Protein AF-0000000079794351 (afdb_homodimer)

Radius of gyration: 32.29 Å; Cα contacts (8 Å, |Δi|>4): 757; chains: 2; bounding box: 78×100×50 Å

Solvent-accessible surface area (backbone atoms only — not comparable to full-atom values): 28512 Å² total; per-residue (Å²): 130,56,72,44,90,87,45,55,68,68,48,49,43,51,50,36,49,52,44,26,52,47,28,62,74,32,71,81,32,44,69,63,50,48,55,45,43,21,56,96,81,60,70,29,60,48,58,33,50,32,43,66,42,89,50,60,66,41,24,18,37,46,26,38,27,52,14,32,61,27,63,78,44,59,74,62,50,60,54,42,69,74,37,54,56,44,50,51,31,42,50,56,28,50,70,41,90,46,66,63,25,24,29,22,13,27,40,20,56,18,26,57,28,57,79,45,55,86,46,49,79,78,43,56,78,36,51,56,49,43,51,57,34,59,69,42,90,47,64,67,27,19,23,31,24,27,42,23,59,14,28,58,32,65,69,46,69,85,44,48,68,59,40,58,73,53,45,38,65,63,53,36,50,48,35,39,68,62,48,92,43,51,65,35,16,34,29,16,32,50,14,51,44,37,31,40,71,35,66,70,51,31,51,50,43,56,72,68,45,41,60,70,63,45,52,67,49,54,60,67,52,60,67,74,72,73,70,70,76,66,81,74,70,86,74,71,80,84,70,84,74,76,74,74,68,68,67,60,55,63,38,41,44,48,35,19,54,41,42,49,56,37,47,51,58,72,64,55,70,130,133,56,73,43,91,86,44,55,68,68,49,49,44,51,49,36,50,51,45,26,51,47,29,62,74,34,71,81,34,44,67,63,50,49,54,45,42,21,55,98,83,59,72,30,60,47,58,32,50,34,43,67,42,89,49,58,66,43,23,18,38,46,26,39,26,52,16,31,62,28,64,77,46,61,74,62,50,61,55,40,69,74,37,55,56,44,49,52,30,43,49,56,28,48,70,41,91,46,65,62,26,23,29,22,15,26,39,21,56,20,28,58,30,58,79,44,54,86,46,47,79,78,43,55,79,38,52,55,48,43,50,56,33,58,69,43,91,48,64,67,29,20,24,30,24,26,42,23,59,14,28,58,32,65,68,45,71,85,44,48,68,60,40,59,74,53,44,39,65,64,53,36,49,48,34,37,67,62,48,91,43,50,65,33,16,35,27,15,31,51,13,50,44,36,31,40,71,34,65,71,52,32,50,50,42,56,73,68,44,41,60,70,62,45,53,66,49,55,62,67,52,61,67,74,74,73,69,71,76,66,81,76,68,84,74,72,82,83,70,84,77,75,74,76,67,69,67,60,56,63,38,39,42,46,34,20,54,40,42,49,56,35,46,52,59,72,64,55,70,129

Foldseek 3Di:
DADAPVDDPVVLLVLLVVLLVVLLVDVVCLVVSLVNQLPPVRLSVRLLVQLVDPDLSSNLSSLSSLLSSLQPHQVCLVSCVVDVSNVVSLLVQCPPPDPSSVLSSLSNLLSNLAHECSCLVSCLSSQLSLLVQCPPPDPSSVLSSLSSLLSSQQHDCVNVVSNVVSVVLVSLLCQLQPPPFLSNVLSSLNSLLSNVVDVVSLVVCVVVVSLVRLVVLQPVQPPPPPPPPDPPPPDDDPPDPPPPPCPVNVSSVSSNVSSVVSNVSSPPDD/DADAPVDPPVVLLVLLVVLLVVLLVDVVCLVVSLVNQLPPVRLSVRLLVQLVDPDLSSNLSSLSSLLSSLQPHQVCLVSCVVDVSNVVSLLVQCPPPDPSSVLSSLSNLLSNLAHECSCLVSCLSSQLSLLVQCPPPDPSSVLSSLSSLLSSQQHDCPNVVSNVVSVVLVSLLCQLQPPPFLSNVLSSLNSLLSNCVPVVSLVVCVVVVSLVSLVVLQPVQPPPPPPPPDPPPPDDDPPDPPPPDPPVNVSSVSSNVSSVVSNVSSPPDD

Organism: Elysia chlorotica (NCBI:txid188477)

InterPro domains:
  IPR011989 Armadillo-like helical [G3DSA:1.25.10.10] (7-268)
  IPR016024 Armadillo-type fold [SSF48371] (11-227)

Sequence (540 aa):
KCVDLRTPLSVTCDTLSACSHLVRTSPEHLVLVCDVFRGPTGDFSSLSMFLKHEASALRSRTCSLLGNIMRHDSQMYAVLRQRDAILNGLVQCLQDVDSNVRKCAAYAVGNASYHSGDLYPKLRPAIPLLVELLRDPVTKTRANTASACGNLGMHSAVLVPDIKQAKLVPHLLEAACHDGQPMVQINALLALRSLSKQPELKRDLVAVHAVQKLTPLLSFQTPRDRATPRPFTPGSRPGSVASTRPGTAVAASGVATCANKLLRLLQTDGKCVDLRTPLSVTCDTLSACSHLVRTSPEHLVLVCDVFRGPTGDFSSLSMFLKHEASALRSRTCSLLGNIMRHDSQMYAVLRQRDAILNGLVQCLQDVDSNVRKCAAYAVGNASYHSGDLYPKLRPAIPLLVELLRDPVTKTRANTASACGNLGMHSAVLVPDIKQAKLVPHLLEAACHDGQPMVQINALLALRSLSKQPELKRDLVAVHAVQKLTPLLSFQTPRDRATPRPFTPGSRPGSVASTRPGTAVAASGVATCANKLLRLLQTDG

Secondary structure (DSSP, 8-state):
----TTS-HHHHHHHHHHHHHHHHH-GGGHHHHHHHHHTTTTS-HHHHHHHT-S-HHHHHHHHHHHHHHTTT-SHHHHHHHH-HHHHHHHHHHTT-SSHHHHHHHHHHHHHHTTS-STTHHHHTTHHHHHHHHTT-SSHHHHHHHHHHHHHTTSS-STTHHHHHHTTHHHHHHHHHHH-SSHHHHHHHHHHHHHHTTSHHHHHHHHHTTHHHHHGGGGGGGS-----------TTS---------THHHHHHHHHHHHHHHHHHHHHS--/----TTS-HHHHHHHHHHHHHHHHH-GGGHHHHHHHHHTTTTS-HHHHHHHT-S-HHHHHHHHHHHHHHTTT-SHHHHHHHH-HHHHHHHHHHTT-SSHHHHHHHHHHHHHHTTS-STTHHHHTTHHHHHHHHTT-SSHHHHHHHHHHHHHTTSS-STTHHHHHHTTHHHHHHHHHHH-SSHHHHHHHHHHHHHHTTSHHHHHHHHHTTHHHHHGGGGGGGS-----------TTS---------THHHHHHHHHHHHHHHHHHHHHS--

Nearest PDB structures (foldseek):
  6kbm-assembly1_A  TM=8.201E-01  e=6.312E-05  Saccharomyces cerevisiae
  8j07-assembly1_u7  TM=7.055E-01  e=8.489E-05  Homo sapiens
  1g3j-assembly1_A  TM=6.143E-01  e=1.980E-04  Homo sapiens
  1v18-assembly1_A  TM=6.220E-01  e=3.154E-04  Mus musculus
  3now-assembly1_A  TM=8.013E-01  e=4.173E-03  Drosophila melanogaster

Structure (mmCIF, N/CA/C/O backbone):
data_AF-0000000079794351-model_v1
#
loop_
_entity.id
_entity.type
_entity.pdbx_description
1 polymer 'non-specific serine/threonine protein kinase'
#
loop_
_atom_site.group_PDB
_atom_site.id
_atom_site.type_symbol
_atom_site.label_atom_id
_atom_site.label_alt_id
_atom_site.label_comp_id
_atom_site.label_asym_id
_atom_site.label_entity_id
_atom_site.label_seq_id
_atom_site.pdbx_PDB_ins_code
_atom_site.Cartn_x
_atom_site.Cartn_y
_atom_site.Cartn_z
_atom_site.occupancy
_atom_site.B_iso_or_equiv
_atom_site.auth_seq_id
_atom_site.auth_comp_id
_atom_site.auth_asym_id
_atom_site.auth_atom_id
_atom_site.pdbx_PDB_model_num
ATOM 1 N N . LYS A 1 1 ? -16.266 -4.859 6.695 1 53.12 1 LYS A N 1
ATOM 2 C CA . LYS A 1 1 ? -15.945 -4.641 8.102 1 53.12 1 LYS A CA 1
ATOM 3 C C . LYS A 1 1 ? -14.734 -3.729 8.258 1 53.12 1 LYS A C 1
ATOM 5 O O . LYS A 1 1 ? -13.742 -3.873 7.539 1 53.12 1 LYS A O 1
ATOM 10 N N . CYS A 1 2 ? -15.031 -2.486 8.945 1 62.09 2 CYS A N 1
ATOM 11 C CA . CYS A 1 2 ? -14.133 -1.36 9.188 1 62.09 2 CYS A CA 1
ATOM 12 C C . CYS A 1 2 ? -13.023 -1.743 10.164 1 62.09 2 CYS A C 1
ATOM 14 O O . CYS A 1 2 ? -13.156 -2.717 10.906 1 62.09 2 CYS A O 1
ATOM 16 N N . VAL A 1 3 ? -11.773 -1.311 9.828 1 73.31 3 VAL A N 1
ATOM 17 C CA . VAL A 1 3 ? -10.656 -1.438 10.75 1 73.31 3 VAL A CA 1
ATOM 18 C C . VAL A 1 3 ? -11.031 -0.828 12.102 1 73.31 3 VAL A C 1
ATOM 20 O O . VAL A 1 3 ? -11.461 0.326 12.172 1 73.31 3 VAL A O 1
ATOM 23 N N . ASP A 1 4 ? -11.141 -1.882 13.102 1 74.44 4 ASP A N 1
ATOM 24 C CA . ASP A 1 4 ? -11.414 -1.395 14.453 1 74.44 4 ASP A CA 1
ATOM 25 C C . ASP A 1 4 ? -10.461 -2.031 15.469 1 74.44 4 ASP A C 1
ATOM 27 O O . ASP A 1 4 ? -9.422 -2.566 15.102 1 74.44 4 ASP A O 1
ATOM 31 N N . LEU A 1 5 ? -10.812 -1.828 16.75 1 69.5 5 LEU A N 1
ATOM 32 C CA . LEU A 1 5 ? -9.891 -2.236 17.812 1 69.5 5 LEU A CA 1
ATOM 33 C C . LEU A 1 5 ? -9.805 -3.756 17.906 1 69.5 5 LEU A C 1
ATOM 35 O O . LEU A 1 5 ? -8.906 -4.297 18.547 1 69.5 5 LEU A O 1
ATOM 39 N N . ARG A 1 6 ? -10.625 -4.5 17.219 1 76.19 6 ARG A N 1
ATOM 40 C CA . ARG A 1 6 ? -10.602 -5.961 17.25 1 76.19 6 ARG A CA 1
ATOM 41 C C . ARG A 1 6 ? -9.625 -6.512 16.219 1 76.19 6 ARG A C 1
ATOM 43 O O . ARG A 1 6 ? -9.227 -7.676 16.281 1 76.19 6 ARG A O 1
ATOM 50 N N . THR A 1 7 ? -9.219 -5.66 15.406 1 84.44 7 THR A N 1
ATOM 51 C CA . THR A 1 7 ? -8.227 -6.012 14.398 1 84.44 7 THR A CA 1
ATOM 52 C C . THR A 1 7 ? -6.824 -6.043 15.008 1 84.44 7 THR A C 1
ATOM 54 O O . THR A 1 7 ? -6.477 -5.18 15.82 1 84.44 7 THR A O 1
ATOM 57 N N . PRO A 1 8 ? -6.062 -7.055 14.727 1 90 8 PRO A N 1
ATOM 58 C CA . PRO A 1 8 ? -4.691 -7.066 15.242 1 90 8 PRO A CA 1
ATOM 59 C C . PRO A 1 8 ? -3.945 -5.762 14.977 1 90 8 PRO A C 1
ATOM 61 O O . PRO A 1 8 ? -4.133 -5.148 13.922 1 90 8 PRO A O 1
ATOM 64 N N . LEU A 1 9 ? -3.15 -5.367 15.945 1 92.69 9 LEU A N 1
ATOM 65 C CA . LEU A 1 9 ? -2.43 -4.098 15.898 1 92.69 9 LEU A CA 1
ATOM 66 C C . LEU A 1 9 ? -1.632 -3.98 14.602 1 92.69 9 LEU A C 1
ATOM 68 O O . LEU A 1 9 ? -1.646 -2.934 13.953 1 92.69 9 LEU A O 1
ATOM 72 N N . SER A 1 10 ? -1.003 -5.086 14.211 1 92.5 10 SER A N 1
ATOM 73 C CA . SER A 1 10 ? -0.168 -5.062 13.008 1 92.5 10 SER A CA 1
ATOM 74 C C . SER A 1 10 ? -1.002 -4.801 11.758 1 92.5 10 SER A C 1
ATOM 76 O O . SER A 1 10 ? -0.589 -4.047 10.883 1 92.5 10 SER A O 1
ATOM 78 N N . VAL A 1 11 ? -2.127 -5.363 11.695 1 93.81 11 VAL A N 1
ATOM 79 C CA . VAL A 1 11 ? -3.016 -5.191 10.547 1 93.81 11 VAL A CA 1
ATOM 80 C C . VAL A 1 11 ? -3.516 -3.752 10.492 1 93.81 11 VAL A C 1
ATOM 82 O O . VAL A 1 11 ? -3.523 -3.133 9.422 1 93.81 11 VAL A O 1
ATOM 85 N N . THR A 1 12 ? -3.9 -3.25 11.625 1 94.62 12 THR A N 1
ATOM 86 C CA . THR A 1 12 ? -4.379 -1.874 11.695 1 94.62 12 THR A CA 1
ATOM 87 C C . THR A 1 12 ? -3.285 -0.896 11.281 1 94.62 12 THR A C 1
ATOM 89 O O . THR A 1 12 ? -3.523 -0 10.469 1 94.62 12 THR A O 1
ATOM 92 N N . CYS A 1 13 ? -2.119 -1.125 11.75 1 95.94 13 CYS A N 1
ATOM 93 C CA . CYS A 1 13 ? -0.993 -0.26 11.414 1 95.94 13 CYS A CA 1
ATOM 94 C C . CYS A 1 13 ? -0.699 -0.301 9.922 1 95.94 13 CYS A C 1
ATOM 96 O O . CYS A 1 13 ? -0.53 0.743 9.289 1 95.94 13 CYS A O 1
ATOM 98 N N . ASP A 1 14 ? -0.683 -1.493 9.391 1 95.12 14 ASP A N 1
ATOM 99 C CA . ASP A 1 14 ? -0.392 -1.646 7.973 1 95.12 14 ASP A CA 1
ATOM 100 C C . ASP A 1 14 ? -1.482 -1.005 7.117 1 95.12 14 ASP A C 1
ATOM 102 O O . ASP A 1 14 ? -1.192 -0.396 6.086 1 95.12 14 ASP A O 1
ATOM 106 N N . THR A 1 15 ? -2.682 -1.15 7.566 1 94.5 15 THR A N 1
ATOM 107 C CA . THR A 1 15 ? -3.799 -0.554 6.844 1 94.5 15 THR A CA 1
ATOM 108 C C . THR A 1 15 ? -3.701 0.969 6.855 1 94.5 15 THR A C 1
ATOM 110 O O . THR A 1 15 ? -3.863 1.616 5.82 1 94.5 15 THR A O 1
ATOM 113 N N . LEU A 1 16 ? -3.373 1.494 7.98 1 97.19 16 LEU A N 1
ATOM 114 C CA . LEU A 1 16 ? -3.207 2.938 8.102 1 97.19 16 LEU A CA 1
ATOM 115 C C . LEU A 1 16 ? -2.088 3.434 7.191 1 97.19 16 LEU A C 1
ATOM 117 O O . LEU A 1 16 ? -2.236 4.453 6.516 1 97.19 16 LEU A O 1
ATOM 121 N N . SER A 1 17 ? -1.045 2.689 7.207 1 97.31 17 SER A N 1
ATOM 122 C CA . SER A 1 17 ? 0.096 3.064 6.379 1 97.31 17 SER A CA 1
ATOM 123 C C . SER A 1 17 ? -0.256 3.012 4.895 1 97.31 17 SER A C 1
ATOM 125 O O . SER A 1 17 ? 0.083 3.926 4.141 1 97.31 17 SER A O 1
ATOM 127 N N . ALA A 1 18 ? -0.911 1.94 4.496 1 96.25 18 ALA A N 1
ATOM 128 C CA . ALA A 1 18 ? -1.306 1.794 3.098 1 96.25 18 ALA A CA 1
ATOM 129 C C . ALA A 1 18 ? -2.264 2.906 2.678 1 96.25 18 ALA A C 1
ATOM 131 O O . ALA A 1 18 ? -2.104 3.5 1.609 1 96.25 18 ALA A O 1
ATOM 132 N N . CYS A 1 19 ? -3.227 3.227 3.494 1 96.56 19 CYS A N 1
ATOM 133 C CA . CYS A 1 19 ? -4.199 4.273 3.201 1 96.56 19 CYS A CA 1
ATOM 134 C C . CYS A 1 19 ? -3.533 5.641 3.158 1 96.56 19 CYS A C 1
ATOM 136 O O . CYS A 1 19 ? -3.85 6.465 2.295 1 96.56 19 CYS A O 1
ATOM 138 N N . SER A 1 20 ? -2.627 5.848 4.105 1 98 20 SER A N 1
ATOM 139 C CA . SER A 1 20 ? -1.877 7.102 4.117 1 98 20 SER A CA 1
ATOM 140 C C . SER A 1 20 ? -1.118 7.305 2.811 1 98 20 SER A C 1
ATOM 142 O O . SER A 1 20 ? -1.152 8.391 2.229 1 98 20 SER A O 1
ATOM 144 N N . HIS A 1 21 ? -0.517 6.266 2.396 1 96.81 21 HIS A N 1
ATOM 145 C CA . HIS A 1 21 ? 0.23 6.324 1.145 1 96.81 21 HIS A CA 1
ATOM 146 C C . HIS A 1 21 ? -0.689 6.629 -0.033 1 96.81 21 HIS A C 1
ATOM 148 O O . HIS A 1 21 ? -0.346 7.438 -0.901 1 96.81 21 HIS A O 1
ATOM 154 N N . LEU A 1 22 ? -1.823 5.969 -0.143 1 95.69 22 LEU A N 1
ATOM 155 C CA . LEU A 1 22 ? -2.768 6.156 -1.239 1 95.69 22 LEU A CA 1
ATOM 156 C C . LEU A 1 22 ? -3.221 7.609 -1.322 1 95.69 22 LEU A C 1
ATOM 158 O O . LEU A 1 22 ? -3.158 8.227 -2.391 1 95.69 22 LEU A O 1
ATOM 162 N N . VAL A 1 23 ? -3.568 8.164 -0.221 1 96.88 23 VAL A N 1
ATOM 163 C CA . VAL A 1 23 ? -4.109 9.516 -0.252 1 96.88 23 VAL A CA 1
ATOM 164 C C . VAL A 1 23 ? -2.98 10.523 -0.447 1 96.88 23 VAL A C 1
ATOM 166 O O . VAL A 1 23 ? -3.195 11.609 -0.989 1 96.88 23 VAL A O 1
ATOM 169 N N . ARG A 1 24 ? -1.816 10.172 -0.004 1 96.25 24 ARG A N 1
ATOM 170 C CA . ARG A 1 24 ? -0.674 11.055 -0.215 1 96.25 24 ARG A CA 1
ATOM 171 C C . ARG A 1 24 ? -0.36 11.195 -1.7 1 96.25 24 ARG A C 1
ATOM 173 O O . ARG A 1 24 ? 0.033 12.273 -2.156 1 96.25 24 ARG A O 1
ATOM 180 N N . THR A 1 25 ? -0.613 10.164 -2.426 1 93.75 25 THR A N 1
ATOM 181 C CA . THR A 1 25 ? -0.231 10.117 -3.832 1 93.75 25 THR A CA 1
ATOM 182 C C . THR A 1 25 ? -1.242 10.867 -4.695 1 93.75 25 THR A C 1
ATOM 184 O O . THR A 1 25 ? -0.87 11.516 -5.676 1 93.75 25 THR A O 1
ATOM 187 N N . SER A 1 26 ? -2.541 10.805 -4.312 1 93.56 26 SER A N 1
ATOM 188 C CA . SER A 1 26 ? -3.564 11.453 -5.117 1 93.56 26 SER A CA 1
ATOM 189 C C . SER A 1 26 ? -4.852 11.648 -4.324 1 93.56 26 SER A C 1
ATOM 191 O O . SER A 1 26 ? -5.25 10.773 -3.555 1 93.56 26 SER A O 1
ATOM 193 N N . PRO A 1 27 ? -5.48 12.742 -4.664 1 95 27 PRO A N 1
ATOM 194 C CA . PRO A 1 27 ? -6.762 12.969 -3.99 1 95 27 PRO A CA 1
ATOM 195 C C . PRO A 1 27 ? -7.863 12.031 -4.484 1 95 27 PRO A C 1
ATOM 197 O O . PRO A 1 27 ? -8.93 11.945 -3.873 1 95 27 PRO A O 1
ATOM 200 N N . GLU A 1 28 ? -7.617 11.297 -5.547 1 94.06 28 GLU A N 1
ATOM 201 C CA . GLU A 1 28 ? -8.617 10.391 -6.109 1 94.06 28 GLU A CA 1
ATOM 202 C C . GLU A 1 28 ? -8.945 9.266 -5.137 1 94.06 28 GLU A C 1
ATOM 204 O O . GLU A 1 28 ? -9.984 8.609 -5.266 1 94.06 28 GLU A O 1
ATOM 209 N N . HIS A 1 29 ? -8.102 9.078 -4.145 1 94.81 29 HIS A N 1
ATOM 210 C CA . HIS A 1 29 ? -8.258 7.957 -3.229 1 94.81 29 HIS A CA 1
ATOM 211 C C . HIS A 1 29 ? -9.016 8.367 -1.972 1 94.81 29 HIS A C 1
ATOM 213 O O . HIS A 1 29 ? -9.32 7.531 -1.118 1 94.81 29 HIS A O 1
ATOM 219 N N . LEU A 1 30 ? -9.398 9.602 -1.836 1 95.31 30 LEU A N 1
ATOM 220 C CA . LEU A 1 30 ? -9.945 10.148 -0.597 1 95.31 30 LEU A CA 1
ATOM 221 C C . LEU A 1 30 ? -11.234 9.438 -0.21 1 95.31 30 LEU A C 1
ATOM 223 O O . LEU A 1 30 ? -11.383 8.992 0.932 1 95.31 30 LEU A O 1
ATOM 227 N N . VAL A 1 31 ? -12.109 9.273 -1.181 1 91.75 31 VAL A N 1
ATOM 228 C CA . VAL A 1 31 ? -13.406 8.672 -0.891 1 91.75 31 VAL A CA 1
ATOM 229 C C . VAL A 1 31 ? -13.219 7.234 -0.411 1 91.75 31 VAL A C 1
ATOM 231 O O . VAL A 1 31 ? -13.797 6.828 0.598 1 91.75 31 VAL A O 1
ATOM 234 N N . LEU A 1 32 ? -12.352 6.508 -1.072 1 90.56 32 LEU A N 1
ATOM 235 C CA . LEU A 1 32 ? -12.086 5.117 -0.718 1 90.56 32 LEU A CA 1
ATOM 236 C C . LEU A 1 32 ? -11.477 5.016 0.678 1 90.56 32 LEU A C 1
ATOM 238 O O . LEU A 1 32 ? -11.93 4.215 1.5 1 90.56 32 LEU A O 1
ATOM 242 N N . VAL A 1 33 ? -10.516 5.82 0.971 1 93.81 33 VAL A N 1
ATOM 243 C CA . VAL A 1 33 ? -9.805 5.762 2.244 1 93.81 33 VAL A CA 1
ATOM 244 C C . VAL A 1 33 ? -10.742 6.176 3.377 1 93.81 33 VAL A C 1
ATOM 246 O O . VAL A 1 33 ? -10.773 5.535 4.43 1 93.81 33 VAL A O 1
ATOM 249 N N . CYS A 1 34 ? -11.539 7.16 3.152 1 93.62 34 CYS A N 1
ATOM 250 C CA . CYS A 1 34 ? -12.477 7.598 4.18 1 93.62 34 CYS A CA 1
ATOM 251 C C . CYS A 1 34 ? -13.516 6.52 4.461 1 93.62 34 CYS A C 1
ATOM 253 O O . CYS A 1 34 ? -13.914 6.32 5.613 1 93.62 34 CYS A O 1
ATOM 255 N N . ASP A 1 35 ? -13.891 5.816 3.465 1 89.56 35 ASP A N 1
ATOM 256 C CA . ASP A 1 35 ? -14.883 4.754 3.629 1 89.56 35 ASP A CA 1
ATOM 257 C C . ASP A 1 35 ? -14.344 3.635 4.516 1 89.56 35 ASP A C 1
ATOM 259 O O . ASP A 1 35 ? -15.102 3.002 5.254 1 89.56 35 ASP A O 1
ATOM 263 N N . VAL A 1 36 ? -13.047 3.453 4.504 1 89.31 36 VAL A N 1
ATOM 264 C CA . VAL A 1 36 ? -12.422 2.391 5.281 1 89.31 36 VAL A CA 1
ATOM 265 C C . VAL A 1 36 ? -12.602 2.666 6.773 1 89.31 36 VAL A C 1
ATOM 267 O O . VAL A 1 36 ? -12.805 1.739 7.562 1 89.31 36 VAL A O 1
ATOM 270 N N . PHE A 1 37 ? -12.664 3.975 7.133 1 92.31 37 PHE A N 1
ATOM 271 C CA . PHE A 1 37 ? -12.602 4.301 8.547 1 92.31 37 PHE A CA 1
ATOM 272 C C . PHE A 1 37 ? -13.891 4.977 9.008 1 92.31 37 PHE A C 1
ATOM 274 O O . PHE A 1 37 ? -14.023 5.34 10.18 1 92.31 37 PHE A O 1
ATOM 281 N N . ARG A 1 38 ? -14.828 5.141 8.141 1 89.81 38 ARG A N 1
ATOM 282 C CA . ARG A 1 38 ? -16.047 5.891 8.422 1 89.81 38 ARG A CA 1
ATOM 283 C C . ARG A 1 38 ? -16.891 5.184 9.477 1 89.81 38 ARG A C 1
ATOM 285 O O . ARG A 1 38 ? -17.531 5.836 10.305 1 89.81 38 ARG A O 1
ATOM 292 N N . GLY A 1 39 ? -16.859 3.865 9.5 1 85.31 39 GLY A N 1
ATOM 293 C CA . GLY A 1 39 ? -17.672 3.096 10.43 1 85.31 39 GLY A CA 1
ATOM 294 C C . GLY A 1 39 ? -19.156 3.143 10.117 1 85.31 39 GLY A C 1
ATOM 295 O O . GLY A 1 39 ? -19.562 3.771 9.141 1 85.31 39 GLY A O 1
ATOM 296 N N . PRO A 1 40 ? -19.953 2.504 10.977 1 84.38 40 PRO A N 1
ATOM 297 C CA . PRO A 1 40 ? -21.391 2.383 10.711 1 84.38 40 PRO A CA 1
ATOM 298 C C . PRO A 1 40 ? -22.141 3.707 10.867 1 84.38 40 PRO A C 1
ATOM 300 O O . PRO A 1 40 ? -23.156 3.932 10.203 1 84.38 40 PRO A O 1
ATOM 303 N N . THR A 1 41 ? -21.656 4.605 11.703 1 86.12 41 THR A N 1
ATOM 304 C CA . THR A 1 41 ? -22.344 5.863 11.969 1 86.12 41 THR A CA 1
ATOM 305 C C . THR A 1 41 ? -21.688 7.008 11.203 1 86.12 41 THR A C 1
ATOM 307 O O . THR A 1 41 ? -22.141 8.156 11.289 1 86.12 41 THR A O 1
ATOM 310 N N . GLY A 1 42 ? -20.594 6.723 10.578 1 87.12 42 GLY A N 1
ATOM 311 C CA . GLY A 1 42 ? -19.922 7.734 9.773 1 87.12 42 GLY A CA 1
ATOM 312 C C . GLY A 1 42 ? -19.141 8.734 10.609 1 87.12 42 GLY A C 1
ATOM 313 O O . GLY A 1 42 ? -18.844 9.844 10.148 1 87.12 42 GLY A O 1
ATOM 314 N N . ASP A 1 43 ? -18.781 8.359 11.828 1 89.5 43 ASP A N 1
ATOM 315 C CA . ASP A 1 43 ? -18.188 9.344 12.727 1 89.5 43 ASP A CA 1
ATOM 316 C C . ASP A 1 43 ? -16.688 9.109 12.891 1 89.5 43 ASP A C 1
ATOM 318 O O . ASP A 1 43 ? -16.016 9.789 13.672 1 89.5 43 ASP A O 1
ATOM 322 N N . PHE A 1 44 ? -16.172 8.148 12.258 1 94.06 44 PHE A N 1
ATOM 323 C CA . PHE A 1 44 ? -14.742 7.852 12.273 1 94.06 44 PHE A CA 1
ATOM 324 C C . PHE A 1 44 ? -14.266 7.57 13.695 1 94.06 44 PHE A C 1
ATOM 326 O O . PHE A 1 44 ? -13.156 7.961 14.062 1 94.06 44 PHE A O 1
ATOM 333 N N . SER A 1 45 ? -15.07 6.922 14.469 1 93.56 45 SER A N 1
ATOM 334 C CA . SER A 1 45 ? -14.781 6.699 15.875 1 93.56 45 SER A CA 1
ATOM 335 C C . SER A 1 45 ? -13.508 5.871 16.062 1 93.56 45 SER A C 1
ATOM 337 O O . SER A 1 45 ? -12.781 6.047 17.031 1 93.56 45 SER A O 1
ATOM 339 N N . SER A 1 46 ? -13.219 5.012 15.109 1 94.06 46 SER A N 1
ATOM 340 C CA . SER A 1 46 ? -12.008 4.207 15.203 1 94.06 46 SER A CA 1
ATOM 341 C C . SER A 1 46 ? -10.758 5.086 15.227 1 94.06 46 SER A C 1
ATOM 343 O O . SER A 1 46 ? -9.828 4.824 15.992 1 94.06 46 SER A O 1
ATOM 345 N N . LEU A 1 47 ? -10.781 6.152 14.484 1 96.25 47 LEU A N 1
ATOM 346 C CA . LEU A 1 47 ? -9.609 7.02 14.414 1 96.25 47 LEU A CA 1
ATOM 347 C C . LEU A 1 47 ? -9.383 7.742 15.742 1 96.25 47 LEU A C 1
ATOM 349 O O . LEU A 1 47 ? -8.242 7.91 16.172 1 96.25 47 LEU A O 1
ATOM 353 N N . SER A 1 48 ? -10.477 8.156 16.359 1 96.06 48 SER A N 1
ATOM 354 C CA . SER A 1 48 ? -10.344 8.781 17.672 1 96.06 48 SER A CA 1
ATOM 355 C C . SER A 1 48 ? -9.758 7.812 18.688 1 96.06 48 SER A C 1
ATOM 357 O O . SER A 1 48 ? -8.945 8.203 19.531 1 96.06 48 SER A O 1
ATOM 359 N N . MET A 1 49 ? -10.18 6.613 18.578 1 95.88 49 MET A N 1
ATOM 360 C CA . MET A 1 49 ? -9.664 5.594 19.484 1 95.88 49 MET A CA 1
ATOM 361 C C . MET A 1 49 ? -8.188 5.32 19.219 1 95.88 49 MET A C 1
ATOM 363 O O . MET A 1 49 ? -7.41 5.141 20.156 1 95.88 49 MET A O 1
ATOM 367 N N . PHE A 1 50 ? -7.82 5.301 17.953 1 97.69 50 PHE A N 1
ATOM 368 C CA . PHE A 1 50 ? -6.434 5.043 17.594 1 97.69 50 PHE A CA 1
ATOM 369 C C . PHE A 1 50 ? -5.523 6.156 18.109 1 97.69 50 PHE A C 1
ATOM 371 O O . PHE A 1 50 ? -4.395 5.898 18.516 1 97.69 50 PHE A O 1
ATOM 378 N N . LEU A 1 51 ? -5.996 7.379 18.156 1 98.19 51 LEU A N 1
ATOM 379 C CA . LEU A 1 51 ? -5.223 8.539 18.594 1 98.19 51 LEU A CA 1
ATOM 380 C C . LEU A 1 51 ? -4.902 8.438 20.078 1 98.19 51 LEU A C 1
ATOM 382 O O . LEU A 1 51 ? -3.986 9.109 20.562 1 98.19 51 LEU A O 1
ATOM 386 N N . LYS A 1 52 ? -5.625 7.617 20.734 1 97.5 52 LYS A N 1
ATOM 387 C CA . LYS A 1 52 ? -5.457 7.5 22.188 1 97.5 52 LYS A CA 1
ATOM 388 C C . LYS A 1 52 ? -4.891 6.137 22.562 1 97.5 52 LYS A C 1
ATOM 390 O O . LYS A 1 52 ? -4.797 5.805 23.75 1 97.5 52 LYS A O 1
ATOM 395 N N . HIS A 1 53 ? -4.559 5.379 21.609 1 97.06 53 HIS A N 1
ATOM 396 C CA . HIS A 1 53 ? -4.117 4.012 21.844 1 97.06 53 HIS A CA 1
ATOM 397 C C . HIS A 1 53 ? -2.754 3.982 22.531 1 97.06 53 HIS A C 1
ATOM 399 O O . HIS A 1 53 ? -1.953 4.906 22.359 1 97.06 53 HIS A O 1
ATOM 405 N N . GLU A 1 54 ? -2.436 2.928 23.203 1 97.31 54 GLU A N 1
ATOM 406 C CA . GLU A 1 54 ? -1.177 2.801 23.938 1 97.31 54 GLU A CA 1
ATOM 407 C C . GLU A 1 54 ? 0.005 2.678 22.984 1 97.31 54 GLU A C 1
ATOM 409 O O . GLU A 1 54 ? 1.109 3.131 23.281 1 97.31 54 GLU A O 1
ATOM 414 N N . ALA A 1 55 ? -0.187 2.115 21.828 1 97.56 55 ALA A N 1
ATOM 415 C CA . ALA A 1 55 ? 0.883 1.916 20.859 1 97.56 55 ALA A CA 1
ATOM 416 C C . ALA A 1 55 ? 1.185 3.209 20.094 1 97.56 55 ALA A C 1
ATOM 418 O O . ALA A 1 55 ? 0.34 3.711 19.359 1 97.56 55 ALA A O 1
ATOM 419 N N . SER A 1 56 ? 2.381 3.701 20.203 1 98.56 56 SER A N 1
ATOM 420 C CA . SER A 1 56 ? 2.76 4.949 19.547 1 98.56 56 SER A CA 1
ATOM 421 C C . SER A 1 56 ? 2.693 4.82 18.031 1 98.56 56 SER A C 1
ATOM 423 O O . SER A 1 56 ? 2.396 5.789 17.328 1 98.56 56 SER A O 1
ATOM 425 N N . ALA A 1 57 ? 2.924 3.594 17.578 1 98.06 57 ALA A N 1
ATOM 426 C CA . ALA A 1 57 ? 2.846 3.361 16.141 1 98.06 57 ALA A CA 1
ATOM 427 C C . ALA A 1 57 ? 1.443 3.656 15.609 1 98.06 57 ALA A C 1
ATOM 429 O O . ALA A 1 57 ? 1.288 4.258 14.539 1 98.06 57 ALA A O 1
ATOM 430 N N . LEU A 1 58 ? 0.496 3.27 16.391 1 97.81 58 LEU A N 1
ATOM 431 C CA . LEU A 1 58 ? -0.886 3.514 16 1 97.81 58 LEU A CA 1
ATOM 432 C C . LEU A 1 58 ? -1.218 5 16.062 1 97.81 58 LEU A C 1
ATOM 434 O O . LEU A 1 58 ? -1.855 5.543 15.164 1 97.81 58 LEU A O 1
ATOM 438 N N . ARG A 1 59 ? -0.752 5.684 17.078 1 98.62 59 ARG A N 1
ATOM 439 C CA . ARG A 1 59 ? -0.992 7.117 17.203 1 98.62 59 ARG A CA 1
ATOM 440 C C . ARG A 1 59 ? -0.335 7.887 16.062 1 98.62 59 ARG A C 1
ATOM 442 O O . ARG A 1 59 ? -0.98 8.711 15.406 1 98.62 59 ARG A O 1
ATOM 449 N N . SER A 1 60 ? 0.9 7.539 15.758 1 98.88 60 SER A N 1
ATOM 450 C CA . SER A 1 60 ? 1.636 8.266 14.727 1 98.88 60 SER A CA 1
ATOM 451 C C . SER A 1 60 ? 1.031 8.031 13.352 1 98.88 60 SER A C 1
ATOM 453 O O . SER A 1 60 ? 0.85 8.969 12.578 1 98.88 60 SER A O 1
ATOM 455 N N . ARG A 1 61 ? 0.695 6.836 13.094 1 98.69 61 ARG A N 1
ATOM 456 C CA . ARG A 1 61 ? 0.147 6.508 11.781 1 98.69 61 ARG A CA 1
ATOM 457 C C . ARG A 1 61 ? -1.238 7.117 11.602 1 98.69 61 ARG A C 1
ATOM 459 O O . ARG A 1 61 ? -1.612 7.5 10.492 1 98.69 61 ARG A O 1
ATOM 466 N N . THR A 1 62 ? -1.987 7.172 12.656 1 98.62 62 THR A N 1
ATOM 467 C CA . THR A 1 62 ? -3.295 7.812 12.594 1 98.62 62 THR A CA 1
ATOM 468 C C . THR A 1 62 ? -3.15 9.312 12.336 1 98.62 62 THR A C 1
ATOM 470 O O . THR A 1 62 ? -3.844 9.867 11.484 1 98.62 62 THR A O 1
ATOM 473 N N . CYS A 1 63 ? -2.215 9.938 13 1 98.88 63 CYS A N 1
ATOM 474 C CA . CYS A 1 63 ? -1.934 11.344 12.734 1 98.88 63 CYS A CA 1
ATOM 475 C C . CYS A 1 63 ? -1.522 11.555 11.281 1 98.88 63 CYS A C 1
ATOM 477 O O . CYS A 1 63 ? -2.02 12.469 10.617 1 98.88 63 CYS A O 1
ATOM 479 N N . SER A 1 64 ? -0.672 10.68 10.844 1 98.81 64 SER A N 1
ATOM 480 C CA . SER A 1 64 ? -0.186 10.773 9.469 1 98.81 64 SER A CA 1
ATOM 481 C C . SER A 1 64 ? -1.328 10.641 8.469 1 98.81 64 SER A C 1
ATOM 483 O O . SER A 1 64 ? -1.441 11.43 7.535 1 98.81 64 SER A O 1
ATOM 485 N N . LEU A 1 65 ? -2.15 9.695 8.688 1 98.56 65 LEU A N 1
ATOM 486 C CA . LEU A 1 65 ? -3.279 9.477 7.789 1 98.56 65 LEU A CA 1
ATOM 487 C C . LEU A 1 65 ? -4.191 10.695 7.754 1 98.56 65 LEU A C 1
ATOM 489 O O . LEU A 1 65 ? -4.535 11.188 6.68 1 98.56 65 LEU A O 1
ATOM 493 N N . LEU A 1 66 ? -4.523 11.172 8.906 1 98.56 66 LEU A N 1
ATOM 494 C CA . LEU A 1 66 ? -5.414 12.328 8.984 1 98.56 66 LEU A CA 1
ATOM 495 C C . LEU A 1 66 ? -4.773 13.547 8.328 1 98.56 66 LEU A C 1
ATOM 497 O O . LEU A 1 66 ? -5.445 14.297 7.617 1 98.56 66 LEU A O 1
ATOM 501 N N . GLY A 1 67 ? -3.496 13.688 8.586 1 98.81 67 GLY A N 1
ATOM 502 C CA . GLY A 1 67 ? -2.779 14.758 7.906 1 98.81 67 GLY A CA 1
ATOM 503 C C . GLY A 1 67 ? -2.85 14.664 6.395 1 98.81 67 GLY A C 1
ATOM 504 O O . GLY A 1 67 ? -3.088 15.664 5.715 1 98.81 67 GLY A O 1
ATOM 505 N N . ASN A 1 68 ? -2.711 13.492 5.918 1 98.62 68 ASN A N 1
ATOM 506 C CA . ASN A 1 68 ? -2.703 13.289 4.473 1 98.62 68 ASN A CA 1
ATOM 507 C C . ASN A 1 68 ? -4.105 13.406 3.883 1 98.62 68 ASN A C 1
ATOM 509 O O . ASN A 1 68 ? -4.273 13.875 2.754 1 98.62 68 ASN A O 1
ATOM 513 N N . ILE A 1 69 ? -5.094 13.008 4.625 1 98 69 ILE A N 1
ATOM 514 C CA . ILE A 1 69 ? -6.477 13.18 4.195 1 98 69 ILE A CA 1
ATOM 515 C C . ILE A 1 69 ? -6.789 14.664 4.035 1 98 69 ILE A C 1
ATOM 517 O O . ILE A 1 69 ? -7.438 15.062 3.068 1 98 69 ILE A O 1
ATOM 521 N N . MET A 1 70 ? -6.242 15.445 4.875 1 98.25 70 MET A N 1
ATOM 522 C CA . MET A 1 70 ? -6.59 16.859 4.918 1 98.25 70 MET A CA 1
ATOM 523 C C . MET A 1 70 ? -5.645 17.688 4.051 1 98.25 70 MET A C 1
ATOM 525 O O . MET A 1 70 ? -5.801 18.906 3.932 1 98.25 70 MET A O 1
ATOM 529 N N . ARG A 1 71 ? -4.746 17.047 3.477 1 97.69 71 ARG A N 1
ATOM 530 C CA . ARG A 1 71 ? -3.758 17.75 2.654 1 97.69 71 ARG A CA 1
ATOM 531 C C . ARG A 1 71 ? -4.406 18.359 1.414 1 97.69 71 ARG A C 1
ATOM 533 O O . ARG A 1 71 ? -4.004 19.422 0.961 1 97.69 71 ARG A O 1
ATOM 540 N N . HIS A 1 72 ? -5.496 17.688 0.917 1 94.81 72 HIS A N 1
ATOM 541 C CA . HIS A 1 72 ? -5.984 17.984 -0.424 1 94.81 72 HIS A CA 1
ATOM 542 C C . HIS A 1 72 ? -7.188 18.922 -0.373 1 94.81 72 HIS A C 1
ATOM 544 O O . HIS A 1 72 ? -7.418 19.703 -1.308 1 94.81 72 HIS A O 1
ATOM 550 N N . ASP A 1 73 ? -7.965 18.812 0.656 1 94.88 73 ASP A N 1
ATOM 551 C CA . ASP A 1 73 ? -9.164 19.641 0.765 1 94.88 73 ASP A CA 1
ATOM 552 C C . ASP A 1 73 ? -9.648 19.703 2.209 1 94.88 73 ASP A C 1
ATOM 554 O O . ASP A 1 73 ? -9.008 19.172 3.115 1 94.88 73 ASP A O 1
ATOM 558 N N . SER A 1 74 ? -10.812 20.406 2.363 1 96.38 74 SER A N 1
ATOM 559 C CA . SER A 1 74 ? -11.336 20.641 3.707 1 96.38 74 SER A CA 1
ATOM 560 C C . SER A 1 74 ? -12.539 19.734 3.99 1 96.38 74 SER A C 1
ATOM 562 O O . SER A 1 74 ? -13.328 20.016 4.895 1 96.38 74 SER A O 1
ATOM 564 N N . GLN A 1 75 ? -12.672 18.625 3.295 1 93 75 GLN A N 1
ATOM 565 C CA . GLN A 1 75 ? -13.867 17.797 3.426 1 93 75 GLN A CA 1
ATOM 566 C C . GLN A 1 75 ? -13.953 17.188 4.816 1 93 75 GLN A C 1
ATOM 568 O O . GLN A 1 75 ? -15.047 17.062 5.383 1 93 75 GLN A O 1
ATOM 573 N N . MET A 1 76 ? -12.836 16.891 5.336 1 94.5 76 MET A N 1
ATOM 574 C CA . MET A 1 76 ? -12.797 16.25 6.648 1 94.5 76 MET A CA 1
ATOM 575 C C . MET A 1 76 ? -13.109 17.25 7.754 1 94.5 76 MET A C 1
ATOM 577 O O . MET A 1 76 ? -13.414 16.859 8.883 1 94.5 76 MET A O 1
ATOM 581 N N . TYR A 1 77 ? -13.102 18.578 7.457 1 97 77 TYR A N 1
ATOM 582 C CA . TYR A 1 77 ? -13.289 19.609 8.469 1 97 77 TYR A CA 1
ATOM 583 C C . TYR A 1 77 ? -14.688 19.516 9.086 1 97 77 TYR A C 1
ATOM 585 O O . TYR A 1 77 ? -14.859 19.75 10.281 1 97 77 TYR A O 1
ATOM 593 N N . ALA A 1 78 ? -15.656 19.125 8.258 1 94.88 78 ALA A N 1
ATOM 594 C CA . ALA A 1 78 ? -17.016 19 8.773 1 94.88 78 ALA A CA 1
ATOM 595 C C . ALA A 1 78 ? -17.094 17.922 9.844 1 94.88 78 ALA A C 1
ATOM 597 O O . ALA A 1 78 ? -17.734 18.109 10.883 1 94.88 78 ALA A O 1
ATOM 598 N N . VAL A 1 79 ? -16.422 16.859 9.602 1 94.44 79 VAL A N 1
ATOM 599 C CA . VAL A 1 79 ? -16.391 15.75 10.555 1 94.44 79 VAL A CA 1
ATOM 600 C C . VAL A 1 79 ? -15.688 16.188 11.836 1 94.44 79 VAL A C 1
ATOM 602 O O . VAL A 1 79 ? -16.172 15.938 12.938 1 94.44 79 VAL A O 1
ATOM 605 N N . LEU A 1 80 ? -14.602 16.906 11.711 1 96.38 80 LEU A N 1
ATOM 606 C CA . LEU A 1 80 ? -13.82 17.344 12.859 1 96.38 80 LEU A CA 1
ATOM 607 C C . LEU A 1 80 ? -14.57 18.406 13.656 1 96.38 80 LEU A C 1
ATOM 609 O O . LEU A 1 80 ? -14.398 18.516 14.875 1 96.38 80 LEU A O 1
ATOM 613 N N . ARG A 1 81 ? -15.414 19.125 12.953 1 95.5 81 ARG A N 1
ATOM 614 C CA . ARG A 1 81 ? -16.219 20.141 13.625 1 95.5 81 ARG A CA 1
ATOM 615 C C . ARG A 1 81 ? -17.328 19.484 14.461 1 95.5 81 ARG A C 1
ATOM 617 O O . ARG A 1 81 ? -17.641 19.953 15.555 1 95.5 81 ARG A O 1
ATOM 624 N N . GLN A 1 82 ? -17.812 18.406 13.945 1 92.62 82 GLN A N 1
ATOM 625 C CA . GLN A 1 82 ? -18.922 17.734 14.602 1 92.62 82 GLN A CA 1
ATOM 626 C C . GLN A 1 82 ? -18.438 16.797 15.695 1 92.62 82 GLN A C 1
ATOM 628 O O . GLN A 1 82 ? -19.109 16.641 16.719 1 92.62 82 GLN A O 1
ATOM 633 N N . ARG A 1 83 ? -17.281 16.25 15.469 1 90.88 83 ARG A N 1
ATOM 634 C CA . ARG A 1 83 ? -16.719 15.289 16.422 1 90.88 83 ARG A CA 1
ATOM 635 C C . ARG A 1 83 ? -15.406 15.797 17 1 90.88 83 ARG A C 1
ATOM 637 O O . ARG A 1 83 ? -14.336 15.586 16.438 1 90.88 83 ARG A O 1
ATOM 644 N N . ASP A 1 84 ? -15.484 16.172 18.25 1 95 84 ASP A N 1
ATOM 645 C CA . ASP A 1 84 ? -14.344 16.844 18.875 1 95 84 ASP A CA 1
ATOM 646 C C . ASP A 1 84 ? -13.219 15.859 19.172 1 95 84 ASP A C 1
ATOM 648 O O . ASP A 1 84 ? -12.062 16.25 19.297 1 95 84 ASP A O 1
ATOM 652 N N . ALA A 1 85 ? -13.656 14.648 19.234 1 96.38 85 ALA A N 1
ATOM 653 C CA . ALA A 1 85 ? -12.727 13.641 19.75 1 96.38 85 ALA A CA 1
ATOM 654 C C . ALA A 1 85 ? -11.5 13.516 18.844 1 96.38 85 ALA A C 1
ATOM 656 O O . ALA A 1 85 ? -10.383 13.344 19.344 1 96.38 85 ALA A O 1
ATOM 657 N N . ILE A 1 86 ? -11.695 13.625 17.594 1 97.94 86 ILE A N 1
ATOM 658 C CA . ILE A 1 86 ? -10.586 13.438 16.656 1 97.94 86 ILE A CA 1
ATOM 659 C C . ILE A 1 86 ? -9.633 14.633 16.75 1 97.94 86 ILE A C 1
ATOM 661 O O . ILE A 1 86 ? -8.43 14.461 16.938 1 97.94 86 ILE A O 1
ATOM 665 N N . LEU A 1 87 ? -10.18 15.82 16.656 1 98.25 87 LEU A N 1
ATOM 666 C CA . LEU A 1 87 ? -9.344 17.016 16.703 1 98.25 87 LEU A CA 1
ATOM 667 C C . LEU A 1 87 ? -8.656 17.141 18.047 1 98.25 87 LEU A C 1
ATOM 669 O O . LEU A 1 87 ? -7.465 17.469 18.125 1 98.25 87 LEU A O 1
ATOM 673 N N . ASN A 1 88 ? -9.391 16.859 19.078 1 98.06 88 ASN A N 1
ATOM 674 C CA . ASN A 1 88 ? -8.789 16.875 20.406 1 98.06 88 ASN A CA 1
ATOM 675 C C . ASN A 1 88 ? -7.656 15.859 20.516 1 98.06 88 ASN A C 1
ATOM 677 O O . ASN A 1 88 ? -6.625 16.141 21.141 1 98.06 88 ASN A O 1
ATOM 681 N N . GLY A 1 89 ? -7.945 14.719 19.953 1 98.56 89 GLY A N 1
ATOM 682 C CA . GLY A 1 89 ? -6.898 13.703 19.938 1 98.56 89 GLY A CA 1
ATOM 683 C C . GLY A 1 89 ? -5.645 14.156 19.219 1 98.56 89 GLY A C 1
ATOM 684 O O . GLY A 1 89 ? -4.531 13.945 19.688 1 98.56 89 GLY A O 1
ATOM 685 N N . LEU A 1 90 ? -5.781 14.797 18.094 1 98.75 90 LEU A N 1
ATOM 686 C CA . LEU A 1 90 ? -4.656 15.328 17.328 1 98.75 90 LEU A CA 1
ATOM 687 C C . LEU A 1 90 ? -3.881 16.359 18.141 1 98.75 90 LEU A C 1
ATOM 689 O O . LEU A 1 90 ? -2.648 16.328 18.188 1 98.75 90 LEU A O 1
ATOM 693 N N . VAL A 1 91 ? -4.594 17.203 18.797 1 98.88 91 VAL A N 1
ATOM 694 C CA . VAL A 1 91 ? -3.98 18.266 19.594 1 98.88 91 VAL A CA 1
ATOM 695 C C . VAL A 1 91 ? -3.213 17.656 20.766 1 98.88 91 VAL A C 1
ATOM 697 O O . VAL A 1 91 ? -2.094 18.078 21.062 1 98.88 91 VAL A O 1
ATOM 700 N N . GLN A 1 92 ? -3.771 16.656 21.359 1 98.62 92 GLN A N 1
ATOM 701 C CA . GLN A 1 92 ? -3.098 15.992 22.469 1 98.62 92 GLN A CA 1
ATOM 702 C C . GLN A 1 92 ? -1.808 15.32 22.016 1 98.62 92 GLN A C 1
ATOM 704 O O . GLN A 1 92 ? -0.819 15.297 22.75 1 98.62 92 GLN A O 1
ATOM 709 N N . CYS A 1 93 ? -1.812 14.844 20.812 1 98.88 93 CYS A N 1
ATOM 710 C CA . CYS A 1 93 ? -0.659 14.141 20.266 1 98.88 93 CYS A CA 1
ATOM 711 C C . CYS A 1 93 ? 0.508 15.094 20.031 1 98.88 93 CYS A C 1
ATOM 713 O O . CYS A 1 93 ? 1.649 14.656 19.875 1 98.88 93 CYS A O 1
ATOM 715 N N . LEU A 1 94 ? 0.328 16.422 20.094 1 98.94 94 LEU A N 1
ATOM 716 C CA . LEU A 1 94 ? 1.399 17.406 19.953 1 98.94 94 LEU A CA 1
ATOM 717 C C . LEU A 1 94 ? 2.363 17.328 21.141 1 98.94 94 LEU A C 1
ATOM 719 O O . LEU A 1 94 ? 3.504 17.797 21.047 1 98.94 94 LEU A O 1
ATOM 723 N N . GLN A 1 95 ? 1.898 16.719 22.188 1 98.69 95 GLN A N 1
ATOM 724 C CA . GLN A 1 95 ? 2.727 16.625 23.375 1 98.69 95 GLN A CA 1
ATOM 725 C C . GLN A 1 95 ? 3.133 15.188 23.656 1 98.69 95 GLN A C 1
ATOM 727 O O . GLN A 1 95 ? 3.504 14.844 24.781 1 98.69 95 GLN A O 1
ATOM 732 N N . ASP A 1 96 ? 3.014 14.336 22.688 1 98.88 96 ASP A N 1
ATOM 733 C CA . ASP A 1 96 ? 3.271 12.906 22.859 1 98.88 96 ASP A CA 1
ATOM 734 C C . ASP A 1 96 ? 4.73 12.656 23.234 1 98.88 96 ASP A C 1
ATOM 736 O O . ASP A 1 96 ? 5.625 13.375 22.781 1 98.88 96 ASP A O 1
ATOM 740 N N . VAL A 1 97 ? 4.969 11.602 23.969 1 98.62 97 VAL A N 1
ATOM 741 C CA . VAL A 1 97 ? 6.324 11.227 24.359 1 98.62 97 VAL A CA 1
ATOM 742 C C . VAL A 1 97 ? 7.094 10.727 23.141 1 98.62 97 VAL A C 1
ATOM 744 O O . VAL A 1 97 ? 8.312 10.898 23.047 1 98.62 97 VAL A O 1
ATOM 747 N N . ASP A 1 98 ? 6.375 10.164 22.203 1 98.75 98 ASP A N 1
ATOM 748 C CA . ASP A 1 98 ? 6.996 9.633 21 1 98.75 98 ASP A CA 1
ATOM 749 C C . ASP A 1 98 ? 7.223 10.734 19.969 1 98.75 98 ASP A C 1
ATOM 751 O O . ASP A 1 98 ? 6.293 11.461 19.609 1 98.75 98 ASP A O 1
ATOM 755 N N . SER A 1 99 ? 8.422 10.859 19.484 1 98.81 99 SER A N 1
ATOM 756 C CA . SER A 1 99 ? 8.789 11.953 18.578 1 98.81 99 SER A CA 1
ATOM 757 C C . SER A 1 99 ? 8.078 11.82 17.234 1 98.81 99 SER A C 1
ATOM 759 O O . SER A 1 99 ? 7.738 12.828 16.609 1 98.81 99 SER A O 1
ATOM 761 N N . ASN A 1 100 ? 7.875 10.594 16.812 1 98.75 100 ASN A N 1
ATOM 762 C CA . ASN A 1 100 ? 7.18 10.414 15.547 1 98.75 100 ASN A CA 1
ATOM 763 C C . ASN A 1 100 ? 5.719 10.844 15.641 1 98.75 100 ASN A C 1
ATOM 765 O O . ASN A 1 100 ? 5.152 11.352 14.672 1 98.75 100 ASN A O 1
ATOM 769 N N . VAL A 1 101 ? 5.152 10.617 16.781 1 98.94 101 VAL A N 1
ATOM 770 C CA . VAL A 1 101 ? 3.775 11.055 17 1 98.94 101 VAL A CA 1
ATOM 771 C C . VAL A 1 101 ? 3.701 12.578 16.953 1 98.94 101 VAL A C 1
ATOM 773 O O . VAL A 1 101 ? 2.842 13.141 16.266 1 98.94 101 VAL A O 1
ATOM 776 N N . ARG A 1 102 ? 4.641 13.258 17.578 1 98.94 102 ARG A N 1
ATOM 777 C CA . ARG A 1 102 ? 4.652 14.719 17.547 1 98.94 102 ARG A CA 1
ATOM 778 C C . ARG A 1 102 ? 4.82 15.242 16.125 1 98.94 102 ARG A C 1
ATOM 780 O O . ARG A 1 102 ? 4.125 16.172 15.719 1 98.94 102 ARG A O 1
ATOM 787 N N . LYS A 1 103 ? 5.672 14.633 15.406 1 98.94 103 LYS A N 1
ATOM 788 C CA . LYS A 1 103 ? 5.941 15.016 14.023 1 98.94 103 LYS A CA 1
ATOM 789 C C . LYS A 1 103 ? 4.684 14.922 13.172 1 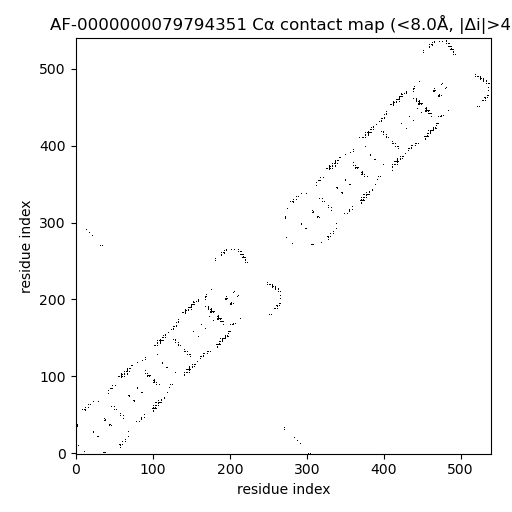98.94 103 LYS A C 1
ATOM 791 O O . LYS A 1 103 ? 4.312 15.891 12.5 1 98.94 103 LYS A O 1
ATOM 796 N N . CYS A 1 104 ? 4.016 13.805 13.297 1 98.94 104 CYS A N 1
ATOM 797 C CA . CYS A 1 104 ? 2.838 13.562 12.469 1 98.94 104 CYS A CA 1
ATOM 798 C C . CYS A 1 104 ? 1.658 14.406 12.945 1 98.94 104 CYS A C 1
ATOM 800 O O . CYS A 1 104 ? 0.841 14.852 12.141 1 98.94 104 CYS A O 1
ATOM 802 N N . ALA A 1 105 ? 1.612 14.641 14.227 1 98.94 105 ALA A N 1
ATOM 803 C CA . ALA A 1 105 ? 0.552 15.477 14.773 1 98.94 105 ALA A CA 1
ATOM 804 C C . ALA A 1 105 ? 0.689 16.922 14.289 1 98.94 105 ALA A C 1
ATOM 806 O O . ALA A 1 105 ? -0.302 17.547 13.922 1 98.94 105 ALA A O 1
ATOM 807 N N . ALA A 1 106 ? 1.899 17.391 14.234 1 98.94 106 ALA A N 1
ATOM 808 C CA . ALA A 1 106 ? 2.137 18.75 13.734 1 98.94 106 ALA A CA 1
ATOM 809 C C . ALA A 1 106 ? 1.705 18.875 12.281 1 98.94 106 ALA A C 1
ATOM 811 O O . ALA A 1 106 ? 1.084 19.875 11.898 1 98.94 106 ALA A O 1
ATOM 812 N N . TYR A 1 107 ? 2.041 17.859 11.539 1 98.88 107 TYR A N 1
ATOM 813 C CA . TYR A 1 107 ? 1.633 17.828 10.141 1 98.88 107 TYR A CA 1
ATOM 814 C C . TYR A 1 107 ? 0.114 17.844 10.016 1 98.88 107 TYR A C 1
ATOM 816 O O . TYR A 1 107 ? -0.444 18.609 9.219 1 98.88 107 TYR A O 1
ATOM 824 N N . ALA A 1 108 ? -0.57 17.062 10.812 1 98.94 108 ALA A N 1
ATOM 825 C CA . ALA A 1 108 ? -2.023 16.938 10.75 1 98.94 108 ALA A CA 1
ATOM 826 C C . ALA A 1 108 ? -2.703 18.234 11.203 1 98.94 108 ALA A C 1
ATOM 828 O O . ALA A 1 108 ? -3.623 18.719 10.539 1 98.94 108 ALA A O 1
ATOM 829 N N . VAL A 1 109 ? -2.244 18.797 12.266 1 98.88 109 VAL A N 1
ATOM 830 C CA . VAL A 1 109 ? -2.811 20.031 12.773 1 98.88 109 VAL A CA 1
ATOM 831 C C . VAL A 1 109 ? -2.574 21.156 11.766 1 98.88 109 VAL A C 1
ATOM 833 O O . VAL A 1 109 ? -3.445 22 11.555 1 98.88 109 VAL A O 1
ATOM 836 N N . GLY A 1 110 ? -1.408 21.078 11.172 1 98.88 110 GLY A N 1
ATOM 837 C CA . GLY A 1 110 ? -1.14 22.031 10.109 1 98.88 110 GLY A CA 1
ATOM 838 C C . GLY A 1 110 ? -2.139 21.953 8.969 1 98.88 110 GLY A C 1
ATOM 839 O O . GLY A 1 110 ? -2.652 22.984 8.516 1 98.88 110 GLY A O 1
ATOM 840 N N . ASN A 1 111 ? -2.463 20.812 8.586 1 98.69 111 ASN A N 1
ATOM 841 C CA . ASN A 1 111 ? -3.389 20.641 7.473 1 98.69 111 ASN A CA 1
ATOM 842 C C . ASN A 1 111 ? -4.832 20.891 7.898 1 98.69 111 ASN A C 1
ATOM 844 O O . ASN A 1 111 ? -5.664 21.281 7.078 1 98.69 111 ASN A O 1
ATOM 848 N N . ALA A 1 112 ? -5.102 20.781 9.172 1 98.56 112 ALA A N 1
ATOM 849 C CA . ALA A 1 112 ? -6.422 21.109 9.703 1 98.56 112 ALA A CA 1
ATOM 850 C C . ALA A 1 112 ? -6.668 22.609 9.688 1 98.56 112 ALA A C 1
ATOM 852 O O . ALA A 1 112 ? -7.805 23.062 9.828 1 98.56 112 ALA A O 1
ATOM 853 N N . SER A 1 113 ? -5.641 23.359 9.406 1 98.12 113 SER A N 1
ATOM 854 C CA . SER A 1 113 ? -5.754 24.812 9.43 1 98.12 113 SER A CA 1
ATOM 855 C C . SER A 1 113 ? -5.375 25.422 8.086 1 98.12 113 SER A C 1
ATOM 857 O O . SER A 1 113 ? -5.172 26.625 7.98 1 98.12 113 SER A O 1
ATOM 859 N N . TYR A 1 114 ? -5.297 24.656 7.098 1 98.5 114 TYR A N 1
ATOM 860 C CA . TYR A 1 114 ? -4.664 25.109 5.859 1 98.5 114 TYR A CA 1
ATOM 861 C C . TYR A 1 114 ? -5.707 25.594 4.867 1 98.5 114 TYR A C 1
ATOM 863 O O . TYR A 1 114 ? -5.539 26.656 4.254 1 98.5 114 TYR A O 1
ATOM 871 N N . HIS A 1 115 ? -6.816 24.953 4.703 1 98.12 115 HIS A N 1
ATOM 872 C CA . HIS A 1 115 ? -7.723 25.188 3.586 1 98.12 115 HIS A CA 1
ATOM 873 C C . HIS A 1 115 ? -8.758 26.25 3.936 1 98.12 115 HIS A C 1
ATOM 875 O O . HIS A 1 115 ? -9.305 26.906 3.049 1 98.12 115 HIS A O 1
ATOM 881 N N . SER A 1 116 ? -9.055 26.422 5.184 1 97.81 116 SER A N 1
ATOM 882 C CA . SER A 1 116 ? -9.992 27.438 5.676 1 97.81 116 SER A CA 1
ATOM 883 C C . SER A 1 116 ? -9.82 27.656 7.176 1 97.81 116 SER A C 1
ATOM 885 O O . SER A 1 116 ? -9.094 26.922 7.84 1 97.81 116 SER A O 1
ATOM 887 N N . GLY A 1 117 ? -10.477 28.672 7.66 1 97.31 117 GLY A N 1
ATOM 888 C CA . GLY A 1 117 ? -10.43 28.953 9.086 1 97.31 117 GLY A CA 1
ATOM 889 C C . GLY A 1 117 ? -11.547 28.297 9.859 1 97.31 117 GLY A C 1
ATOM 890 O O . GLY A 1 117 ? -11.828 28.672 11.008 1 97.31 117 GLY A O 1
ATOM 891 N N . ASP A 1 118 ? -12.227 27.266 9.312 1 97.38 118 ASP A N 1
ATOM 892 C CA . ASP A 1 118 ? -13.422 26.656 9.891 1 97.38 118 ASP A CA 1
ATOM 893 C C . ASP A 1 118 ? -13.109 25.984 11.227 1 97.38 118 ASP A C 1
ATOM 895 O O . ASP A 1 118 ? -13.969 25.938 12.117 1 97.38 118 ASP A O 1
ATOM 899 N N . LEU A 1 119 ? -11.867 25.531 11.359 1 98.06 119 LEU A N 1
ATOM 900 C CA . LEU A 1 119 ? -11.523 24.781 12.562 1 98.06 119 LEU A CA 1
ATOM 901 C C . LEU A 1 119 ? -10.727 25.641 13.539 1 98.06 119 LEU A C 1
ATOM 903 O O . LEU A 1 119 ? -10.344 25.172 14.609 1 98.06 119 LEU A O 1
ATOM 907 N N . TYR A 1 120 ? -10.523 26.953 13.242 1 98.12 120 TYR A N 1
ATOM 908 C CA . TYR A 1 120 ? -9.648 27.828 14.016 1 98.12 120 TYR A CA 1
ATOM 909 C C . TYR A 1 120 ? -10.086 27.891 15.477 1 98.12 120 TYR A C 1
ATOM 911 O O . TYR A 1 120 ? -9.273 27.656 16.375 1 98.12 120 TYR A O 1
ATOM 919 N N . PRO A 1 121 ? -11.367 28.062 15.742 1 97.62 121 PRO A N 1
ATOM 920 C CA . PRO A 1 121 ? -11.742 28.156 17.156 1 97.62 121 PRO A CA 1
ATOM 921 C C . PRO A 1 121 ? -11.398 26.891 17.938 1 97.62 121 PRO A C 1
ATOM 923 O O . PRO A 1 121 ? -10.992 26.984 19.109 1 97.62 121 PRO A O 1
ATOM 926 N N . LYS A 1 122 ? -11.469 25.812 17.297 1 97.75 122 LYS A N 1
ATOM 927 C CA . LYS A 1 122 ? -11.219 24.547 17.969 1 97.75 122 LYS A CA 1
ATOM 928 C C . LYS A 1 122 ? -9.727 24.266 18.062 1 97.75 122 LYS A C 1
ATOM 930 O O . LYS A 1 122 ? -9.305 23.375 18.812 1 97.75 122 LYS A O 1
ATOM 935 N N . LEU A 1 123 ? -8.914 25.016 17.422 1 98.31 123 LEU A N 1
ATOM 936 C CA . LEU A 1 123 ? -7.477 24.781 17.406 1 98.31 123 LEU A CA 1
ATOM 937 C C . LEU A 1 123 ? -6.762 25.703 18.375 1 98.31 123 LEU A C 1
ATOM 939 O O . LEU A 1 123 ? -5.535 25.656 18.5 1 98.31 123 LEU A O 1
ATOM 943 N N . ARG A 1 124 ? -7.488 26.516 19.141 1 98.38 124 ARG A N 1
ATOM 944 C CA . ARG A 1 124 ? -6.914 27.469 20.094 1 98.38 124 ARG A CA 1
ATOM 945 C C . ARG A 1 124 ? -5.984 26.75 21.062 1 98.38 124 ARG A C 1
ATOM 947 O O . ARG A 1 124 ? -4.859 27.203 21.297 1 98.38 124 ARG A O 1
ATOM 954 N N . PRO A 1 125 ? -6.441 25.578 21.516 1 98.38 125 PRO A N 1
ATOM 955 C CA . PRO A 1 125 ? -5.586 24.922 22.5 1 98.38 125 PRO A CA 1
ATOM 956 C C . PRO A 1 125 ? -4.273 24.422 21.906 1 98.38 125 PRO A C 1
ATOM 958 O O . PRO A 1 125 ? -3.336 24.094 22.641 1 98.38 125 PRO A O 1
ATOM 961 N N . ALA A 1 126 ? -4.184 24.328 20.594 1 98.81 126 ALA A N 1
ATOM 962 C CA . ALA A 1 126 ? -2.984 23.797 19.938 1 98.81 126 ALA A CA 1
ATOM 963 C C . ALA A 1 126 ? -1.871 24.844 19.922 1 98.81 126 ALA A C 1
ATOM 965 O O . ALA A 1 126 ? -0.694 24.5 19.781 1 98.81 126 ALA A O 1
ATOM 966 N N . ILE A 1 127 ? -2.164 26.125 20.031 1 98.88 127 ILE A N 1
ATOM 967 C CA . ILE A 1 127 ? -1.248 27.219 19.75 1 98.88 127 ILE A CA 1
ATOM 968 C C . ILE A 1 127 ? -0.077 27.172 20.734 1 98.88 127 ILE A C 1
ATOM 970 O O . ILE A 1 127 ? 1.085 27.141 20.312 1 98.88 127 ILE A O 1
ATOM 974 N N . PRO A 1 128 ? -0.331 27.062 22.031 1 98.88 128 PRO A N 1
ATOM 975 C CA . PRO A 1 128 ? 0.831 27 22.922 1 98.88 128 PRO A CA 1
ATOM 976 C C . PRO A 1 128 ? 1.655 25.734 22.734 1 98.88 128 PRO A C 1
ATOM 978 O O . PRO A 1 128 ? 2.873 25.75 22.922 1 98.88 128 PRO A O 1
ATOM 981 N N . LEU A 1 129 ? 0.988 24.672 22.359 1 98.94 129 LEU A N 1
ATOM 982 C CA . LEU A 1 129 ? 1.694 23.422 22.141 1 98.94 129 LEU A CA 1
ATOM 983 C C . LEU A 1 129 ? 2.582 23.5 20.906 1 98.94 129 LEU A C 1
ATOM 985 O O . LEU A 1 129 ? 3.689 22.969 20.891 1 98.94 129 LEU A O 1
ATOM 989 N N . LEU A 1 130 ? 2.094 24.172 19.906 1 98.94 130 LEU A N 1
ATOM 990 C CA . LEU A 1 130 ? 2.895 24.391 18.703 1 98.94 130 LEU A CA 1
ATOM 991 C C . LEU A 1 130 ? 4.121 25.234 19.016 1 98.94 130 LEU A C 1
ATOM 993 O O . LEU A 1 130 ? 5.211 24.969 18.5 1 98.94 130 LEU A O 1
ATOM 997 N N . VAL A 1 131 ? 3.975 26.219 19.844 1 98.88 131 VAL A N 1
ATOM 998 C CA . VAL A 1 131 ? 5.102 27.047 20.234 1 98.88 131 VAL A CA 1
ATOM 999 C C . VAL A 1 131 ? 6.188 26.188 20.891 1 98.88 131 VAL A C 1
ATOM 1001 O O . VAL A 1 131 ? 7.371 26.359 20.578 1 98.88 131 VAL A O 1
ATOM 1004 N N . GLU A 1 132 ? 5.738 25.297 21.703 1 98.75 132 GLU A N 1
ATOM 1005 C CA . GLU A 1 132 ? 6.688 24.391 22.344 1 98.75 132 GLU A CA 1
ATOM 1006 C C . GLU A 1 132 ? 7.402 23.516 21.297 1 98.75 132 GLU A C 1
ATOM 1008 O O . GLU A 1 132 ? 8.609 23.281 21.406 1 98.75 132 GLU A O 1
ATOM 1013 N N . LEU A 1 133 ? 6.742 23.094 20.297 1 98.88 133 LEU A N 1
ATOM 1014 C CA . LEU A 1 133 ? 7.277 22.172 19.297 1 98.88 133 LEU A CA 1
ATOM 1015 C C . LEU A 1 133 ? 8.258 22.875 18.375 1 98.88 133 LEU A C 1
ATOM 1017 O O . LEU A 1 133 ? 9.016 22.219 17.656 1 98.88 133 LEU A O 1
ATOM 1021 N N . LEU A 1 134 ? 8.344 24.219 18.359 1 98.81 134 LEU A N 1
ATOM 1022 C CA . LEU A 1 134 ? 9.32 24.953 17.562 1 98.81 134 LEU A CA 1
ATOM 1023 C C . LEU A 1 134 ? 10.734 24.672 18.047 1 98.81 134 LEU A C 1
ATOM 1025 O O . LEU A 1 134 ? 11.711 24.969 17.359 1 98.81 134 LEU A O 1
ATOM 1029 N N . ARG A 1 135 ? 10.781 24.047 19.219 1 98.38 135 ARG A N 1
ATOM 1030 C CA . ARG A 1 135 ? 12.078 23.719 19.781 1 98.38 135 ARG A CA 1
ATOM 1031 C C . ARG A 1 135 ? 12.258 22.203 19.906 1 98.38 135 ARG A C 1
ATOM 1033 O O . ARG A 1 135 ? 13.094 21.734 20.672 1 98.38 135 ARG A O 1
ATOM 1040 N N . ASP A 1 136 ? 11.477 21.391 19.188 1 98.81 136 ASP A N 1
ATOM 1041 C CA . ASP A 1 136 ? 11.562 19.938 19.219 1 98.81 136 ASP A CA 1
ATOM 1042 C C . ASP A 1 136 ? 12.914 19.453 18.703 1 98.81 136 ASP A C 1
ATOM 1044 O O . ASP A 1 136 ? 13.492 20.047 17.797 1 98.81 136 ASP A O 1
ATOM 1048 N N . PRO A 1 137 ? 13.422 18.406 19.266 1 98.44 137 PRO A N 1
ATOM 1049 C CA . PRO A 1 137 ? 14.719 17.906 18.812 1 98.44 137 PRO A CA 1
ATOM 1050 C C . PRO A 1 137 ? 14.688 17.406 17.359 1 98.44 137 PRO A C 1
ATOM 1052 O O . PRO A 1 137 ? 15.727 17.344 16.703 1 98.44 137 PRO A O 1
ATOM 1055 N N . VAL A 1 138 ? 13.547 17.047 16.906 1 98.69 138 VAL A N 1
ATOM 1056 C CA . VAL A 1 138 ? 13.422 16.5 15.555 1 98.69 138 VAL A CA 1
ATOM 1057 C C . VAL A 1 138 ? 13.203 17.641 14.562 1 98.69 138 VAL A C 1
ATOM 1059 O O . VAL A 1 138 ? 12.25 18.422 14.695 1 98.69 138 VAL A O 1
ATOM 1062 N N . THR A 1 139 ? 14.062 17.719 13.555 1 98.75 139 THR A N 1
ATOM 1063 C CA . THR A 1 139 ? 14.055 18.797 12.562 1 98.75 139 THR A CA 1
ATOM 1064 C C . THR A 1 139 ? 12.703 18.844 11.844 1 98.75 139 THR A C 1
ATOM 1066 O O . THR A 1 139 ? 12.102 19.922 11.734 1 98.75 139 THR A O 1
ATOM 1069 N N . LYS A 1 140 ? 12.227 17.656 11.414 1 98.88 140 LYS A N 1
ATOM 1070 C CA . LYS A 1 140 ? 10.984 17.625 10.656 1 98.88 140 LYS A CA 1
ATOM 1071 C C . LYS A 1 140 ? 9.805 18.078 11.508 1 98.88 140 LYS A C 1
ATOM 1073 O O . LYS A 1 140 ? 8.875 18.719 11 1 98.88 140 LYS A O 1
ATOM 1078 N N . THR A 1 141 ? 9.883 17.828 12.773 1 98.94 141 THR A N 1
ATOM 1079 C CA . THR A 1 141 ? 8.844 18.312 13.68 1 98.94 141 THR A CA 1
ATOM 1080 C C . THR A 1 141 ? 8.844 19.844 13.742 1 98.94 141 THR A C 1
ATOM 1082 O O . THR A 1 141 ? 7.789 20.469 13.625 1 98.94 141 THR A O 1
ATOM 1085 N N . ARG A 1 142 ? 10.008 20.391 13.844 1 98.88 142 ARG A N 1
ATOM 1086 C CA . ARG A 1 142 ? 10.117 21.844 13.867 1 98.88 142 ARG A CA 1
ATOM 1087 C C . ARG A 1 142 ? 9.625 22.453 12.562 1 98.88 142 ARG A C 1
ATOM 1089 O O . ARG A 1 142 ? 8.914 23.453 12.562 1 98.88 142 ARG A O 1
ATOM 1096 N N . ALA A 1 143 ? 9.953 21.781 11.461 1 98.88 143 ALA A N 1
ATOM 1097 C CA . ALA A 1 143 ? 9.555 22.281 10.148 1 98.88 143 ALA A CA 1
ATOM 1098 C C . ALA A 1 143 ? 8.031 22.234 9.984 1 98.88 143 ALA A C 1
ATOM 1100 O O . ALA A 1 143 ? 7.41 23.203 9.562 1 98.88 143 ALA A O 1
ATOM 1101 N N . ASN A 1 144 ? 7.492 21.047 10.312 1 98.88 144 ASN A N 1
ATOM 1102 C CA . ASN A 1 144 ? 6.039 20.906 10.242 1 98.88 144 ASN A CA 1
ATOM 1103 C C . ASN A 1 144 ? 5.336 21.922 11.141 1 98.88 144 ASN A C 1
ATOM 1105 O O . ASN A 1 144 ? 4.312 22.5 10.766 1 98.88 144 ASN A O 1
ATOM 1109 N N . THR A 1 145 ? 5.902 22.141 12.281 1 98.94 145 THR A N 1
ATOM 1110 C CA . THR A 1 145 ? 5.324 23.031 13.266 1 98.94 145 THR A CA 1
ATOM 1111 C C . THR A 1 145 ? 5.336 24.484 12.766 1 98.94 145 THR A C 1
ATOM 1113 O O . THR A 1 145 ? 4.332 25.188 12.867 1 98.94 145 THR A O 1
ATOM 1116 N N . ALA A 1 146 ? 6.441 24.875 12.172 1 98.94 146 ALA A N 1
ATOM 1117 C CA . ALA A 1 146 ? 6.523 26.219 11.633 1 98.94 146 ALA A CA 1
ATOM 1118 C C . ALA A 1 146 ? 5.449 26.453 10.57 1 98.94 146 ALA A C 1
ATOM 1120 O O . ALA A 1 146 ? 4.746 27.469 10.602 1 98.94 146 ALA A O 1
ATOM 1121 N N . SER A 1 147 ? 5.305 25.484 9.734 1 98.81 147 SER A N 1
ATOM 1122 C CA . SER A 1 147 ? 4.277 25.578 8.703 1 98.81 147 SER A CA 1
ATOM 1123 C C . SER A 1 147 ? 2.881 25.656 9.32 1 98.81 147 SER A C 1
ATOM 1125 O O . SER A 1 147 ? 2.055 26.469 8.891 1 98.81 147 SER A O 1
ATOM 1127 N N . ALA A 1 148 ? 2.67 24.828 10.305 1 98.88 148 ALA A N 1
ATOM 1128 C CA . ALA A 1 148 ? 1.374 24.828 10.977 1 98.88 148 ALA A CA 1
ATOM 1129 C C . ALA A 1 148 ? 1.078 26.203 11.586 1 98.88 148 ALA A C 1
ATOM 1131 O O . ALA A 1 148 ? -0.041 26.703 11.477 1 98.88 148 ALA A O 1
ATOM 1132 N N . CYS A 1 149 ? 2.072 26.812 12.156 1 98.88 149 CYS A N 1
ATOM 1133 C CA . CYS A 1 149 ? 1.923 28.125 12.773 1 98.88 149 CYS A CA 1
ATOM 1134 C C . CYS A 1 149 ? 1.509 29.156 11.742 1 98.88 149 CYS A C 1
ATOM 1136 O O . CYS A 1 149 ? 0.632 29.984 12.008 1 98.88 149 CYS A O 1
ATOM 1138 N N . GLY A 1 150 ? 2.1 29.094 10.602 1 98.75 150 GLY A N 1
ATOM 1139 C CA . GLY A 1 150 ? 1.753 30.031 9.555 1 98.75 150 GLY A CA 1
ATOM 1140 C C . GLY A 1 150 ? 0.32 29.906 9.078 1 98.75 150 GLY A C 1
ATOM 1141 O O . GLY A 1 150 ? -0.318 30.891 8.719 1 98.75 150 GLY A O 1
ATOM 1142 N N . ASN A 1 151 ? -0.189 28.719 9.125 1 98.62 151 ASN A N 1
ATOM 1143 C CA . ASN A 1 151 ? -1.532 28.422 8.633 1 98.62 151 ASN A CA 1
ATOM 1144 C C . ASN A 1 151 ? -2.604 29 9.555 1 98.62 151 ASN A C 1
ATOM 1146 O O . ASN A 1 151 ? -3.742 29.203 9.133 1 98.62 151 ASN A O 1
ATOM 1150 N N . LEU A 1 152 ? -2.266 29.359 10.766 1 98.25 152 LEU A N 1
ATOM 1151 C CA . LEU A 1 152 ? -3.221 29.781 11.781 1 98.25 152 LEU A CA 1
ATOM 1152 C C . LEU A 1 152 ? -3.66 31.219 11.531 1 98.25 152 LEU A C 1
ATOM 1154 O O . LEU A 1 152 ? -4.645 31.688 12.117 1 98.25 152 LEU A O 1
ATOM 1158 N N . GLY A 1 153 ? -3.049 31.906 10.586 1 96.5 153 GLY A N 1
ATOM 1159 C CA . GLY A 1 153 ? -3.387 33.312 10.312 1 96.5 153 GLY A CA 1
ATOM 1160 C C . GLY A 1 153 ? -3.721 33.562 8.859 1 96.5 153 GLY A C 1
ATOM 1161 O O . GLY A 1 153 ? -3.908 34.719 8.461 1 96.5 153 GLY A O 1
ATOM 1162 N N . MET A 1 154 ? -3.896 32.562 8.117 1 96.56 154 MET A N 1
ATOM 1163 C CA . MET A 1 154 ? -4.02 32.656 6.664 1 96.56 154 MET A CA 1
ATOM 1164 C C . MET A 1 154 ? -5.422 33.094 6.266 1 96.56 154 MET A C 1
ATOM 1166 O O . MET A 1 154 ? -5.602 33.781 5.254 1 96.56 154 MET A O 1
ATOM 1170 N N . HIS A 1 155 ? -6.426 32.812 7.094 1 97 155 HIS A N 1
ATOM 1171 C CA . HIS A 1 155 ? -7.781 32.906 6.57 1 97 155 HIS A CA 1
ATOM 1172 C C . HIS A 1 155 ? -8.617 33.875 7.387 1 97 155 HIS A C 1
ATOM 1174 O O . HIS A 1 155 ? -9.641 34.375 6.906 1 97 155 HIS A O 1
ATOM 1180 N N . SER A 1 156 ? -8.242 34.125 8.633 1 96.25 156 SER A N 1
ATOM 1181 C CA . SER A 1 156 ? -9.016 35.031 9.5 1 96.25 156 SER A CA 1
ATOM 1182 C C . SER A 1 156 ? -8.18 35.5 10.672 1 96.25 156 SER A C 1
ATOM 1184 O O . SER A 1 156 ? -7.141 34.938 10.992 1 96.25 156 SER A O 1
ATOM 1186 N N . ALA A 1 157 ? -8.648 36.469 11.344 1 97.56 157 ALA A N 1
ATOM 1187 C CA . ALA A 1 157 ? -7.938 37.094 12.461 1 97.56 157 ALA A CA 1
ATOM 1188 C C . ALA A 1 157 ? -8.414 36.5 13.789 1 97.56 157 ALA A C 1
ATOM 1190 O O . ALA A 1 157 ? -8 36.969 14.859 1 97.56 157 ALA A O 1
ATOM 1191 N N . VAL A 1 158 ? -9.203 35.469 13.758 1 97.94 158 VAL A N 1
ATOM 1192 C CA . VAL A 1 158 ? -9.914 35 14.945 1 97.94 158 VAL A CA 1
ATOM 1193 C C . VAL A 1 158 ? -8.914 34.469 15.969 1 97.94 158 VAL A C 1
ATOM 1195 O O . VAL A 1 158 ? -9.156 34.531 17.172 1 97.94 158 VAL A O 1
ATOM 1198 N N . LEU A 1 159 ? -7.75 34.062 15.508 1 98.5 159 LEU A N 1
ATOM 1199 C CA . LEU A 1 159 ? -6.785 33.438 16.406 1 98.5 159 LEU A CA 1
ATOM 1200 C C . LEU A 1 159 ? -5.715 34.438 16.828 1 98.5 159 LEU A C 1
ATOM 1202 O O . LEU A 1 159 ? -4.816 34.125 17.609 1 98.5 159 LEU A O 1
ATOM 1206 N N . VAL A 1 160 ? -5.738 35.688 16.359 1 98.5 160 VAL A N 1
ATOM 1207 C CA . VAL A 1 160 ? -4.695 36.688 16.578 1 98.5 160 VAL A CA 1
ATOM 1208 C C . VAL A 1 160 ? -4.477 36.875 18.078 1 98.5 160 VAL A C 1
ATOM 1210 O O . VAL A 1 160 ? -3.342 36.844 18.562 1 98.5 160 VAL A O 1
ATOM 1213 N N . PRO A 1 161 ? -5.57 37.031 18.906 1 98.44 161 PRO A N 1
ATOM 1214 C CA . PRO A 1 161 ? -5.336 37.188 20.344 1 98.44 161 PRO A CA 1
ATOM 1215 C C . PRO A 1 161 ? -4.586 36 20.953 1 98.44 161 PRO A C 1
ATOM 1217 O O . PRO A 1 161 ? -3.693 36.219 21.781 1 98.44 161 PRO A O 1
ATOM 1220 N N . ASP A 1 162 ? -4.93 34.75 20.547 1 98.69 162 ASP A N 1
ATOM 1221 C CA . ASP A 1 162 ? -4.277 33.562 21.062 1 98.69 162 ASP A CA 1
ATOM 1222 C C . ASP A 1 162 ? -2.82 33.469 20.609 1 98.69 162 ASP A C 1
ATOM 1224 O O . ASP A 1 162 ? -1.944 33.094 21.391 1 98.69 162 ASP A O 1
ATOM 1228 N N . ILE A 1 163 ? -2.564 33.875 19.391 1 98.69 163 ILE A N 1
ATOM 1229 C CA . ILE A 1 163 ? -1.223 33.875 18.812 1 98.69 163 ILE A CA 1
ATOM 1230 C C . ILE A 1 163 ? -0.341 34.844 19.594 1 98.69 163 ILE A C 1
ATOM 1232 O O . ILE A 1 163 ? 0.794 34.531 19.953 1 98.69 163 ILE A O 1
ATOM 1236 N N . LYS A 1 164 ? -0.893 36 19.875 1 98.38 164 LYS A N 1
ATOM 1237 C CA . LYS A 1 164 ? -0.17 37 20.641 1 98.38 164 LYS A CA 1
ATOM 1238 C C . LYS A 1 164 ? 0.091 36.531 22.062 1 98.38 164 LYS A C 1
ATOM 1240 O O . LYS A 1 164 ? 1.205 36.688 22.578 1 98.38 164 LYS A O 1
ATOM 1245 N N . GLN A 1 165 ? -0.921 36 22.656 1 98.31 165 GLN A N 1
ATOM 1246 C CA . GLN A 1 165 ? -0.814 35.531 24.031 1 98.31 165 GLN A CA 1
ATOM 1247 C C . GLN A 1 165 ? 0.271 34.438 24.172 1 98.31 165 GLN A C 1
ATOM 1249 O O . GLN A 1 165 ? 1.012 34.438 25.156 1 98.31 165 GLN A O 1
ATOM 1254 N N . ALA A 1 166 ? 0.432 33.594 23.172 1 98.44 166 ALA A N 1
ATOM 1255 C CA . ALA A 1 166 ? 1.389 32.5 23.219 1 98.44 166 ALA A CA 1
ATOM 1256 C C . ALA A 1 166 ? 2.773 32.969 22.766 1 98.44 166 ALA A C 1
ATOM 1258 O O . ALA A 1 166 ? 3.727 32.188 22.781 1 98.44 166 ALA A O 1
ATOM 1259 N N . LYS A 1 167 ? 2.93 34.188 22.328 1 97.94 167 LYS A N 1
ATOM 1260 C CA . LYS A 1 167 ? 4.18 34.75 21.828 1 97.94 167 LYS A CA 1
ATOM 1261 C C . LYS A 1 167 ? 4.707 33.906 20.656 1 97.94 167 LYS A C 1
ATOM 1263 O O . LYS A 1 167 ? 5.91 33.656 20.547 1 97.94 167 LYS A O 1
ATOM 1268 N N . LEU A 1 168 ? 3.773 33.5 19.812 1 98.38 168 LEU A N 1
ATOM 1269 C CA . LEU A 1 168 ? 4.105 32.656 18.688 1 98.38 168 LEU A CA 1
ATOM 1270 C C . LEU A 1 168 ? 5.043 33.344 17.719 1 98.38 168 LEU A C 1
ATOM 1272 O O . LEU A 1 168 ? 6.023 32.75 17.25 1 98.38 168 LEU A O 1
ATOM 1276 N N . VAL A 1 169 ? 4.84 34.625 17.438 1 98.19 169 VAL A N 1
ATOM 1277 C CA . VAL A 1 169 ? 5.578 35.375 16.438 1 98.19 169 VAL A CA 1
ATOM 1278 C C . VAL A 1 169 ? 7.039 35.531 16.859 1 98.19 169 VAL A C 1
ATOM 1280 O O . VAL A 1 169 ? 7.945 35.219 16.094 1 98.19 169 VAL A O 1
ATOM 1283 N N . PRO A 1 170 ? 7.328 35.875 18.125 1 97.94 170 PRO A N 1
ATOM 1284 C CA . PRO A 1 170 ? 8.734 35.938 18.531 1 97.94 170 PRO A CA 1
ATOM 1285 C C . PRO A 1 170 ? 9.43 34.562 18.438 1 97.94 170 PRO A C 1
ATOM 1287 O O . PRO A 1 170 ? 10.609 34.5 18.078 1 97.94 170 PRO A O 1
ATOM 1290 N N . HIS A 1 171 ? 8.766 33.562 18.734 1 98.38 171 HIS A N 1
ATOM 1291 C CA . HIS A 1 171 ? 9.367 32.219 18.656 1 98.38 171 HIS A CA 1
ATOM 1292 C C . HIS A 1 171 ? 9.656 31.828 17.219 1 98.38 171 HIS A C 1
ATOM 1294 O O . HIS A 1 171 ? 10.695 31.234 16.922 1 98.38 171 HIS A O 1
ATOM 1300 N N . LEU A 1 172 ? 8.75 32.156 16.312 1 98.75 172 LEU A N 1
ATOM 1301 C CA . LEU A 1 172 ? 8.984 31.906 14.898 1 98.75 172 LEU A CA 1
ATOM 1302 C C . LEU A 1 172 ? 10.18 32.719 14.391 1 98.75 172 LEU A C 1
ATOM 1304 O O . LEU A 1 172 ? 10.977 32.219 13.594 1 98.75 172 LEU A O 1
ATOM 1308 N N . LEU A 1 173 ? 10.234 33.906 14.867 1 98.69 173 LEU A N 1
ATOM 1309 C CA . LEU A 1 173 ? 11.352 34.781 14.469 1 98.69 173 LEU A CA 1
ATOM 1310 C C . LEU A 1 173 ? 12.68 34.188 14.914 1 98.69 173 LEU A C 1
ATOM 1312 O O . LEU A 1 173 ? 13.648 34.188 14.156 1 98.69 173 LEU A O 1
ATOM 1316 N N . GLU A 1 174 ? 12.672 33.688 16.094 1 98.44 174 GLU A N 1
ATOM 1317 C CA . GLU A 1 174 ? 13.883 33.031 16.594 1 98.44 174 GLU A CA 1
ATOM 1318 C C . GLU A 1 174 ? 14.273 31.844 15.703 1 98.44 174 GLU A C 1
ATOM 1320 O O . GLU A 1 174 ? 15.445 31.703 15.352 1 98.44 174 GLU A O 1
ATOM 1325 N N . ALA A 1 175 ? 13.328 31.031 15.352 1 98.62 175 ALA A N 1
ATOM 1326 C CA . ALA A 1 175 ? 13.602 29.891 14.484 1 98.62 175 ALA A CA 1
ATOM 1327 C C . ALA A 1 175 ? 14.078 30.344 13.109 1 98.62 175 ALA A C 1
ATOM 1329 O O . ALA A 1 175 ? 15.016 29.781 12.547 1 98.62 175 ALA A O 1
ATOM 1330 N N . ALA A 1 176 ? 13.469 31.359 12.562 1 98.5 176 ALA A N 1
ATOM 1331 C CA . ALA A 1 176 ? 13.836 31.906 11.258 1 98.5 176 ALA A CA 1
ATOM 1332 C C . ALA A 1 176 ? 15.281 32.375 11.242 1 98.5 176 ALA A C 1
ATOM 1334 O O . ALA A 1 176 ? 16 32.156 10.273 1 98.5 176 ALA A O 1
ATOM 1335 N N . CYS A 1 177 ? 15.719 32.906 12.352 1 97.56 177 CYS A N 1
ATOM 1336 C CA . CYS A 1 177 ? 17.031 33.531 12.398 1 97.56 177 CYS A CA 1
ATOM 1337 C C . CYS A 1 177 ? 18.109 32.562 12.812 1 97.56 177 CYS A C 1
ATOM 1339 O O . CYS A 1 177 ? 19.25 32.625 12.359 1 97.56 177 CYS A O 1
ATOM 1341 N N . HIS A 1 178 ? 17.688 31.562 13.594 1 96.94 178 HIS A N 1
ATOM 1342 C CA . HIS A 1 178 ? 18.781 30.922 14.312 1 96.94 178 HIS A CA 1
ATOM 1343 C C . HIS A 1 178 ? 18.688 29.391 14.203 1 96.94 178 HIS A C 1
ATOM 1345 O O . HIS A 1 178 ? 19.594 28.688 14.656 1 96.94 178 HIS A O 1
ATOM 1351 N N . ASP A 1 179 ? 17.625 28.844 13.641 1 97.62 179 ASP A N 1
ATOM 1352 C CA . ASP A 1 179 ? 17.578 27.391 13.539 1 97.62 179 ASP A CA 1
ATOM 1353 C C . ASP A 1 179 ? 18.734 26.875 12.688 1 97.62 179 ASP A C 1
ATOM 1355 O O . ASP A 1 179 ? 19.094 27.469 11.672 1 97.62 179 ASP A O 1
ATOM 1359 N N . GLY A 1 180 ? 19.25 25.766 13.047 1 96.38 180 GLY A N 1
ATOM 1360 C CA . GLY A 1 180 ? 20.422 25.203 12.375 1 96.38 180 GLY A CA 1
ATOM 1361 C C . GLY A 1 180 ? 20.078 24.531 11.062 1 96.38 180 GLY A C 1
ATOM 1362 O O . GLY A 1 180 ? 20.984 24.125 10.312 1 96.38 180 GLY A O 1
ATOM 1363 N N . GLN A 1 181 ? 18.828 24.375 10.797 1 97.12 181 GLN A N 1
ATOM 1364 C CA . GLN A 1 181 ? 18.406 23.688 9.594 1 97.12 181 GLN A CA 1
ATOM 1365 C C . GLN A 1 181 ? 17.672 24.641 8.648 1 97.12 181 GLN A C 1
ATOM 1367 O O . GLN A 1 181 ? 16.625 25.188 9 1 97.12 181 GLN A O 1
ATOM 1372 N N . PRO A 1 182 ? 18.125 24.766 7.418 1 96.75 182 PRO A N 1
ATOM 1373 C CA . PRO A 1 182 ? 17.531 25.703 6.473 1 96.75 182 PRO A CA 1
ATOM 1374 C C . PRO A 1 182 ? 16.047 25.469 6.242 1 96.75 182 PRO A C 1
ATOM 1376 O O . PRO A 1 182 ? 15.273 26.422 6.098 1 96.75 182 PRO A O 1
ATOM 1379 N N . MET A 1 183 ? 15.602 24.234 6.238 1 98 183 MET A N 1
ATOM 1380 C CA . MET A 1 183 ? 14.195 23.938 6 1 98 183 MET A CA 1
ATOM 1381 C C . MET A 1 183 ? 13.32 24.531 7.09 1 98 183 MET A C 1
ATOM 1383 O O . MET A 1 183 ? 12.219 25.016 6.812 1 98 183 MET A O 1
ATOM 1387 N N . VAL A 1 184 ? 13.797 24.5 8.258 1 98.62 184 VAL A N 1
ATOM 1388 C CA . VAL A 1 184 ? 13.055 25.078 9.375 1 98.62 184 VAL A CA 1
ATOM 1389 C C . VAL A 1 184 ? 13.031 26.594 9.25 1 98.62 184 VAL A C 1
ATOM 1391 O O . VAL A 1 184 ? 11.992 27.234 9.445 1 98.62 184 VAL A O 1
ATOM 1394 N N . GLN A 1 185 ? 14.172 27.156 8.891 1 98.44 185 GLN A N 1
ATOM 1395 C CA . GLN A 1 185 ? 14.242 28.594 8.688 1 98.44 185 GLN A CA 1
ATOM 1396 C C . GLN A 1 185 ? 13.281 29.031 7.586 1 98.44 185 GLN A C 1
ATOM 1398 O O . GLN A 1 185 ? 12.531 30 7.758 1 98.44 185 GLN A O 1
ATOM 1403 N N . ILE A 1 186 ? 13.281 28.312 6.547 1 98.5 186 ILE A N 1
ATOM 1404 C CA . ILE A 1 186 ? 12.438 28.641 5.402 1 98.5 186 ILE A CA 1
ATOM 1405 C C . ILE A 1 186 ? 10.969 28.562 5.809 1 98.5 186 ILE A C 1
ATOM 1407 O O . ILE A 1 186 ? 10.203 29.516 5.574 1 98.5 186 ILE A O 1
ATOM 1411 N N . ASN A 1 187 ? 10.594 27.5 6.453 1 98.81 187 ASN A N 1
ATOM 1412 C CA . ASN A 1 187 ? 9.195 27.359 6.859 1 98.81 187 ASN A CA 1
ATOM 1413 C C . ASN A 1 187 ? 8.797 28.438 7.867 1 98.81 187 ASN A C 1
ATOM 1415 O O . ASN A 1 187 ? 7.668 28.938 7.832 1 98.81 187 ASN A O 1
ATOM 1419 N N . ALA A 1 188 ? 9.711 28.781 8.711 1 98.81 188 ALA A N 1
ATOM 1420 C CA . ALA A 1 188 ? 9.438 29.844 9.68 1 98.81 188 ALA A CA 1
ATOM 1421 C C . ALA A 1 188 ? 9.258 31.188 8.984 1 98.81 188 ALA A C 1
ATOM 1423 O O . ALA A 1 188 ? 8.359 31.969 9.328 1 98.81 188 ALA A O 1
ATOM 1424 N N . LEU A 1 189 ? 10.102 31.438 8.023 1 98.62 189 LEU A N 1
ATOM 1425 C CA . LEU A 1 189 ? 10.008 32.688 7.277 1 98.62 189 LEU A CA 1
ATOM 1426 C C . LEU A 1 189 ? 8.688 32.75 6.504 1 98.62 189 LEU A C 1
ATOM 1428 O O . LEU A 1 189 ? 8.023 33.812 6.5 1 98.62 189 LEU A O 1
ATOM 1432 N N . LEU A 1 190 ? 8.344 31.703 5.934 1 98.69 190 LEU A N 1
ATOM 1433 C CA . LEU A 1 190 ? 7.078 31.641 5.215 1 98.69 190 LEU A CA 1
ATOM 1434 C C . LEU A 1 190 ? 5.902 31.812 6.172 1 98.69 190 LEU A C 1
ATOM 1436 O O . LEU A 1 190 ? 4.922 32.5 5.84 1 98.69 190 LEU A O 1
ATOM 1440 N N . ALA A 1 191 ? 6.039 31.219 7.297 1 98.88 191 ALA A N 1
ATOM 1441 C CA . ALA A 1 191 ? 5.004 31.344 8.312 1 98.88 191 ALA A CA 1
ATOM 1442 C C . ALA A 1 191 ? 4.848 32.812 8.75 1 98.88 191 ALA A C 1
ATOM 1444 O O . ALA A 1 191 ? 3.729 33.312 8.828 1 98.88 191 ALA A O 1
ATOM 1445 N N . LEU A 1 192 ? 5.945 33.438 8.977 1 98.69 192 LEU A N 1
ATOM 1446 C CA . LEU A 1 192 ? 5.918 34.844 9.383 1 98.69 192 LEU A CA 1
ATOM 1447 C C . LEU A 1 192 ? 5.297 35.719 8.289 1 98.69 192 LEU A C 1
ATOM 1449 O O . LEU A 1 192 ? 4.535 36.656 8.586 1 98.69 192 LEU A O 1
ATOM 1453 N N . ARG A 1 193 ? 5.637 35.375 7.074 1 98.06 193 ARG A N 1
ATOM 1454 C CA . ARG A 1 193 ? 5.043 36.125 5.961 1 98.06 193 ARG A CA 1
ATOM 1455 C C . ARG A 1 193 ? 3.527 35.938 5.938 1 98.06 193 ARG A C 1
ATOM 1457 O O . ARG A 1 193 ? 2.789 36.906 5.762 1 98.06 193 ARG A O 1
ATOM 1464 N N . SER A 1 194 ? 3.068 34.781 6.152 1 97.94 194 SER A N 1
ATOM 1465 C CA . SER A 1 194 ? 1.639 34.5 6.172 1 97.94 194 SER A CA 1
ATOM 1466 C C . SER A 1 194 ? 0.939 35.219 7.316 1 97.94 194 SER A C 1
ATOM 1468 O O . SER A 1 194 ? -0.106 35.844 7.117 1 97.94 194 SER A O 1
ATOM 1470 N N . LEU A 1 195 ? 1.545 35.188 8.469 1 98.31 195 LEU A N 1
ATOM 1471 C CA . LEU A 1 195 ? 0.96 35.812 9.656 1 98.31 195 LEU A CA 1
ATOM 1472 C C . LEU A 1 195 ? 0.961 37.344 9.539 1 98.31 195 LEU A C 1
ATOM 1474 O O . LEU A 1 195 ? 0.099 38 10.102 1 98.31 195 LEU A O 1
ATOM 1478 N N . SER A 1 196 ? 1.897 37.875 8.742 1 97 196 SER A N 1
ATOM 1479 C CA . SER A 1 196 ? 2.045 39.312 8.586 1 97 196 SER A CA 1
ATOM 1480 C C . SER A 1 196 ? 0.927 39.875 7.73 1 97 196 SER A C 1
ATOM 1482 O O . SER A 1 196 ? 0.807 41.125 7.602 1 97 196 SER A O 1
ATOM 1484 N N . LYS A 1 197 ? 0.129 39.031 7.199 1 94.5 197 LYS A N 1
ATOM 1485 C CA . LYS A 1 197 ? -1.07 39.5 6.516 1 94.5 197 LYS A CA 1
ATOM 1486 C C . LYS A 1 197 ? -2.076 40.094 7.512 1 94.5 197 LYS A C 1
ATOM 1488 O O . LYS A 1 197 ? -2.965 40.844 7.129 1 94.5 197 LYS A O 1
ATOM 1493 N N . GLN A 1 198 ? -1.993 39.656 8.695 1 96.44 198 GLN A N 1
ATOM 1494 C CA . GLN A 1 198 ? -2.768 40.25 9.781 1 96.44 198 GLN A CA 1
ATOM 1495 C C . GLN A 1 198 ? -2.07 41.469 10.344 1 96.44 198 GLN A C 1
ATOM 1497 O O . GLN A 1 198 ? -0.988 41.375 10.922 1 96.44 198 GLN A O 1
ATOM 1502 N N . PRO A 1 199 ? -2.736 42.625 10.211 1 96 199 PRO A N 1
ATOM 1503 C CA . PRO A 1 199 ? -2.08 43.875 10.555 1 96 199 PRO A CA 1
ATOM 1504 C C . PRO A 1 199 ? -1.517 43.875 11.977 1 96 199 PRO A C 1
ATOM 1506 O O . PRO A 1 199 ? -0.42 44.406 12.203 1 96 199 PRO A O 1
ATOM 1509 N N . GLU A 1 200 ? -2.17 43.344 12.906 1 96.88 200 GLU A N 1
ATOM 1510 C CA . GLU A 1 200 ? -1.723 43.344 14.289 1 96.88 200 GLU A CA 1
ATOM 1511 C C . GLU A 1 200 ? -0.442 42.531 14.461 1 96.88 200 GLU A C 1
ATOM 1513 O O . GLU A 1 200 ? 0.453 42.938 15.211 1 96.88 200 GLU A O 1
ATOM 1518 N N . LEU A 1 201 ? -0.365 41.438 13.75 1 97.88 201 LEU A N 1
ATOM 1519 C CA . LEU A 1 201 ? 0.811 40.594 13.867 1 97.88 201 LEU A CA 1
ATOM 1520 C C . LEU A 1 201 ? 1.998 41.188 13.125 1 97.88 201 LEU A C 1
ATOM 1522 O O . LEU A 1 201 ? 3.145 41.031 13.562 1 97.88 201 LEU A O 1
ATOM 1526 N N . LYS A 1 202 ? 1.709 41.812 12.031 1 97.19 202 LYS A N 1
ATOM 1527 C CA . LYS A 1 202 ? 2.754 42.562 11.336 1 97.19 202 LYS A CA 1
ATOM 1528 C C . LYS A 1 202 ? 3.359 43.625 12.242 1 97.19 202 LYS A C 1
ATOM 1530 O O . LYS A 1 202 ? 4.582 43.781 12.328 1 97.19 202 LYS A O 1
ATOM 1535 N N . ARG A 1 203 ? 2.49 44.344 12.883 1 95.56 203 ARG A N 1
ATOM 1536 C CA . ARG A 1 203 ? 2.947 45.375 13.789 1 95.56 203 ARG A CA 1
ATOM 1537 C C . ARG A 1 203 ? 3.809 44.812 14.906 1 95.56 203 ARG A C 1
ATOM 1539 O O . ARG A 1 203 ? 4.809 45.406 15.297 1 95.56 203 ARG A O 1
ATOM 1546 N N . ASP A 1 204 ? 3.428 43.656 15.352 1 95.31 204 ASP A N 1
ATOM 1547 C CA . ASP A 1 204 ? 4.203 43 16.406 1 95.31 204 ASP A CA 1
ATOM 1548 C C . ASP A 1 204 ? 5.598 42.625 15.898 1 95.31 204 ASP A C 1
ATOM 1550 O O . ASP A 1 204 ? 6.578 42.75 16.625 1 95.31 204 ASP A O 1
ATOM 1554 N N . LEU A 1 205 ? 5.672 42.156 14.719 1 96.56 205 LEU A N 1
ATOM 1555 C CA . LEU A 1 205 ? 6.945 41.781 14.117 1 96.56 205 LEU A CA 1
ATOM 1556 C C . LEU A 1 205 ? 7.863 42.969 13.953 1 96.56 205 LEU A C 1
ATOM 1558 O O . LEU A 1 205 ? 9.062 42.906 14.227 1 96.56 205 LEU A O 1
ATOM 1562 N N . VAL A 1 206 ? 7.262 44.062 13.57 1 95.31 206 VAL A N 1
ATOM 1563 C CA . VAL A 1 206 ? 8.016 45.281 13.398 1 95.31 206 VAL A CA 1
ATOM 1564 C C . VAL A 1 206 ? 8.492 45.812 14.766 1 95.31 206 VAL A C 1
ATOM 1566 O O . VAL A 1 206 ? 9.633 46.25 14.906 1 95.31 206 VAL A O 1
ATOM 1569 N N . ALA A 1 207 ? 7.672 45.656 15.703 1 95 207 ALA A N 1
ATOM 1570 C CA . ALA A 1 207 ? 7.945 46.156 17.047 1 95 207 ALA A CA 1
ATOM 1571 C C . ALA A 1 207 ? 9.125 45.406 17.688 1 95 207 ALA A C 1
ATOM 1573 O O . ALA A 1 207 ? 9.836 45.969 18.516 1 95 207 ALA A O 1
ATOM 1574 N N . VAL A 1 208 ? 9.367 44.188 17.219 1 95.56 208 VAL A N 1
ATOM 1575 C CA . VAL A 1 208 ? 10.469 43.438 17.781 1 95.56 208 VAL A CA 1
ATOM 1576 C C . VAL A 1 208 ? 11.695 43.531 16.875 1 95.56 208 VAL A C 1
ATOM 1578 O O . VAL A 1 208 ? 12.609 42.688 16.953 1 95.56 208 VAL A O 1
ATOM 1581 N N . HIS A 1 209 ? 11.797 44.469 16.016 1 95.56 209 HIS A N 1
ATOM 1582 C CA . HIS A 1 209 ? 12.914 44.781 15.133 1 95.56 209 HIS A CA 1
ATOM 1583 C C . HIS A 1 209 ? 13.242 43.625 14.219 1 95.56 209 HIS A C 1
ATOM 1585 O O . HIS A 1 209 ? 14.414 43.25 14.07 1 95.56 209 HIS A O 1
ATOM 1591 N N . ALA A 1 210 ? 12.172 43.031 13.703 1 97.31 210 ALA A N 1
ATOM 1592 C CA . ALA A 1 210 ? 12.336 41.875 12.836 1 97.31 210 ALA A CA 1
ATOM 1593 C C . ALA A 1 210 ? 13.195 42.219 11.617 1 97.31 210 ALA A C 1
ATOM 1595 O O . ALA A 1 210 ? 13.992 41.406 11.156 1 97.31 210 ALA A O 1
ATOM 1596 N N . VAL A 1 211 ? 13.094 43.438 11.094 1 96.31 211 VAL A N 1
ATOM 1597 C CA . VAL A 1 211 ? 13.852 43.844 9.914 1 96.31 211 VAL A CA 1
ATOM 1598 C C . VAL A 1 211 ? 15.352 43.719 10.195 1 96.31 211 VAL A C 1
ATOM 1600 O O . VAL A 1 211 ? 16.094 43.156 9.414 1 96.31 211 VAL A O 1
ATOM 1603 N N . GLN A 1 212 ? 15.742 44.281 11.266 1 96.31 212 GLN A N 1
ATOM 1604 C CA . GLN A 1 212 ? 17.156 44.219 11.648 1 96.31 212 GLN A CA 1
ATOM 1605 C C . GLN A 1 212 ? 17.625 42.812 11.883 1 96.31 212 GLN A C 1
ATOM 1607 O O . GLN A 1 212 ? 18.734 42.438 11.5 1 96.31 212 GLN A O 1
ATOM 1612 N N . LYS A 1 213 ? 16.797 42.031 12.461 1 96.81 213 LYS A N 1
ATOM 1613 C CA . LYS A 1 213 ? 17.156 40.688 12.82 1 96.81 213 LYS A CA 1
ATOM 1614 C C . LYS A 1 213 ? 17.234 39.781 11.586 1 96.81 213 LYS A C 1
ATOM 1616 O O . LYS A 1 213 ? 18.031 38.844 11.547 1 96.81 213 LYS A O 1
ATOM 1621 N N . LEU A 1 214 ? 16.453 40.125 10.594 1 97 214 LEU A N 1
ATOM 1622 C CA . LEU A 1 214 ? 16.344 39.25 9.422 1 97 214 LEU A CA 1
ATOM 1623 C C . LEU A 1 214 ? 17.344 39.656 8.352 1 97 214 LEU A C 1
ATOM 1625 O O . LEU A 1 214 ? 17.688 38.875 7.473 1 97 214 LEU A O 1
ATOM 1629 N N . THR A 1 215 ? 17.844 40.844 8.359 1 94.94 215 THR A N 1
ATOM 1630 C CA . THR A 1 215 ? 18.688 41.438 7.32 1 94.94 215 THR A CA 1
ATOM 1631 C C . THR A 1 215 ? 19.969 40.594 7.152 1 94.94 215 THR A C 1
ATOM 1633 O O . THR A 1 215 ? 20.453 40.406 6.031 1 94.94 215 THR A O 1
ATOM 1636 N N . PRO A 1 216 ? 20.547 40.125 8.281 1 93.88 216 PRO A N 1
ATOM 1637 C CA . PRO A 1 216 ? 21.766 39.312 8.125 1 93.88 216 PRO A CA 1
ATOM 1638 C C . PRO A 1 216 ? 21.547 38.062 7.281 1 93.88 216 PRO A C 1
ATOM 1640 O O . PRO A 1 216 ? 22.5 37.5 6.746 1 93.88 216 PRO A O 1
ATOM 1643 N N . LEU A 1 217 ? 20.359 37.625 7.164 1 94.44 217 LEU A N 1
ATOM 1644 C CA . LEU A 1 217 ? 20.062 36.406 6.422 1 94.44 217 LEU A CA 1
ATOM 1645 C C . LEU A 1 217 ? 20.219 36.625 4.922 1 94.44 217 LEU A C 1
ATOM 1647 O O . LEU A 1 217 ? 20.297 35.656 4.152 1 94.44 217 LEU A O 1
ATOM 1651 N N . LEU A 1 218 ? 20.266 37.875 4.465 1 91.31 218 LEU A N 1
ATOM 1652 C CA . LEU A 1 218 ? 20.391 38.188 3.049 1 91.31 218 LEU A CA 1
ATOM 1653 C C . LEU A 1 218 ? 21.828 37.969 2.57 1 91.31 218 LEU A C 1
ATOM 1655 O O . LEU A 1 218 ? 22.047 37.75 1.378 1 91.31 218 LEU A O 1
ATOM 1659 N N . SER A 1 219 ? 22.812 38.219 3.379 1 75.38 219 SER A N 1
ATOM 1660 C CA . SER A 1 219 ? 24.234 38.219 3.016 1 75.38 219 SER A CA 1
ATOM 1661 C C . SER A 1 219 ? 24.766 36.812 2.854 1 75.38 219 SER A C 1
ATOM 1663 O O . SER A 1 219 ? 25.812 36.594 2.238 1 75.38 219 SER A O 1
ATOM 1665 N N . PHE A 1 220 ? 24.203 35.875 3.445 1 58.84 220 PHE A N 1
ATOM 1666 C CA . PHE A 1 220 ? 24.906 34.594 3.389 1 58.84 220 PHE A CA 1
ATOM 1667 C C . PHE A 1 220 ? 24.875 34.031 1.979 1 58.84 220 PHE A C 1
ATOM 1669 O O . PHE A 1 220 ? 25.391 32.938 1.736 1 58.84 220 PHE A O 1
ATOM 1676 N N . GLN A 1 221 ? 24.25 34.719 1.097 1 51.62 221 GLN A N 1
ATOM 1677 C CA . GLN A 1 221 ? 24.188 34.125 -0.229 1 51.62 221 GLN A CA 1
ATOM 1678 C C . GLN A 1 221 ? 25.547 34.156 -0.914 1 51.62 221 GLN A C 1
ATOM 1680 O O . GLN A 1 221 ? 25.703 33.656 -2.031 1 51.62 221 GLN A O 1
ATOM 1685 N N . THR A 1 222 ? 26.391 35.094 -0.517 1 45.78 222 THR A N 1
ATOM 1686 C CA . THR A 1 222 ? 27.5 35.188 -1.466 1 45.78 222 THR A CA 1
ATOM 1687 C C . THR A 1 222 ? 28.328 33.906 -1.438 1 45.78 222 THR A C 1
ATOM 1689 O O . THR A 1 222 ? 28.797 33.469 -0.376 1 45.78 222 THR A O 1
ATOM 1692 N N . PRO A 1 223 ? 28.188 33.062 -2.408 1 41.75 223 PRO A N 1
ATOM 1693 C CA . PRO A 1 223 ? 29.141 31.953 -2.473 1 41.75 223 PRO A CA 1
ATOM 1694 C C . PRO A 1 223 ? 30.547 32.344 -2.027 1 41.75 223 PRO A C 1
ATOM 1696 O O . PRO A 1 223 ? 30.969 33.469 -2.273 1 41.75 223 PRO A O 1
ATOM 1699 N N . ARG A 1 224 ? 31.016 31.875 -0.975 1 38.09 224 ARG A N 1
ATOM 1700 C CA . ARG A 1 224 ? 32.438 32.031 -0.763 1 38.09 224 ARG A CA 1
ATOM 1701 C C . ARG A 1 224 ? 33.219 31.953 -2.086 1 38.09 224 ARG A C 1
ATOM 1703 O O . ARG A 1 224 ? 32.938 31.078 -2.912 1 38.09 224 ARG A O 1
ATOM 1710 N N . ASP A 1 225 ? 33.594 33.156 -2.658 1 36.69 225 ASP A N 1
ATOM 1711 C CA . ASP A 1 225 ? 34.562 33.125 -3.746 1 36.69 225 ASP A CA 1
ATOM 1712 C C . ASP A 1 225 ? 35.531 31.969 -3.557 1 36.69 225 ASP A C 1
ATOM 1714 O O . ASP A 1 225 ? 36.188 31.859 -2.516 1 36.69 225 ASP A O 1
ATOM 1718 N N . ARG A 1 226 ? 35.219 30.875 -4.082 1 35.75 226 ARG A N 1
ATOM 1719 C CA . ARG A 1 226 ? 36.25 29.828 -4.137 1 35.75 226 ARG A CA 1
ATOM 1720 C C . ARG A 1 226 ? 37.625 30.438 -4.359 1 35.75 226 ARG A C 1
ATOM 1722 O O . ARG A 1 226 ? 37.875 31.078 -5.383 1 35.75 226 ARG A O 1
ATOM 1729 N N . ALA A 1 227 ? 38.312 30.938 -3.223 1 34.44 227 ALA A N 1
ATOM 1730 C CA . ALA A 1 227 ? 39.75 31.266 -3.33 1 34.44 227 ALA A CA 1
ATOM 1731 C C . ALA A 1 227 ? 40.406 30.453 -4.445 1 34.44 227 ALA A C 1
ATOM 1733 O O . ALA A 1 227 ? 40.094 29.281 -4.625 1 34.44 227 ALA A O 1
ATOM 1734 N N . THR A 1 228 ? 40.75 31.125 -5.477 1 38.62 228 THR A N 1
ATOM 1735 C CA . THR A 1 228 ? 41.562 30.578 -6.555 1 38.62 228 THR A CA 1
ATOM 1736 C C . THR A 1 228 ? 42.594 29.578 -6.004 1 38.62 228 THR A C 1
ATOM 1738 O O . THR A 1 228 ? 43.344 29.891 -5.078 1 38.62 228 THR A O 1
ATOM 1741 N N . PRO A 1 229 ? 42.25 28.297 -6.113 1 39.06 229 PRO A N 1
ATOM 1742 C CA . PRO A 1 229 ? 43.281 27.375 -5.602 1 39.06 229 PRO A CA 1
ATOM 1743 C C . PRO A 1 229 ? 44.688 27.828 -5.941 1 39.06 229 PRO A C 1
ATOM 1745 O O . PRO A 1 229 ? 44.938 28.328 -7.035 1 39.06 229 PRO A O 1
ATOM 1748 N N . ARG A 1 230 ? 45.375 28.344 -5.043 1 38.38 230 ARG A N 1
ATOM 1749 C CA . ARG A 1 230 ? 46.781 28.594 -5.266 1 38.38 230 ARG A CA 1
ATOM 1750 C C . ARG A 1 230 ? 47.438 27.469 -6.086 1 38.38 230 ARG A C 1
ATOM 1752 O O . ARG A 1 230 ? 47 26.328 -6.016 1 38.38 230 ARG A O 1
ATOM 1759 N N . PRO A 1 231 ? 48.156 27.812 -7.102 1 37.62 231 PRO A N 1
ATOM 1760 C CA . PRO A 1 231 ? 48.75 26.781 -7.941 1 37.62 231 PRO A CA 1
ATOM 1761 C C . PRO A 1 231 ? 49.438 25.672 -7.125 1 37.62 231 PRO A C 1
ATOM 1763 O O . PRO A 1 231 ? 50.156 25.969 -6.164 1 37.62 231 PRO A O 1
ATOM 1766 N N . PHE A 1 232 ? 48.719 24.578 -6.938 1 37.31 232 PHE A N 1
ATOM 1767 C CA . PHE A 1 232 ? 49.281 23.406 -6.266 1 37.31 232 PHE A CA 1
ATOM 1768 C C . PHE A 1 232 ? 50.688 23.125 -6.758 1 37.31 232 PHE A C 1
ATOM 1770 O O . PHE A 1 232 ? 50.938 23.047 -7.965 1 37.31 232 PHE A O 1
ATOM 1777 N N . THR A 1 233 ? 51.719 23.656 -6.133 1 37.59 233 THR A N 1
ATOM 1778 C CA . THR A 1 233 ? 53 23.031 -6.352 1 37.59 233 THR A CA 1
ATOM 1779 C C . THR A 1 233 ? 52.906 21.516 -6.145 1 37.59 233 THR A C 1
ATOM 1781 O O . THR A 1 233 ? 52.281 21.062 -5.184 1 37.59 233 THR A O 1
ATOM 1784 N N . PRO A 1 234 ? 53.188 20.625 -7.176 1 34.53 234 PRO A N 1
ATOM 1785 C CA . PRO A 1 234 ? 52.938 19.188 -7.316 1 34.53 234 PRO A CA 1
ATOM 1786 C C . PRO A 1 234 ? 53.312 18.391 -6.07 1 34.53 234 PRO A C 1
ATOM 1788 O O . PRO A 1 234 ? 53.25 17.172 -6.078 1 34.53 234 PRO A O 1
ATOM 1791 N N . GLY A 1 235 ? 54.094 18.969 -5.184 1 34.44 235 GLY A N 1
ATOM 1792 C CA . GLY A 1 235 ? 54.719 17.938 -4.379 1 34.44 235 GLY A CA 1
ATOM 1793 C C . GLY A 1 235 ? 53.719 17.156 -3.518 1 34.44 235 GLY A C 1
ATOM 1794 O O . GLY A 1 235 ? 54 16.016 -3.154 1 34.44 235 GLY A O 1
ATOM 1795 N N . SER A 1 236 ? 53.156 17.875 -2.531 1 31.34 236 SER A N 1
ATOM 1796 C CA . SER A 1 236 ? 52.719 17.172 -1.331 1 31.34 236 SER A CA 1
ATOM 1797 C C . SER A 1 236 ? 51.406 16.453 -1.556 1 31.34 236 SER A C 1
ATOM 1799 O O . SER A 1 236 ? 50.625 16.828 -2.439 1 31.34 236 SER A O 1
ATOM 1801 N N . ARG A 1 237 ? 51.219 15.289 -0.792 1 30.94 237 ARG A N 1
ATOM 1802 C CA . ARG A 1 237 ? 50.156 14.281 -0.859 1 30.94 237 ARG A CA 1
ATOM 1803 C C . ARG A 1 237 ? 48.781 14.922 -0.712 1 30.94 237 ARG A C 1
ATOM 1805 O O . ARG A 1 237 ? 48.562 15.727 0.196 1 30.94 237 ARG A O 1
ATOM 1812 N N . PRO A 1 238 ? 47.906 14.93 -1.781 1 32.47 238 PRO A N 1
ATOM 1813 C CA . PRO A 1 238 ? 46.625 15.648 -1.829 1 32.47 238 PRO A CA 1
ATOM 1814 C C . PRO A 1 238 ? 45.75 15.375 -0.608 1 32.47 238 PRO A C 1
ATOM 1816 O O . PRO A 1 238 ? 45.594 14.219 -0.208 1 32.47 238 PRO A O 1
ATOM 1819 N N . GLY A 1 239 ? 45.875 16.203 0.501 1 31.45 239 GLY A N 1
ATOM 1820 C CA . GLY A 1 239 ? 45 16.062 1.645 1 31.45 239 GLY A CA 1
ATOM 1821 C C . GLY A 1 239 ? 43.531 15.977 1.256 1 31.45 239 GLY A C 1
ATOM 1822 O O . GLY A 1 239 ? 43.156 16.328 0.134 1 31.45 239 GLY A O 1
ATOM 1823 N N . SER A 1 240 ? 42.75 15.148 2.072 1 34.19 240 SER A N 1
ATOM 1824 C CA . SER A 1 240 ? 41.375 14.727 1.997 1 34.19 240 SER A CA 1
ATOM 1825 C C . SER A 1 240 ? 40.438 15.922 1.795 1 34.19 240 SER A C 1
ATOM 1827 O O . SER A 1 240 ? 40.438 16.859 2.598 1 34.19 240 SER A O 1
ATOM 1829 N N . VAL A 1 241 ? 40.281 16.359 0.614 1 31.91 241 VAL A N 1
ATOM 1830 C CA . VAL A 1 241 ? 39.25 17.344 0.237 1 31.91 241 VAL A CA 1
ATOM 1831 C C . VAL A 1 241 ? 37.938 16.969 0.894 1 31.91 241 VAL A C 1
ATOM 1833 O O . VAL A 1 241 ? 37.406 15.867 0.699 1 31.91 241 VAL A O 1
ATOM 1836 N N . ALA A 1 242 ? 37.75 17.438 2.135 1 31.55 242 ALA A N 1
ATOM 1837 C CA . ALA A 1 242 ? 36.406 17.453 2.732 1 31.55 242 ALA A CA 1
ATOM 1838 C C . ALA A 1 242 ? 35.375 17.969 1.745 1 31.55 242 ALA A C 1
ATOM 1840 O O . ALA A 1 242 ? 35.5 19.062 1.198 1 31.55 242 ALA A O 1
ATOM 1841 N N . SER A 1 243 ? 34.781 17.031 0.986 1 32.59 243 SER A N 1
ATOM 1842 C CA . SER A 1 243 ? 33.656 17.312 0.109 1 32.59 243 SER A CA 1
ATOM 1843 C C . SER A 1 243 ? 32.625 18.172 0.807 1 32.59 243 SER A C 1
ATOM 1845 O O . SER A 1 243 ? 32.062 17.781 1.828 1 32.59 243 SER A O 1
ATOM 1847 N N . THR A 1 244 ? 32.875 19.406 1.05 1 35.28 244 THR A N 1
ATOM 1848 C CA . THR A 1 244 ? 31.766 20.266 1.422 1 35.28 244 THR A CA 1
ATOM 1849 C C . THR A 1 244 ? 30.562 20.016 0.513 1 35.28 244 THR A C 1
ATOM 1851 O O . THR A 1 244 ? 30.656 20.141 -0.708 1 35.28 244 THR A O 1
ATOM 1854 N N . ARG A 1 245 ? 29.688 19.078 0.874 1 35.78 245 ARG A N 1
ATOM 1855 C CA . ARG A 1 245 ? 28.453 18.75 0.166 1 35.78 245 ARG A CA 1
ATOM 1856 C C . ARG A 1 245 ? 27.734 20.016 -0.273 1 35.78 245 ARG A C 1
ATOM 1858 O O . ARG A 1 245 ? 27.484 20.906 0.539 1 35.78 245 ARG A O 1
ATOM 1865 N N . PRO A 1 246 ? 27.562 20.375 -1.481 1 43.44 246 PRO A N 1
ATOM 1866 C CA . PRO A 1 246 ? 26.828 21.453 -2.146 1 43.44 246 PRO A CA 1
ATOM 1867 C C . PRO A 1 246 ? 25.438 21.656 -1.565 1 43.44 246 PRO A C 1
ATOM 1869 O O . PRO A 1 246 ? 24.75 22.609 -1.928 1 43.44 246 PRO A O 1
ATOM 1872 N N . GLY A 1 247 ? 24.875 20.828 -0.805 1 45.81 247 GLY A N 1
ATOM 1873 C CA . GLY A 1 247 ? 23.516 20.938 -0.303 1 45.81 247 GLY A CA 1
ATOM 1874 C C . GLY A 1 247 ? 23.312 22.172 0.566 1 45.81 247 GLY A C 1
ATOM 1875 O O . GLY A 1 247 ? 22.172 22.641 0.716 1 45.81 247 GLY A O 1
ATOM 1876 N N . THR A 1 248 ? 24.328 22.688 1.202 1 50.62 248 THR A N 1
ATOM 1877 C CA . THR A 1 248 ? 24.234 23.812 2.117 1 50.62 248 THR A CA 1
ATOM 1878 C C . THR A 1 248 ? 24.016 25.125 1.352 1 50.62 248 THR A C 1
ATOM 1880 O O . THR A 1 248 ? 23.25 25.984 1.798 1 50.62 248 THR A O 1
ATOM 1883 N N . ALA A 1 249 ? 24.438 25.188 0.139 1 53.75 249 ALA A N 1
ATOM 1884 C CA . ALA A 1 249 ? 24.344 26.422 -0.628 1 53.75 249 ALA A CA 1
ATOM 1885 C C . ALA A 1 249 ? 22.922 26.625 -1.15 1 53.75 249 ALA A C 1
ATOM 1887 O O . ALA A 1 249 ? 22.391 27.734 -1.078 1 53.75 249 ALA A O 1
ATOM 1888 N N . VAL A 1 250 ? 22.422 25.609 -1.719 1 57.03 250 VAL A N 1
ATOM 1889 C CA . VAL A 1 250 ? 21.078 25.688 -2.264 1 57.03 250 VAL A CA 1
ATOM 1890 C C . VAL A 1 250 ? 20.094 26 -1.14 1 57.03 250 VAL A C 1
ATOM 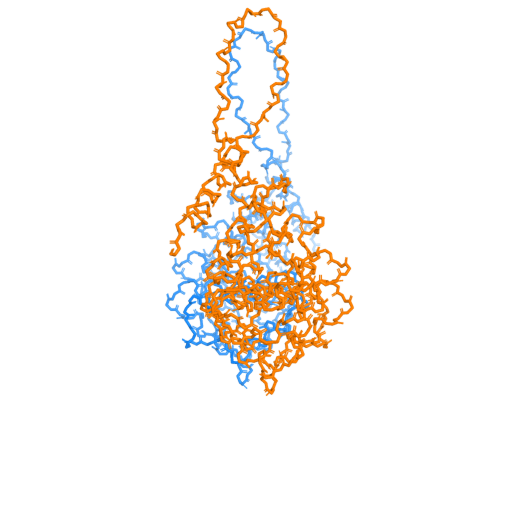1892 O O . VAL A 1 250 ? 19.188 26.812 -1.304 1 57.03 250 VAL A O 1
ATOM 1895 N N . ALA A 1 251 ? 20.453 25.5 -0.033 1 64.69 251 ALA A N 1
ATOM 1896 C CA . ALA A 1 251 ? 19.594 25.719 1.132 1 64.69 251 ALA A CA 1
ATOM 1897 C C . ALA A 1 251 ? 19.75 27.156 1.65 1 64.69 251 ALA A C 1
ATOM 1899 O O . ALA A 1 251 ? 18.766 27.781 2.035 1 64.69 251 ALA A O 1
ATOM 1900 N N . ALA A 1 252 ? 20.891 27.703 1.601 1 68.25 252 ALA A N 1
ATOM 1901 C CA . ALA A 1 252 ? 21.125 29.078 2.043 1 68.25 252 ALA A CA 1
ATOM 1902 C C . ALA A 1 252 ? 20.469 30.094 1.106 1 68.25 252 ALA A C 1
ATOM 1904 O O . ALA A 1 252 ? 19.922 31.094 1.557 1 68.25 252 ALA A O 1
ATOM 1905 N N . SER A 1 253 ? 20.5 29.656 -0.086 1 79.81 253 SER A N 1
ATOM 1906 C CA . SER A 1 253 ? 19.859 30.531 -1.068 1 79.81 253 SER A CA 1
ATOM 1907 C C . SER A 1 253 ? 18.359 30.594 -0.851 1 79.81 253 SER A C 1
ATOM 1909 O O . SER A 1 253 ? 17.75 31.672 -0.961 1 79.81 253 SER A O 1
ATOM 1911 N N . GLY A 1 254 ? 17.766 29.547 -0.329 1 91.56 254 GLY A N 1
ATOM 1912 C CA . GLY A 1 254 ? 16.344 29.531 -0.053 1 91.56 254 GLY A CA 1
ATOM 1913 C C . GLY A 1 254 ? 15.961 30.391 1.139 1 91.56 254 GLY A C 1
ATOM 1914 O O . GLY A 1 254 ? 14.953 31.094 1.104 1 91.56 254 GLY A O 1
ATOM 1915 N N . VAL A 1 255 ? 16.844 30.406 2.061 1 95.44 255 VAL A N 1
ATOM 1916 C CA . VAL A 1 255 ? 16.609 31.188 3.262 1 95.44 255 VAL A CA 1
ATOM 1917 C C . VAL A 1 255 ? 16.656 32.688 2.92 1 95.44 255 VAL A C 1
ATOM 1919 O O . VAL A 1 255 ? 15.766 33.438 3.303 1 95.44 255 VAL A O 1
ATOM 1922 N N . ALA A 1 256 ? 17.609 33 2.168 1 95.25 256 ALA A N 1
ATOM 1923 C CA . ALA A 1 256 ? 17.766 34.406 1.783 1 95.25 256 ALA A CA 1
ATOM 1924 C C . ALA A 1 256 ? 16.578 34.875 0.948 1 95.25 256 ALA A C 1
ATOM 1926 O O . ALA A 1 256 ? 16.078 36 1.146 1 95.25 256 ALA A O 1
ATOM 1927 N N . THR A 1 257 ? 16.203 34.125 0.064 1 95.5 257 THR A N 1
ATOM 1928 C CA . THR A 1 257 ? 15.078 34.469 -0.795 1 95.5 257 THR A CA 1
ATOM 1929 C C . THR A 1 257 ? 13.812 34.688 0.032 1 95.5 257 THR A C 1
ATOM 1931 O O . THR A 1 257 ? 13.109 35.688 -0.155 1 95.5 257 THR A O 1
ATOM 1934 N N . CYS A 1 258 ? 13.508 33.812 0.96 1 96.88 258 CYS A N 1
ATOM 1935 C CA . CYS A 1 258 ? 12.32 33.906 1.799 1 96.88 258 CYS A CA 1
ATOM 1936 C C . CYS A 1 258 ? 12.438 35.125 2.744 1 96.88 258 CYS A C 1
ATOM 1938 O O . CYS A 1 258 ? 11.461 35.812 2.984 1 96.88 258 CYS A O 1
ATOM 1940 N N . ALA A 1 259 ? 13.617 35.281 3.205 1 96.88 259 ALA A N 1
ATOM 1941 C CA . ALA A 1 259 ? 13.852 36.438 4.078 1 96.88 259 ALA A CA 1
ATOM 1942 C C . ALA A 1 259 ? 13.609 37.75 3.338 1 96.88 259 ALA A C 1
ATOM 1944 O O . ALA A 1 259 ? 12.984 38.656 3.873 1 96.88 259 ALA A O 1
ATOM 1945 N N . ASN A 1 260 ? 14.094 37.781 2.127 1 95.44 260 ASN A N 1
ATOM 1946 C CA . ASN A 1 260 ? 13.914 39 1.316 1 95.44 260 ASN A CA 1
ATOM 1947 C C . ASN A 1 260 ? 12.438 39.281 1.081 1 95.44 260 ASN A C 1
ATOM 1949 O O . ASN A 1 260 ? 12.008 40.438 1.177 1 95.44 260 ASN A O 1
ATOM 1953 N N . LYS A 1 261 ? 11.695 38.344 0.801 1 96.06 261 LYS A N 1
ATOM 1954 C CA . LYS A 1 261 ? 10.266 38.531 0.575 1 96.06 261 LYS A CA 1
ATOM 1955 C C . LYS A 1 261 ? 9.562 39.031 1.837 1 96.06 261 LYS A C 1
ATOM 1957 O O . LYS A 1 261 ? 8.695 39.875 1.77 1 96.06 261 LYS A O 1
ATOM 1962 N N . LEU A 1 262 ? 9.938 38.438 2.938 1 97.31 262 LEU A N 1
ATOM 1963 C CA . LEU A 1 262 ? 9.359 38.875 4.199 1 97.31 262 LEU A CA 1
ATOM 1964 C C . LEU A 1 262 ? 9.742 40.312 4.5 1 97.31 262 LEU A C 1
ATOM 1966 O O . LEU A 1 262 ? 8.891 41.125 4.895 1 97.31 262 LEU A O 1
ATOM 1970 N N . LEU A 1 263 ? 10.977 40.656 4.223 1 95.81 263 LEU A N 1
ATOM 1971 C CA . LEU A 1 263 ? 11.477 42 4.488 1 95.81 263 LEU A CA 1
ATOM 1972 C C . LEU A 1 263 ? 10.75 43.031 3.637 1 95.81 263 LEU A C 1
ATOM 1974 O O . LEU A 1 263 ? 10.414 44.094 4.121 1 95.81 263 LEU A O 1
ATOM 1978 N N . ARG A 1 264 ? 10.477 42.688 2.439 1 95.12 264 ARG A N 1
ATOM 1979 C CA . ARG A 1 264 ? 9.734 43.594 1.563 1 95.12 264 ARG A CA 1
ATOM 1980 C C . ARG A 1 264 ? 8.328 43.844 2.105 1 95.12 264 ARG A C 1
ATOM 1982 O O . ARG A 1 264 ? 7.84 45 2.062 1 95.12 264 ARG A O 1
ATOM 1989 N N . LEU A 1 265 ? 7.773 42.844 2.639 1 94.69 265 LEU A N 1
ATOM 1990 C CA . LEU A 1 265 ? 6.43 42.969 3.195 1 94.69 265 LEU A CA 1
ATOM 1991 C C . LEU A 1 265 ? 6.434 43.844 4.438 1 94.69 265 LEU A C 1
ATOM 1993 O O . LEU A 1 265 ? 5.492 44.594 4.66 1 94.69 265 LEU A O 1
ATOM 1997 N N . LEU A 1 266 ? 7.48 43.75 5.207 1 94.44 266 LEU A N 1
ATOM 1998 C CA . LEU A 1 266 ? 7.547 44.469 6.473 1 94.44 266 LEU A CA 1
ATOM 1999 C C . LEU A 1 266 ? 7.863 45.969 6.238 1 94.44 266 LEU A C 1
ATOM 2001 O O . LEU A 1 266 ? 7.547 46.812 7.074 1 94.44 266 LEU A O 1
ATOM 2005 N N . GLN A 1 267 ? 8.539 46.188 5.023 1 88.25 267 GLN A N 1
ATOM 2006 C CA . GLN A 1 267 ? 8.961 47.562 4.734 1 88.25 267 GLN A CA 1
ATOM 2007 C C . GLN A 1 267 ? 7.891 48.312 3.943 1 88.25 267 GLN A C 1
ATOM 2009 O O . GLN A 1 267 ? 7.938 49.531 3.828 1 88.25 267 GLN A O 1
ATOM 2014 N N . THR A 1 268 ? 7.02 47.594 3.189 1 75.31 268 THR A N 1
ATOM 2015 C CA . THR A 1 268 ? 5.949 48.25 2.453 1 75.31 268 THR A CA 1
ATOM 2016 C C . THR A 1 268 ? 4.895 48.812 3.41 1 75.31 268 THR A C 1
ATOM 2018 O O . THR A 1 268 ? 4.398 48.094 4.281 1 75.31 268 THR A O 1
ATOM 2021 N N . ASP A 1 269 ? 5.078 50 4.008 1 59.34 269 ASP A N 1
ATOM 2022 C CA . ASP A 1 269 ? 4.168 50.781 4.836 1 59.34 269 ASP A CA 1
ATOM 2023 C C . ASP A 1 269 ? 2.738 50.719 4.309 1 59.34 269 ASP A C 1
ATOM 2025 O O . ASP A 1 269 ? 2.518 50.719 3.096 1 59.34 269 ASP A O 1
ATOM 2029 N N . GLY A 1 270 ? 1.736 50.062 4.863 1 42.88 270 GLY A N 1
ATOM 2030 C CA . GLY A 1 270 ? 0.436 50.656 4.57 1 42.88 270 GLY A CA 1
ATOM 2031 C C . GLY A 1 270 ? 0.449 52.156 4.57 1 42.88 270 GLY A C 1
ATOM 2032 O O . GLY A 1 270 ? 1.364 52.781 5.117 1 42.88 270 GLY A O 1
ATOM 2033 N N . LYS B 1 1 ? -18.328 0.793 0.766 1 52.81 1 LYS B N 1
ATOM 2034 C CA . LYS B 1 1 ? -18.516 0.601 -0.669 1 52.81 1 LYS B CA 1
ATOM 2035 C C . LYS B 1 1 ? -17.266 0.031 -1.316 1 52.81 1 LYS B C 1
AT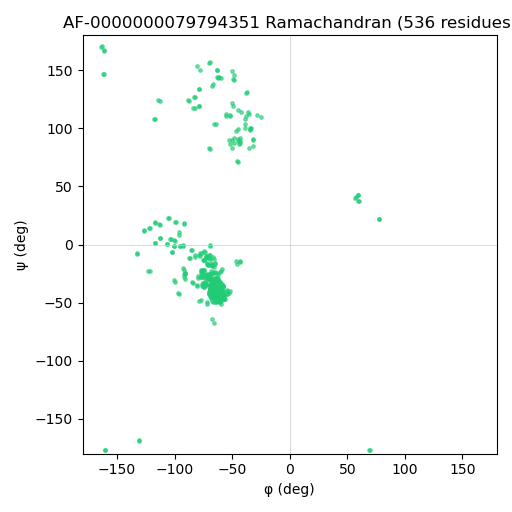OM 2037 O O . LYS B 1 1 ? -16.156 0.488 -1.034 1 52.81 1 LYS B O 1
ATOM 2042 N N . CYS B 1 2 ? -17.453 -1.295 -1.848 1 61.38 2 CYS B N 1
ATOM 2043 C CA . CYS B 1 2 ? -16.453 -2.18 -2.451 1 61.38 2 CYS B CA 1
ATOM 2044 C C . CYS B 1 2 ? -15.953 -1.608 -3.77 1 61.38 2 CYS B C 1
ATOM 2046 O O . CYS B 1 2 ? -16.578 -0.727 -4.355 1 61.38 2 CYS B O 1
ATOM 2048 N N . VAL B 1 3 ? -14.602 -1.712 -3.977 1 73 3 VAL B N 1
ATOM 2049 C CA . VAL B 1 3 ? -13.992 -1.387 -5.262 1 73 3 VAL B CA 1
ATOM 2050 C C . VAL B 1 3 ? -14.719 -2.137 -6.379 1 73 3 VAL B C 1
ATOM 2052 O O . VAL B 1 3 ? -14.852 -3.361 -6.328 1 73 3 VAL B O 1
ATOM 2055 N N . ASP B 1 4 ? -15.469 -1.188 -7.203 1 74.69 4 ASP B N 1
ATOM 2056 C CA . ASP B 1 4 ? -16.125 -1.794 -8.359 1 74.69 4 ASP B CA 1
ATOM 2057 C C . ASP B 1 4 ? -15.836 -1.004 -9.633 1 74.69 4 ASP B C 1
ATOM 2059 O O . ASP B 1 4 ? -14.883 -0.223 -9.68 1 74.69 4 ASP B O 1
ATOM 2063 N N . LEU B 1 5 ? -16.578 -1.349 -10.703 1 69.81 5 LEU B N 1
ATOM 2064 C CA . LEU B 1 5 ? -16.281 -0.784 -12.008 1 69.81 5 LEU B CA 1
ATOM 2065 C C . LEU B 1 5 ? -16.609 0.705 -12.047 1 69.81 5 LEU B C 1
ATOM 2067 O O . LEU B 1 5 ? -16.203 1.411 -12.977 1 69.81 5 LEU B O 1
ATOM 2071 N N . ARG B 1 6 ? -17.25 1.259 -11.07 1 76.12 6 ARG B N 1
ATOM 2072 C CA . ARG B 1 6 ? -17.578 2.68 -11.031 1 76.12 6 ARG B CA 1
ATOM 2073 C C . A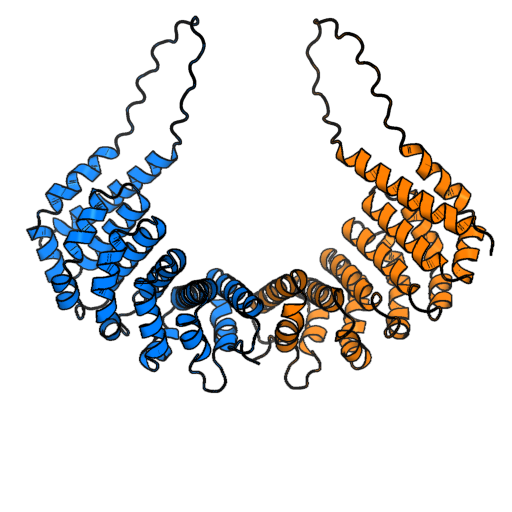RG B 1 6 ? -16.438 3.492 -10.438 1 76.12 6 ARG B C 1
ATOM 2075 O O . ARG B 1 6 ? -16.391 4.715 -10.602 1 76.12 6 ARG B O 1
ATOM 2082 N N . THR B 1 7 ? -15.547 2.812 -9.891 1 84.69 7 THR B N 1
ATOM 2083 C CA . THR B 1 7 ? -14.352 3.438 -9.336 1 84.69 7 THR B CA 1
ATOM 2084 C C . THR B 1 7 ? -13.352 3.764 -10.445 1 84.69 7 THR B C 1
ATOM 2086 O O . THR B 1 7 ? -13.164 2.971 -11.375 1 84.69 7 THR B O 1
ATOM 2089 N N . PRO B 1 8 ? -12.805 4.945 -10.445 1 90.12 8 PRO B N 1
ATOM 2090 C CA . PRO B 1 8 ? -11.789 5.254 -11.461 1 90.12 8 PRO B CA 1
ATOM 2091 C C . PRO B 1 8 ? -10.719 4.172 -11.578 1 90.12 8 PRO B C 1
ATOM 2093 O O . PRO B 1 8 ? -10.328 3.576 -10.562 1 90.12 8 PRO B O 1
ATOM 2096 N N . LEU B 1 9 ? -10.305 3.914 -12.82 1 92.62 9 LEU B N 1
ATOM 2097 C CA . LEU B 1 9 ? -9.344 2.854 -13.117 1 92.62 9 LEU B CA 1
ATOM 2098 C C . LEU B 1 9 ? -8.094 2.988 -12.25 1 92.62 9 LEU B C 1
ATOM 2100 O O . LEU B 1 9 ? -7.605 1.998 -11.703 1 92.62 9 LEU B O 1
ATOM 2104 N N . SER B 1 10 ? -7.656 4.234 -12.07 1 92.44 10 SER B N 1
ATOM 2105 C CA . SER B 1 10 ? -6.434 4.465 -11.305 1 92.44 10 SER B CA 1
ATOM 2106 C C . SER B 1 10 ? -6.617 4.078 -9.844 1 92.44 10 SER B C 1
ATOM 2108 O O . SER B 1 10 ? -5.727 3.482 -9.234 1 92.44 10 SER B O 1
ATOM 2110 N N . VAL B 1 11 ? -7.723 4.363 -9.312 1 93.75 11 VAL B N 1
ATOM 2111 C CA . VAL B 1 11 ? -8.016 4.047 -7.922 1 93.75 11 VAL B CA 1
ATOM 2112 C C . VAL B 1 11 ? -8.102 2.533 -7.742 1 93.75 11 VAL B C 1
ATOM 2114 O O . VAL B 1 11 ? -7.539 1.982 -6.789 1 93.75 11 VAL B O 1
ATOM 2117 N N . THR B 1 12 ? -8.789 1.896 -8.656 1 94.62 12 THR B N 1
ATOM 2118 C CA . THR B 1 12 ? -8.922 0.445 -8.602 1 94.62 12 THR B CA 1
ATOM 2119 C C . THR B 1 12 ? -7.555 -0.229 -8.695 1 94.62 12 THR B C 1
ATOM 2121 O O . THR B 1 12 ? -7.238 -1.115 -7.902 1 94.62 12 THR B O 1
ATOM 2124 N N . CYS B 1 13 ? -6.75 0.247 -9.586 1 95.94 13 CYS B N 1
ATOM 2125 C CA . CYS B 1 13 ? -5.414 -0.314 -9.766 1 95.94 13 CYS B CA 1
ATOM 2126 C C . CYS B 1 13 ? -4.57 -0.133 -8.508 1 95.94 13 CYS B C 1
ATOM 2128 O O . CYS B 1 13 ? -3.928 -1.077 -8.047 1 95.94 13 CYS B O 1
ATOM 2130 N N . ASP B 1 14 ? -4.633 1.052 -7.965 1 95.12 14 ASP B N 1
ATOM 2131 C CA . ASP B 1 14 ? -3.848 1.334 -6.766 1 95.12 14 ASP B CA 1
ATOM 2132 C C . ASP B 1 14 ? -4.328 0.498 -5.582 1 95.12 14 ASP B C 1
ATOM 2134 O O . ASP B 1 14 ? -3.521 0.022 -4.781 1 95.12 14 ASP B O 1
ATOM 2138 N N . THR B 1 15 ? -5.605 0.344 -5.52 1 94.44 15 THR B N 1
ATOM 2139 C CA . THR B 1 15 ? -6.172 -0.463 -4.445 1 94.44 15 THR B CA 1
ATOM 2140 C C . THR B 1 15 ? -5.738 -1.92 -4.574 1 94.44 15 THR B C 1
ATOM 2142 O O . THR B 1 15 ? -5.32 -2.537 -3.59 1 94.44 15 THR B O 1
ATOM 2145 N N . LEU B 1 16 ? -5.766 -2.404 -5.758 1 97.19 16 LEU B N 1
ATOM 2146 C CA . LEU B 1 16 ? -5.332 -3.775 -6.004 1 97.19 16 LEU B CA 1
ATOM 2147 C C . LEU B 1 16 ? -3.861 -3.953 -5.637 1 97.19 16 LEU B C 1
ATOM 2149 O O . LEU B 1 16 ? -3.49 -4.941 -5.004 1 97.19 16 LEU B O 1
ATOM 2153 N N . SER B 1 17 ? -3.113 -2.984 -6.031 1 97.31 17 SER B N 1
ATOM 2154 C CA . SER B 1 17 ? -1.684 -3.043 -5.742 1 97.31 17 SER B CA 1
ATOM 2155 C C . SER B 1 17 ? -1.423 -3.004 -4.238 1 97.31 17 SER B C 1
ATOM 2157 O O . SER B 1 17 ? -0.61 -3.775 -3.725 1 97.31 17 SER B O 1
ATOM 2159 N N . ALA B 1 18 ? -2.104 -2.096 -3.553 1 96.25 18 ALA B N 1
ATOM 2160 C CA . ALA B 1 18 ? -1.935 -1.979 -2.107 1 96.25 18 ALA B CA 1
ATOM 2161 C C . ALA B 1 18 ? -2.361 -3.264 -1.4 1 96.25 18 ALA B C 1
ATOM 2163 O O . ALA B 1 18 ? -1.657 -3.754 -0.514 1 96.25 18 ALA B O 1
ATOM 2164 N N . CYS B 1 19 ? -3.463 -3.838 -1.788 1 96.56 19 CYS B N 1
ATOM 2165 C CA . CYS B 1 19 ? -3.969 -5.066 -1.187 1 96.56 19 CYS B CA 1
ATOM 2166 C C . CYS B 1 19 ? -3.041 -6.238 -1.479 1 96.56 19 CYS B C 1
ATOM 2168 O O . CYS B 1 19 ? -2.791 -7.074 -0.606 1 96.56 19 CYS B O 1
ATOM 2170 N N . SER B 1 20 ? -2.568 -6.277 -2.729 1 97.94 20 SER B N 1
ATOM 2171 C CA . SER B 1 20 ? -1.616 -7.32 -3.098 1 97.94 20 SER B CA 1
ATOM 2172 C C . SER B 1 20 ? -0.377 -7.281 -2.211 1 97.94 20 SER B C 1
ATOM 2174 O O . SER B 1 20 ? 0.073 -8.32 -1.716 1 97.94 20 SER B O 1
ATOM 2176 N N . HIS B 1 21 ? 0.077 -6.113 -2.008 1 96.81 21 HIS B N 1
ATOM 2177 C CA . HIS B 1 21 ? 1.25 -5.938 -1.159 1 96.81 21 HIS B CA 1
ATOM 2178 C C . HIS B 1 21 ? 0.971 -6.391 0.269 1 96.81 21 HIS B C 1
ATOM 2180 O O . HIS B 1 21 ? 1.805 -7.055 0.888 1 96.81 21 HIS B O 1
ATOM 2186 N N . LEU B 1 22 ? -0.148 -6 0.851 1 95.69 22 LEU B N 1
ATOM 2187 C CA . LEU B 1 22 ? -0.507 -6.352 2.221 1 95.69 22 LEU B CA 1
ATOM 2188 C C . LEU B 1 22 ? -0.54 -7.867 2.402 1 95.69 22 LEU B C 1
ATOM 2190 O O . LEU B 1 22 ? 0.085 -8.398 3.322 1 95.69 22 LEU B O 1
ATOM 2194 N N . VAL B 1 23 ? -1.159 -8.531 1.506 1 96.81 23 VAL B N 1
ATOM 2195 C CA . VAL B 1 23 ? -1.32 -9.977 1.684 1 96.81 23 VAL B CA 1
ATOM 2196 C C . VAL B 1 23 ? -0.008 -10.68 1.361 1 96.81 23 VAL B C 1
ATOM 2198 O O . VAL B 1 23 ? 0.268 -11.766 1.892 1 96.81 23 VAL B O 1
ATOM 2201 N N . ARG B 1 24 ? 0.774 -10.102 0.505 1 96.31 24 ARG B N 1
ATOM 2202 C CA . ARG B 1 24 ? 2.074 -10.688 0.198 1 96.31 24 ARG B CA 1
ATOM 2203 C C . ARG B 1 24 ? 2.979 -10.688 1.427 1 96.31 24 ARG B C 1
ATOM 2205 O O . ARG B 1 24 ? 3.75 -11.625 1.634 1 96.31 24 ARG B O 1
ATOM 2212 N N . THR B 1 25 ? 2.805 -9.703 2.252 1 93.62 25 THR B N 1
ATOM 2213 C CA . THR B 1 25 ? 3.693 -9.5 3.391 1 93.62 25 THR B CA 1
ATOM 2214 C C . THR B 1 25 ? 3.312 -10.422 4.547 1 93.62 25 THR B C 1
ATOM 2216 O O . THR B 1 25 ? 4.18 -10.914 5.266 1 93.62 25 THR B O 1
ATOM 2219 N N . SER B 1 26 ? 1.988 -10.672 4.723 1 93.5 26 SER B N 1
ATOM 2220 C CA . SER B 1 26 ? 1.55 -11.508 5.836 1 93.5 26 SER B CA 1
ATOM 2221 C C . SER B 1 26 ? 0.137 -12.031 5.609 1 93.5 26 SER B C 1
ATOM 2223 O O . SER B 1 26 ? -0.726 -11.312 5.102 1 93.5 26 SER B O 1
ATOM 2225 N N . PRO B 1 27 ? -0.037 -13.227 6.109 1 94.88 27 PRO B N 1
ATOM 2226 C CA . PRO B 1 27 ? -1.389 -13.781 5.988 1 94.88 27 PRO B CA 1
ATOM 2227 C C . PRO B 1 27 ? -2.387 -13.102 6.926 1 94.88 27 PRO B C 1
ATOM 2229 O O . PRO B 1 27 ? -3.598 -13.305 6.793 1 94.88 27 PRO B O 1
ATOM 2232 N N . GLU B 1 28 ? -1.91 -12.289 7.848 1 94.06 28 GLU B N 1
ATOM 2233 C CA . GLU B 1 28 ? -2.785 -11.617 8.805 1 94.06 28 GLU B CA 1
ATOM 2234 C C . GLU B 1 28 ? -3.727 -10.641 8.102 1 94.06 28 GLU B C 1
ATOM 2236 O O . GLU B 1 28 ? -4.75 -10.25 8.656 1 94.06 28 GLU B O 1
ATOM 2241 N N . HIS B 1 29 ? -3.404 -10.305 6.871 1 94.75 29 HIS B N 1
ATOM 2242 C CA . HIS B 1 29 ? -4.168 -9.289 6.148 1 94.75 29 HIS B CA 1
ATOM 2243 C C . HIS B 1 29 ? -5.242 -9.922 5.277 1 94.75 29 HIS B C 1
ATOM 2245 O O . HIS B 1 29 ? -6.043 -9.219 4.656 1 94.75 29 HIS B O 1
ATOM 2251 N N . LEU B 1 30 ? -5.348 -11.227 5.242 1 95.25 30 LEU B N 1
ATOM 2252 C CA . LEU B 1 30 ? -6.199 -11.945 4.293 1 95.25 30 LEU B CA 1
ATOM 2253 C C . LEU B 1 30 ? -7.664 -11.57 4.488 1 95.25 30 LEU B C 1
ATOM 2255 O O . LEU B 1 30 ? -8.352 -11.227 3.523 1 95.25 30 LEU B O 1
ATOM 2259 N N . VAL B 1 31 ? -8.094 -11.562 5.738 1 91.81 31 VAL B N 1
ATOM 2260 C CA . VAL B 1 31 ? -9.5 -11.305 6.016 1 91.81 31 VAL B CA 1
ATOM 2261 C C . VAL B 1 31 ? -9.859 -9.883 5.578 1 91.81 31 VAL B C 1
ATOM 2263 O O . VAL B 1 31 ? -10.875 -9.672 4.91 1 91.81 31 VAL B O 1
ATOM 2266 N N . LEU B 1 32 ? -9 -8.938 5.871 1 90.5 32 LEU B N 1
ATOM 2267 C CA . LEU B 1 32 ? -9.227 -7.543 5.512 1 90.5 32 LEU B CA 1
ATOM 2268 C C . LEU B 1 32 ? -9.266 -7.371 3.998 1 90.5 32 LEU B C 1
ATOM 2270 O O . LEU B 1 32 ? -10.18 -6.734 3.465 1 90.5 32 LEU B O 1
ATOM 2274 N N . VAL B 1 33 ? -8.336 -7.941 3.311 1 93.88 33 VAL B N 1
ATOM 2275 C CA . VAL B 1 33 ? -8.227 -7.781 1.864 1 93.88 33 VAL B CA 1
ATOM 2276 C C . VAL B 1 33 ? -9.414 -8.453 1.176 1 93.88 33 VAL B C 1
ATOM 2278 O O . VAL B 1 33 ? -10.008 -7.879 0.263 1 93.88 33 VAL B O 1
ATOM 2281 N N . CYS B 1 34 ? -9.805 -9.602 1.634 1 93.56 34 CYS B N 1
ATOM 2282 C CA . CYS B 1 34 ? -10.945 -10.297 1.045 1 93.56 34 CYS B CA 1
ATOM 2283 C C . CYS B 1 34 ? -12.227 -9.5 1.252 1 93.56 34 CYS B C 1
ATOM 2285 O O . CYS B 1 34 ? -13.086 -9.453 0.364 1 93.56 34 CYS B O 1
ATOM 2287 N N . ASP B 1 35 ? -12.32 -8.859 2.35 1 89.5 35 ASP B N 1
ATOM 2288 C CA . ASP B 1 35 ? -13.508 -8.07 2.646 1 89.5 35 ASP B CA 1
ATOM 2289 C C . ASP B 1 35 ? -13.648 -6.895 1.677 1 89.5 35 ASP B C 1
ATOM 2291 O O . ASP B 1 35 ? -14.758 -6.492 1.336 1 89.5 35 ASP B O 1
ATOM 2295 N N . VAL B 1 36 ? -12.531 -6.41 1.19 1 89.25 36 VAL B N 1
ATOM 2296 C CA . VAL B 1 36 ? -12.531 -5.273 0.28 1 89.25 36 VAL B CA 1
ATOM 2297 C C . VAL B 1 36 ? -13.219 -5.652 -1.027 1 89.25 36 VAL B C 1
ATOM 2299 O O . VAL B 1 36 ? -13.922 -4.836 -1.627 1 89.25 36 VAL B O 1
ATOM 2302 N N . PHE B 1 37 ? -13.117 -6.953 -1.408 1 92.19 37 PHE B N 1
ATOM 2303 C CA . PHE B 1 37 ? -13.547 -7.32 -2.75 1 92.19 37 PHE B CA 1
ATOM 2304 C C . PHE B 1 37 ? -14.719 -8.297 -2.693 1 92.19 37 PHE B C 1
ATOM 2306 O O . PHE B 1 37 ? -15.219 -8.742 -3.73 1 92.19 37 PHE B O 1
ATOM 2313 N N . ARG B 1 38 ? -15.172 -8.633 -1.525 1 89.75 38 ARG B N 1
ATOM 2314 C CA . ARG B 1 38 ? -16.188 -9.656 -1.338 1 89.75 38 ARG B CA 1
ATOM 2315 C C . ARG B 1 38 ? -17.531 -9.219 -1.932 1 89.75 38 ARG B C 1
ATOM 2317 O O . ARG B 1 38 ? -18.266 -10.039 -2.469 1 89.75 38 ARG B O 1
ATOM 2324 N N . GLY B 1 39 ? -17.797 -7.922 -1.92 1 84.94 39 GLY B N 1
ATOM 2325 C CA . GLY B 1 39 ? -19.062 -7.402 -2.414 1 84.94 39 GLY B CA 1
ATOM 2326 C C . GLY B 1 39 ? -20.25 -7.773 -1.537 1 84.94 39 GLY B C 1
ATOM 2327 O O . GLY B 1 39 ? -20.078 -8.43 -0.505 1 84.94 39 GLY B O 1
ATOM 2328 N N . PRO B 1 40 ? -21.453 -7.383 -1.972 1 84.12 40 PRO B N 1
ATOM 2329 C CA . PRO B 1 40 ? -22.656 -7.582 -1.15 1 84.12 40 PRO B CA 1
ATOM 2330 C C . PRO B 1 40 ? -23.078 -9.047 -1.065 1 84.12 40 PRO B C 1
ATOM 2332 O O . PRO B 1 40 ? -23.656 -9.469 -0.062 1 84.12 40 PRO B O 1
ATOM 2335 N N . THR B 1 41 ? -22.766 -9.852 -2.08 1 85.75 41 THR B N 1
ATOM 2336 C CA . THR B 1 41 ? -23.203 -11.242 -2.117 1 85.75 41 THR B CA 1
ATOM 2337 C C . THR B 1 41 ? -22.062 -12.172 -1.731 1 85.75 41 THR B C 1
ATOM 2339 O O . THR B 1 41 ? -22.234 -13.391 -1.695 1 85.75 41 THR B O 1
ATOM 2342 N N . 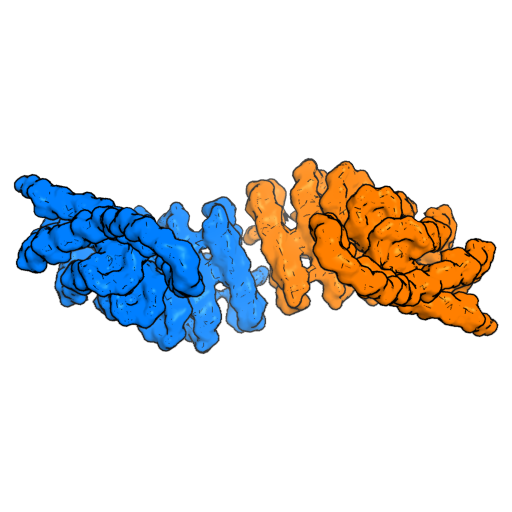GLY B 1 42 ? -20.891 -11.609 -1.572 1 86.88 42 GLY B N 1
ATOM 2343 C CA . GLY B 1 42 ? -19.75 -12.398 -1.153 1 86.88 42 GLY B CA 1
ATOM 2344 C C . GLY B 1 42 ? -19.156 -13.234 -2.273 1 86.88 42 GLY B C 1
ATOM 2345 O O . GLY B 1 42 ? -18.469 -14.219 -2.021 1 86.88 42 GLY B O 1
ATOM 2346 N N . ASP B 1 43 ? -19.406 -12.844 -3.521 1 89.25 43 ASP B N 1
ATOM 2347 C CA . ASP B 1 43 ? -19.016 -13.703 -4.633 1 89.25 43 ASP B CA 1
ATOM 2348 C C . ASP B 1 43 ? -17.797 -13.133 -5.363 1 89.25 43 ASP B C 1
ATOM 2350 O O . ASP B 1 43 ? -17.359 -13.68 -6.379 1 89.25 43 ASP B O 1
ATOM 2354 N N . PHE B 1 44 ? -17.312 -12.055 -4.93 1 94 44 PHE B N 1
ATOM 2355 C CA . PHE B 1 44 ? -16.109 -11.438 -5.496 1 94 44 PHE B CA 1
ATOM 2356 C C . PHE B 1 44 ? -16.312 -11.125 -6.973 1 94 44 PHE B C 1
ATOM 2358 O O . PHE B 1 44 ? -15.383 -11.266 -7.773 1 94 44 PHE B O 1
ATOM 2365 N N . SER B 1 45 ? -17.484 -10.711 -7.332 1 93.44 45 SER B N 1
ATOM 2366 C CA . SER B 1 45 ? -17.844 -10.5 -8.734 1 93.44 45 SER B CA 1
ATOM 2367 C C . SER B 1 45 ? -16.969 -9.406 -9.359 1 93.44 45 SER B C 1
ATOM 2369 O O . SER B 1 45 ? -16.672 -9.453 -10.547 1 93.44 45 SER B O 1
ATOM 2371 N N . SER B 1 46 ? -16.531 -8.461 -8.555 1 94.06 46 SER B N 1
ATOM 2372 C CA . SER B 1 46 ? -15.68 -7.398 -9.078 1 94.06 46 SER B CA 1
ATOM 2373 C C . SER B 1 46 ? -14.383 -7.961 -9.641 1 94.06 46 SER B C 1
ATOM 2375 O O . SER B 1 46 ? -13.914 -7.527 -10.695 1 94.06 46 SER B O 1
ATOM 2377 N N . LEU B 1 47 ? -13.844 -8.969 -9.008 1 96.19 47 LEU B N 1
ATOM 2378 C CA . LEU B 1 47 ? -12.578 -9.531 -9.445 1 96.19 47 LEU B CA 1
ATOM 2379 C C . LEU B 1 47 ? -12.734 -10.25 -10.789 1 96.19 47 LEU B C 1
ATOM 2381 O O . LEU B 1 47 ? -11.859 -10.164 -11.648 1 96.19 47 LEU B O 1
ATOM 2385 N N . SER B 1 48 ? -13.852 -10.938 -10.953 1 96.06 48 SER B N 1
ATOM 2386 C CA . SER B 1 48 ? -14.109 -11.586 -12.234 1 9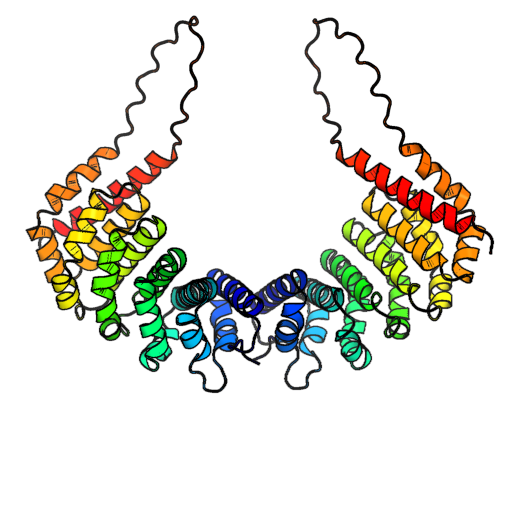6.06 48 SER B CA 1
ATOM 2387 C C . SER B 1 48 ? -14.227 -10.562 -13.359 1 96.06 48 SER B C 1
ATOM 2389 O O . SER B 1 48 ? -13.75 -10.789 -14.469 1 96.06 48 SER B O 1
ATOM 2391 N N . MET B 1 49 ? -14.836 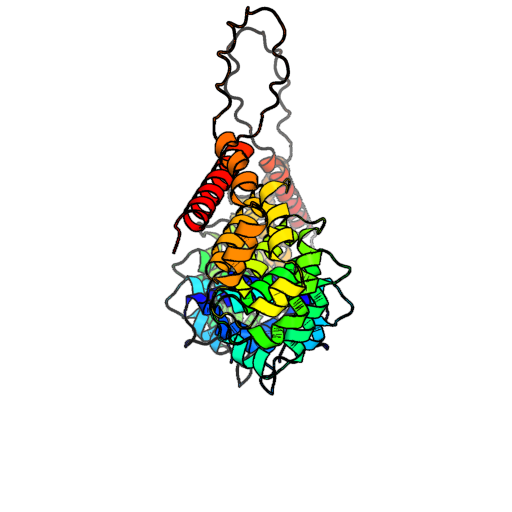-9.477 -13.031 1 95.81 49 MET B N 1
ATOM 2392 C CA . MET B 1 49 ? -14.984 -8.414 -14.016 1 95.81 49 MET B CA 1
ATOM 2393 C C . MET B 1 49 ? -13.633 -7.793 -14.352 1 95.81 49 MET B C 1
ATOM 2395 O O . MET B 1 49 ? -13.352 -7.48 -15.508 1 95.81 49 MET B O 1
ATOM 2399 N N . PHE B 1 50 ? -12.805 -7.629 -13.328 1 97.69 50 PHE B N 1
ATOM 2400 C CA . PHE B 1 50 ? -11.484 -7.035 -13.531 1 97.69 50 PHE B CA 1
ATOM 2401 C C . PHE B 1 50 ? -10.625 -7.93 -14.414 1 97.69 50 PHE B C 1
ATOM 2403 O O . PHE B 1 50 ? -9.844 -7.438 -15.234 1 97.69 50 PHE B O 1
ATOM 2410 N N . LEU B 1 51 ? -10.766 -9.227 -14.352 1 98.19 51 LEU B N 1
ATOM 2411 C CA . LEU B 1 51 ? -9.984 -10.188 -15.117 1 98.19 51 LEU B CA 1
ATOM 2412 C C . LEU B 1 51 ? -10.312 -10.094 -16.609 1 98.19 51 LEU B C 1
ATOM 2414 O O . LEU B 1 51 ? -9.539 -10.547 -17.453 1 98.19 51 LEU B O 1
ATOM 2418 N N . LYS B 1 52 ? -11.406 -9.5 -16.891 1 97.5 52 LYS B N 1
ATOM 2419 C CA . LYS B 1 52 ? -11.859 -9.422 -18.266 1 97.5 52 LYS B CA 1
ATOM 2420 C C . LYS B 1 52 ? -11.828 -7.98 -18.766 1 97.5 52 LYS B C 1
ATOM 2422 O O . LYS B 1 52 ? -12.289 -7.691 -19.875 1 97.5 52 LYS B O 1
ATOM 2427 N N . HIS B 1 53 ? -11.328 -7.121 -17.984 1 97.06 53 HIS B N 1
ATOM 2428 C CA . HIS B 1 53 ? -11.352 -5.699 -18.312 1 97.06 53 HIS B CA 1
ATOM 2429 C C . HIS B 1 53 ? -10.422 -5.379 -19.469 1 97.06 53 HIS B C 1
ATOM 2431 O O . HIS B 1 53 ? -9.43 -6.078 -19.688 1 97.06 53 HIS B O 1
ATOM 2437 N N . GLU B 1 54 ? -10.656 -4.316 -20.172 1 97.31 54 GLU B N 1
ATOM 2438 C CA . GLU B 1 54 ? -9.852 -3.932 -21.344 1 97.31 54 GLU B CA 1
ATOM 2439 C C . GLU B 1 54 ? -8.453 -3.49 -20.922 1 97.31 54 GLU B C 1
ATOM 2441 O O . GLU B 1 54 ? -7.488 -3.684 -21.656 1 97.31 54 GLU B O 1
ATOM 2446 N N . ALA B 1 55 ? -8.305 -2.926 -19.75 1 97.5 55 ALA B N 1
ATOM 2447 C CA . ALA B 1 55 ? -7.016 -2.439 -19.281 1 97.5 55 ALA B CA 1
ATOM 2448 C C . ALA B 1 55 ? -6.148 -3.588 -18.766 1 97.5 55 ALA B C 1
ATOM 2450 O O . ALA B 1 55 ? -6.488 -4.246 -17.781 1 97.5 55 ALA B O 1
ATOM 2451 N N . SER B 1 56 ? -4.996 -3.791 -19.375 1 98.56 56 SER B N 1
ATOM 2452 C CA . SER B 1 56 ? -4.113 -4.887 -18.984 1 98.56 56 SER B CA 1
ATOM 2453 C C . SER B 1 56 ? -3.598 -4.703 -17.562 1 98.56 56 SER B C 1
ATOM 2455 O O . SER B 1 56 ? -3.357 -5.684 -16.859 1 98.56 56 SER B O 1
ATOM 2457 N N . ALA B 1 57 ? -3.496 -3.434 -17.156 1 98.06 57 ALA B N 1
ATOM 2458 C CA . ALA B 1 57 ? -3.047 -3.158 -15.797 1 98.06 57 ALA B CA 1
ATOM 2459 C C . ALA B 1 57 ? -4.012 -3.748 -14.773 1 98.06 57 ALA B C 1
ATOM 2461 O O . ALA B 1 57 ? -3.586 -4.316 -13.766 1 98.06 57 ALA B O 1
ATOM 2462 N N . LEU B 1 58 ? -5.262 -3.623 -15.109 1 97.81 58 LEU B N 1
ATOM 2463 C CA . LEU B 1 58 ? -6.273 -4.168 -14.211 1 97.81 58 LEU B CA 1
ATOM 2464 C C . LEU B 1 58 ? -6.246 -5.691 -14.227 1 97.81 58 LEU B C 1
ATOM 2466 O O . LEU B 1 58 ? -6.328 -6.328 -13.172 1 97.81 58 LEU B O 1
ATOM 2470 N N . ARG B 1 59 ? -6.078 -6.289 -15.367 1 98.62 59 ARG B N 1
ATOM 2471 C CA . ARG B 1 59 ? -6.012 -7.742 -15.469 1 98.62 59 ARG B CA 1
ATOM 2472 C C . ARG B 1 59 ? -4.793 -8.281 -14.719 1 98.62 59 ARG B C 1
ATOM 2474 O O . ARG B 1 59 ? -4.914 -9.203 -13.914 1 98.62 59 ARG B O 1
ATOM 2481 N N . SER B 1 60 ? -3.654 -7.645 -14.922 1 98.88 60 SER B N 1
ATOM 2482 C CA . SER B 1 60 ? -2.424 -8.125 -14.305 1 98.88 60 SER B CA 1
ATOM 2483 C C . SER B 1 60 ? -2.467 -7.977 -12.789 1 98.88 60 SER B C 1
ATOM 2485 O O . SER B 1 60 ? -2.1 -8.898 -12.055 1 98.88 60 SER B O 1
ATOM 2487 N N . ARG B 1 61 ? -2.949 -6.883 -12.352 1 98.69 61 ARG B N 1
ATOM 2488 C CA . ARG B 1 61 ? -2.988 -6.633 -10.914 1 98.69 61 ARG B CA 1
ATOM 2489 C C . ARG B 1 61 ? -4.004 -7.539 -10.227 1 98.69 61 ARG B C 1
ATOM 2491 O O . ARG B 1 61 ? -3.805 -7.949 -9.086 1 98.69 61 ARG B O 1
ATOM 2498 N N . THR B 1 62 ? -5.078 -7.809 -10.898 1 98.62 62 THR B N 1
ATOM 2499 C CA . THR B 1 62 ? -6.062 -8.734 -10.352 1 98.62 62 THR B CA 1
ATOM 2500 C C . THR B 1 62 ? -5.48 -10.141 -10.25 1 98.62 62 THR B C 1
ATOM 2502 O O . THR B 1 62 ? -5.629 -10.805 -9.219 1 98.62 62 THR B O 1
ATOM 2505 N N . CYS B 1 63 ? -4.777 -10.578 -11.273 1 98.88 63 CYS B N 1
ATOM 2506 C CA . CYS B 1 63 ? -4.094 -11.867 -11.219 1 98.88 63 CYS B CA 1
ATOM 2507 C C . CYS B 1 63 ? -3.104 -11.906 -10.062 1 98.88 63 CYS B C 1
ATOM 2509 O O . CYS B 1 63 ? -3.068 -12.875 -9.305 1 98.88 63 CYS B O 1
ATOM 2511 N N . SER B 1 64 ? -2.367 -10.82 -9.945 1 98.81 64 SER B N 1
ATOM 2512 C CA . SER B 1 64 ? -1.37 -10.734 -8.883 1 98.81 64 SER B CA 1
ATOM 2513 C C . SER B 1 64 ? -2.02 -10.82 -7.504 1 98.81 64 SER B C 1
ATOM 2515 O O . SER B 1 64 ? -1.563 -11.578 -6.645 1 98.81 64 SER B O 1
ATOM 2517 N N . LEU B 1 65 ? -3.066 -10.117 -7.324 1 98.56 65 LEU B N 1
ATOM 2518 C CA . LEU B 1 65 ? -3.762 -10.125 -6.043 1 98.56 65 LEU B CA 1
ATOM 2519 C C . LEU B 1 65 ? -4.273 -11.523 -5.715 1 98.56 65 LEU B C 1
ATOM 2521 O O . LEU B 1 65 ? -4.035 -12.031 -4.617 1 98.56 65 LEU B O 1
ATOM 2525 N N . LEU B 1 66 ? -4.922 -12.109 -6.66 1 98.56 66 LEU B N 1
ATOM 2526 C CA . LEU B 1 66 ? -5.473 -13.445 -6.434 1 98.56 66 LEU B CA 1
ATOM 2527 C C . LEU B 1 66 ? -4.363 -14.453 -6.152 1 98.56 66 LEU B C 1
ATOM 2529 O O . LEU B 1 66 ? -4.5 -15.305 -5.273 1 98.56 66 LEU B O 1
ATOM 2533 N N . GLY B 1 67 ? -3.301 -14.305 -6.91 1 98.81 67 GLY B N 1
ATOM 2534 C CA . GLY B 1 67 ? -2.148 -15.141 -6.629 1 98.81 67 GLY B CA 1
ATOM 2535 C C . GLY B 1 67 ? -1.632 -15 -5.211 1 98.81 67 GLY B C 1
ATOM 2536 O O . GLY B 1 67 ? -1.341 -15.992 -4.543 1 98.81 67 GLY B O 1
ATOM 2537 N N . ASN B 1 68 ? -1.588 -13.805 -4.754 1 98.62 68 ASN B N 1
ATOM 2538 C CA . ASN B 1 68 ? -1.056 -13.539 -3.422 1 98.62 68 ASN B CA 1
ATOM 2539 C C . ASN B 1 68 ? -2.041 -13.953 -2.332 1 98.62 68 ASN B C 1
ATOM 2541 O O . ASN B 1 68 ? -1.635 -14.391 -1.254 1 98.62 68 ASN B O 1
ATOM 2545 N N . ILE B 1 69 ? -3.312 -13.82 -2.604 1 97.94 69 ILE B N 1
ATOM 2546 C CA . ILE B 1 69 ? -4.328 -14.289 -1.669 1 97.94 69 ILE B CA 1
ATOM 2547 C C . ILE B 1 69 ? -4.199 -15.797 -1.474 1 97.94 69 ILE B C 1
ATOM 2549 O O . ILE B 1 69 ? -4.305 -16.297 -0.351 1 97.94 69 ILE B O 1
ATOM 2553 N N . MET B 1 70 ? -3.871 -16.469 -2.508 1 98.25 70 MET B N 1
ATOM 2554 C CA . MET B 1 70 ? -3.869 -17.938 -2.479 1 98.25 70 MET B CA 1
ATOM 2555 C C . MET B 1 70 ? -2.49 -18.469 -2.105 1 98.25 70 MET B C 1
ATOM 2557 O O . MET B 1 70 ? -2.299 -19.688 -1.996 1 98.25 70 MET B O 1
ATOM 2561 N N . ARG B 1 71 ? -1.611 -17.625 -1.896 1 97.69 71 ARG B N 1
ATOM 2562 C CA . ARG B 1 71 ? -0.244 -18.016 -1.577 1 97.69 71 ARG B CA 1
ATOM 2563 C C . ARG B 1 71 ? -0.179 -18.703 -0.219 1 97.69 71 ARG B C 1
ATOM 2565 O O . ARG B 1 71 ? 0.611 -19.641 -0.026 1 97.69 71 ARG B O 1
ATOM 2572 N N . HIS B 1 72 ? -1.106 -18.297 0.731 1 94.62 72 HIS B N 1
ATOM 2573 C CA . HIS B 1 72 ? -0.927 -18.656 2.133 1 94.62 72 HIS B CA 1
ATOM 2574 C C . HIS B 1 72 ? -1.799 -19.844 2.516 1 94.62 72 HIS B C 1
ATOM 2576 O O . HIS B 1 72 ? -1.452 -20.609 3.418 1 94.62 72 HIS B O 1
ATOM 2582 N N . ASP B 1 73 ? -2.918 -19.969 1.89 1 94.88 73 ASP B N 1
ATOM 2583 C CA . ASP B 1 73 ? -3.834 -21.047 2.225 1 94.88 73 ASP B CA 1
ATOM 2584 C C . ASP B 1 73 ? -4.828 -21.297 1.093 1 94.88 73 ASP B C 1
ATOM 2586 O O . ASP B 1 73 ? -4.754 -20.656 0.041 1 94.88 73 ASP B O 1
ATOM 2590 N N . SER B 1 74 ? -5.773 -22.266 1.378 1 96.31 74 SER B N 1
ATOM 2591 C CA . SER B 1 74 ? -6.719 -22.672 0.344 1 96.31 74 SER B CA 1
ATOM 2592 C C . SER B 1 74 ? -8.109 -22.094 0.61 1 96.31 74 SER B C 1
ATOM 2594 O O . SER B 1 74 ? -9.102 -22.594 0.079 1 96.31 74 SER B O 1
ATOM 2596 N N . GLN B 1 75 ? -8.195 -21.016 1.36 1 92.94 75 GLN B N 1
ATOM 2597 C CA . GLN B 1 75 ? -9.5 -20.484 1.757 1 92.94 75 GLN B CA 1
ATOM 2598 C C . GLN B 1 75 ? -10.273 -19.969 0.549 1 92.94 75 GLN B C 1
ATOM 2600 O O . GLN B 1 75 ? -11.492 -20.141 0.467 1 92.94 75 GLN B O 1
ATOM 2605 N N . MET B 1 76 ? -9.555 -19.453 -0.359 1 94.44 76 MET B N 1
ATOM 2606 C CA . MET B 1 76 ? -10.188 -18.875 -1.545 1 94.44 76 MET B CA 1
ATOM 2607 C C . MET B 1 76 ? -10.672 -19.969 -2.486 1 94.44 76 MET B C 1
ATOM 2609 O O . MET B 1 76 ? -11.477 -19.703 -3.383 1 94.44 76 MET B O 1
ATOM 2613 N N . TYR B 1 77 ? -10.242 -21.25 -2.291 1 96.94 77 TYR B N 1
ATOM 2614 C CA . TYR B 1 77 ? -10.578 -22.344 -3.199 1 96.94 77 TYR B CA 1
ATOM 2615 C C . TYR B 1 77 ? -12.078 -22.609 -3.207 1 96.94 77 TYR B C 1
ATOM 2617 O O . TYR B 1 77 ? -12.656 -22.938 -4.25 1 96.94 77 TYR B O 1
ATOM 2625 N N . ALA B 1 78 ? -12.703 -22.438 -2.033 1 94.81 78 ALA B N 1
ATOM 2626 C CA . ALA B 1 78 ? -14.148 -22.641 -1.96 1 94.81 78 ALA B CA 1
ATOM 2627 C C . ALA B 1 78 ? -14.891 -21.656 -2.855 1 94.81 78 ALA B C 1
ATOM 2629 O O . ALA B 1 78 ? -15.828 -22.047 -3.562 1 94.81 78 ALA B O 1
ATOM 2630 N N . VAL B 1 79 ? -14.445 -20.453 -2.834 1 94.25 79 VAL B N 1
ATOM 2631 C CA . VAL B 1 79 ? -15.047 -19.422 -3.658 1 94.25 79 VAL B CA 1
ATOM 2632 C C . VAL B 1 79 ? -14.836 -19.734 -5.137 1 94.25 79 VAL B C 1
ATOM 2634 O O . VAL B 1 79 ? -15.766 -19.656 -5.938 1 94.25 79 VAL B O 1
ATOM 2637 N N . LEU B 1 80 ? -13.664 -20.172 -5.5 1 96.25 80 LEU B N 1
ATOM 2638 C CA . LEU B 1 80 ? -13.312 -20.469 -6.887 1 96.25 80 LEU B CA 1
ATOM 2639 C C . LEU B 1 80 ? -14.055 -21.703 -7.379 1 96.25 80 LEU B C 1
ATOM 2641 O O . LEU B 1 80 ? -14.367 -21.812 -8.57 1 96.25 80 LEU B O 1
ATOM 2645 N N . ARG B 1 81 ? -14.352 -22.578 -6.441 1 95.31 81 ARG B N 1
ATOM 2646 C CA . ARG B 1 81 ? -15.102 -23.781 -6.793 1 95.31 81 ARG B CA 1
ATOM 2647 C C . ARG B 1 81 ? -16.562 -23.453 -7.082 1 95.31 81 ARG B C 1
ATOM 2649 O O . ARG B 1 81 ? -17.172 -24.031 -7.984 1 95.31 81 ARG B O 1
ATOM 2656 N N . GLN B 1 82 ? -17.047 -22.5 -6.352 1 92.38 82 GLN B N 1
ATOM 2657 C CA . GLN B 1 82 ? -18.453 -22.141 -6.465 1 92.38 82 GLN B CA 1
ATOM 2658 C C . GLN B 1 82 ? -18.672 -21.172 -7.617 1 92.38 82 GLN B C 1
ATOM 2660 O O . GLN B 1 82 ? -19.719 -21.203 -8.281 1 92.38 82 GLN B O 1
ATOM 2665 N N . ARG B 1 83 ? -17.688 -20.344 -7.84 1 90.81 83 ARG B N 1
ATOM 2666 C CA . ARG B 1 83 ? -17.797 -19.328 -8.875 1 90.81 83 ARG B CA 1
ATOM 2667 C C . ARG B 1 83 ? -16.75 -19.547 -9.969 1 90.81 83 ARG B C 1
ATOM 2669 O O . ARG B 1 83 ? -15.617 -19.062 -9.859 1 90.81 83 ARG B O 1
ATOM 2676 N N . ASP B 1 84 ? -17.219 -19.984 -11.109 1 94.81 84 ASP B N 1
ATOM 2677 C CA . ASP B 1 84 ? -16.297 -20.406 -12.172 1 94.81 84 ASP B CA 1
ATOM 2678 C C . ASP B 1 84 ? -15.656 -19.188 -12.836 1 94.81 84 ASP B C 1
ATOM 2680 O O . ASP B 1 84 ? -14.578 -19.312 -13.43 1 94.81 84 ASP B O 1
ATOM 2684 N N . ALA B 1 85 ? -16.344 -18.125 -12.664 1 96.25 85 ALA B N 1
ATOM 2685 C CA . ALA B 1 85 ? -15.953 -16.953 -13.453 1 96.25 85 ALA B CA 1
ATOM 2686 C C . ALA B 1 85 ? -14.539 -16.5 -13.102 1 96.25 85 ALA B C 1
ATOM 2688 O O . ALA B 1 85 ? -13.781 -16.094 -13.984 1 96.25 85 ALA B O 1
ATOM 2689 N N . ILE B 1 86 ? -14.18 -16.594 -11.867 1 97.88 86 ILE B N 1
ATOM 2690 C CA . ILE B 1 86 ? -12.867 -16.109 -11.453 1 97.88 86 ILE B CA 1
ATOM 2691 C C . ILE B 1 86 ? -11.781 -17.047 -11.969 1 97.88 86 ILE B C 1
ATOM 2693 O O . ILE B 1 86 ? -10.828 -16.609 -12.617 1 97.88 86 ILE B O 1
ATOM 2697 N N . LEU B 1 87 ? -11.953 -18.328 -11.734 1 98.19 87 LEU B N 1
ATOM 2698 C CA . LEU B 1 87 ? -10.953 -19.281 -12.172 1 98.19 87 LEU B CA 1
ATOM 2699 C C . LEU B 1 87 ? -10.852 -19.312 -13.695 1 98.19 87 LEU B C 1
ATOM 2701 O O . LEU B 1 87 ? -9.75 -19.359 -14.25 1 98.19 87 LEU B O 1
ATOM 2705 N N . ASN B 1 88 ? -11.984 -19.266 -14.328 1 98.06 88 ASN B N 1
ATOM 2706 C CA . ASN B 1 88 ? -11.969 -19.219 -15.781 1 98.06 88 ASN B CA 1
ATOM 2707 C C . ASN B 1 88 ? -11.25 -17.969 -16.297 1 98.06 88 ASN B C 1
ATOM 2709 O O . ASN B 1 88 ? -10.508 -18.031 -17.281 1 98.06 88 ASN B O 1
ATOM 2713 N N . GLY B 1 89 ? -11.547 -16.891 -15.594 1 98.56 89 GLY B N 1
ATOM 2714 C CA . GLY B 1 89 ? -10.844 -15.664 -15.945 1 98.56 89 GLY B CA 1
ATOM 2715 C C . GLY B 1 89 ? -9.336 -15.773 -15.797 1 98.56 89 GLY B C 1
ATOM 2716 O O . GLY B 1 89 ? -8.594 -15.328 -16.672 1 98.56 89 GLY B O 1
ATOM 2717 N N . LEU B 1 90 ? -8.859 -16.375 -14.758 1 98.75 90 LEU B N 1
ATOM 2718 C CA . LEU B 1 90 ? -7.434 -16.578 -14.531 1 98.75 90 LEU B CA 1
ATOM 2719 C C . LEU B 1 90 ? -6.836 -17.438 -15.641 1 98.75 90 LEU B C 1
ATOM 2721 O O . LEU B 1 90 ? -5.762 -17.125 -16.156 1 98.75 90 LEU B O 1
ATOM 2725 N N . VAL B 1 91 ? -7.523 -18.469 -16 1 98.88 91 VAL B N 1
ATOM 2726 C CA . VAL B 1 91 ? -7.051 -19.391 -17.031 1 98.88 91 VAL B CA 1
ATOM 2727 C C . VAL B 1 91 ? -6.977 -18.688 -18.375 1 98.88 91 VAL B C 1
ATOM 2729 O O . VAL B 1 91 ? -6.004 -18.844 -19.125 1 98.88 91 VAL B O 1
ATOM 2732 N N . GLN B 1 92 ? -7.949 -17.875 -18.656 1 98.62 92 GLN B N 1
ATOM 2733 C CA . GLN B 1 92 ? -7.949 -17.125 -19.906 1 98.62 92 GLN B CA 1
ATOM 2734 C C . GLN B 1 92 ? -6.777 -16.141 -19.953 1 98.62 92 GLN B C 1
ATOM 2736 O O . GLN B 1 92 ? -6.195 -15.93 -21.031 1 98.62 92 GLN B O 1
ATOM 2741 N N . CYS B 1 93 ? -6.41 -15.617 -18.828 1 98.88 93 CYS B N 1
ATOM 2742 C CA . CYS B 1 93 ? -5.336 -14.633 -18.75 1 98.88 93 CYS B CA 1
ATOM 2743 C C . CYS B 1 93 ? -3.988 -15.281 -19.062 1 98.88 93 CYS B C 1
ATOM 2745 O O . CYS B 1 93 ? -3.012 -14.586 -19.344 1 98.88 93 CYS B O 1
ATOM 2747 N N . LEU B 1 94 ? -3.855 -16.625 -19.109 1 98.94 94 LEU B N 1
ATOM 2748 C CA . LEU B 1 94 ? -2.621 -17.328 -19.469 1 98.94 94 LEU B CA 1
ATOM 2749 C C . LEU B 1 94 ? -2.254 -17.078 -20.922 1 98.94 94 LEU B C 1
ATOM 2751 O O . LEU B 1 94 ? -1.099 -17.266 -21.312 1 98.94 94 LEU B O 1
ATOM 2755 N N . GLN B 1 95 ? -3.203 -16.656 -21.672 1 98.69 95 GLN B N 1
ATOM 2756 C CA . GLN B 1 95 ? -2.967 -16.422 -23.094 1 98.69 95 GLN B CA 1
ATOM 2757 C C . GLN B 1 95 ? -3.051 -14.938 -23.438 1 98.69 95 GLN B C 1
ATOM 2759 O O . GLN B 1 95 ? -3.248 -14.57 -24.594 1 98.69 95 GLN B O 1
ATOM 2764 N N . ASP B 1 96 ? -2.973 -14.086 -22.438 1 98.88 96 ASP B N 1
ATOM 2765 C CA . ASP B 1 96 ? -3.145 -12.648 -22.625 1 98.88 96 ASP B CA 1
ATOM 2766 C C . ASP B 1 96 ? -2.055 -12.078 -23.531 1 98.88 96 ASP B C 1
ATOM 2768 O O . ASP B 1 96 ? -0.917 -12.555 -23.516 1 98.88 96 ASP B O 1
ATOM 2772 N N . VAL B 1 97 ? -2.371 -11.047 -24.25 1 98.62 97 VAL B N 1
ATOM 2773 C CA . VAL B 1 97 ? -1.411 -10.383 -25.125 1 98.62 97 VAL B CA 1
ATOM 2774 C C . VAL B 1 97 ? -0.36 -9.656 -24.297 1 98.62 97 VAL B C 1
ATOM 2776 O O . VAL B 1 97 ? 0.795 -9.531 -24.703 1 98.62 97 VAL B O 1
ATOM 2779 N N . ASP B 1 98 ? -0.763 -9.219 -23.125 1 98.75 98 ASP B N 1
ATOM 2780 C CA . ASP B 1 98 ? 0.147 -8.5 -22.234 1 98.75 98 ASP B CA 1
ATOM 2781 C C . ASP B 1 98 ? 1.016 -9.469 -21.438 1 98.75 98 ASP B C 1
ATOM 2783 O O . ASP B 1 98 ? 0.5 -10.375 -20.781 1 98.75 98 ASP B O 1
ATOM 2787 N N . SER B 1 99 ? 2.324 -9.289 -21.484 1 98.81 99 SER B N 1
ATOM 2788 C CA . SER B 1 99 ? 3.262 -10.227 -20.859 1 98.81 99 SER B CA 1
ATOM 2789 C C . SER B 1 99 ? 3.137 -10.203 -19.344 1 98.81 99 SER B C 1
ATOM 2791 O O . SER B 1 99 ? 3.314 -11.234 -18.688 1 98.81 99 SER B O 1
ATOM 2793 N N . ASN B 1 100 ? 2.84 -9.039 -18.797 1 98.75 100 ASN B N 1
ATOM 2794 C CA . ASN B 1 100 ? 2.684 -8.969 -17.359 1 98.75 100 ASN B CA 1
ATOM 2795 C C . ASN B 1 100 ? 1.447 -9.734 -16.891 1 98.75 100 ASN B C 1
ATOM 2797 O O . ASN B 1 100 ? 1.45 -10.328 -15.805 1 98.75 100 ASN B O 1
ATOM 2801 N N . VAL B 1 101 ? 0.43 -9.695 -17.688 1 98.94 101 VAL B N 1
ATOM 2802 C CA . VAL B 1 101 ? -0.777 -10.445 -17.359 1 98.94 101 VAL B CA 1
ATOM 2803 C C . VAL B 1 101 ? -0.469 -11.945 -17.375 1 98.94 101 VAL B C 1
ATOM 2805 O O . VAL B 1 101 ? -0.832 -12.664 -16.438 1 98.94 101 VAL B O 1
ATOM 2808 N N . ARG B 1 102 ? 0.257 -12.406 -18.375 1 98.94 102 ARG B N 1
ATOM 2809 C CA . ARG B 1 102 ? 0.617 -13.82 -18.438 1 98.94 102 ARG B CA 1
ATOM 2810 C C . ARG B 1 102 ? 1.454 -14.227 -17.234 1 98.94 102 ARG B C 1
ATOM 2812 O O . ARG B 1 102 ? 1.218 -15.281 -16.625 1 98.94 102 ARG B O 1
ATOM 2819 N N . LYS B 1 103 ? 2.361 -13.398 -16.859 1 98.94 103 LYS B N 1
ATOM 2820 C CA . LYS B 1 103 ? 3.24 -13.648 -15.719 1 98.94 103 LYS B CA 1
ATOM 2821 C C . LYS B 1 103 ? 2.438 -13.812 -14.43 1 98.94 103 LYS B C 1
ATOM 2823 O O . LYS B 1 103 ? 2.6 -14.805 -13.719 1 98.94 103 LYS B O 1
ATOM 2828 N N . CYS B 1 104 ? 1.539 -12.898 -14.211 1 98.94 104 CYS B N 1
ATOM 2829 C CA . CYS B 1 104 ? 0.762 -12.898 -12.977 1 98.94 104 CYS B CA 1
ATOM 2830 C C . CYS B 1 104 ? -0.278 -14.008 -12.992 1 98.94 104 CYS B C 1
ATOM 2832 O O . CYS B 1 104 ? -0.579 -14.594 -11.945 1 98.94 104 CYS B O 1
ATOM 2834 N N . ALA B 1 105 ? -0.786 -14.297 -14.164 1 98.94 105 ALA B N 1
ATOM 2835 C CA . ALA B 1 105 ? -1.751 -15.383 -14.289 1 98.94 105 ALA B CA 1
ATOM 2836 C C . ALA B 1 105 ? -1.103 -16.734 -13.977 1 98.94 105 ALA B C 1
ATOM 2838 O O . ALA B 1 105 ? -1.688 -17.562 -13.273 1 98.94 105 ALA B O 1
ATOM 2839 N N . ALA B 1 106 ? 0.105 -16.906 -14.445 1 98.94 106 ALA B N 1
ATOM 2840 C CA . ALA B 1 106 ? 0.826 -18.141 -14.156 1 98.94 106 ALA B CA 1
ATOM 2841 C C . ALA B 1 106 ? 1.057 -18.312 -12.656 1 98.94 106 ALA B C 1
ATOM 2843 O O . ALA B 1 106 ? 0.889 -19.406 -12.109 1 98.94 106 ALA B O 1
ATOM 2844 N N . TYR B 1 107 ? 1.398 -17.203 -12.047 1 98.88 107 TYR B N 1
ATOM 2845 C CA . TYR B 1 107 ? 1.589 -17.203 -10.602 1 98.88 107 TYR B CA 1
ATOM 2846 C C . TYR B 1 107 ? 0.294 -17.562 -9.883 1 98.88 107 TYR B C 1
ATOM 2848 O O . TYR B 1 107 ? 0.29 -18.406 -8.977 1 98.88 107 TYR B O 1
ATOM 2856 N N . ALA B 1 108 ? -0.805 -17.016 -10.289 1 98.94 108 ALA B N 1
ATOM 2857 C CA . ALA B 1 108 ? -2.1 -17.219 -9.648 1 98.94 108 ALA B CA 1
ATOM 2858 C C . ALA B 1 108 ? -2.586 -18.656 -9.852 1 98.94 108 ALA B C 1
ATOM 2860 O O . ALA B 1 108 ? -3.025 -19.312 -8.906 1 98.94 108 ALA B O 1
ATOM 2861 N N . VAL B 1 109 ? -2.484 -19.141 -11.062 1 98.88 109 VAL B N 1
ATOM 2862 C CA . VAL B 1 109 ? -2.904 -20.516 -11.367 1 98.88 109 VAL B CA 1
ATOM 2863 C C . VAL B 1 109 ? -2.035 -21.5 -10.602 1 98.88 109 VAL B C 1
ATOM 2865 O O . VAL B 1 109 ? -2.529 -22.516 -10.102 1 98.88 109 VAL B O 1
ATOM 2868 N N . GLY B 1 110 ? -0.781 -21.125 -10.5 1 98.88 110 GLY B N 1
ATOM 2869 C CA . GLY B 1 110 ? 0.101 -21.938 -9.688 1 98.88 110 GLY B CA 1
ATOM 2870 C C . GLY B 1 110 ? -0.349 -22.047 -8.242 1 98.88 110 GLY B C 1
ATOM 2871 O O . GLY B 1 110 ? -0.39 -23.141 -7.676 1 98.88 110 GLY B O 1
ATOM 2872 N N . ASN B 1 111 ? -0.746 -21 -7.699 1 98.69 111 ASN B N 1
ATOM 2873 C CA . ASN B 1 111 ? -1.162 -20.984 -6.301 1 98.69 111 ASN B CA 1
ATOM 2874 C C . ASN B 1 111 ? -2.553 -21.594 -6.125 1 98.69 111 ASN B C 1
ATOM 2876 O O . ASN B 1 111 ? -2.869 -22.141 -5.066 1 98.69 111 ASN B O 1
ATOM 2880 N N . ALA B 1 112 ? -3.332 -21.609 -7.172 1 98.5 112 ALA B N 1
ATOM 2881 C CA . ALA B 1 112 ? -4.645 -22.25 -7.156 1 98.5 112 ALA B CA 1
ATOM 2882 C C . ALA B 1 112 ? -4.504 -23.781 -7.117 1 98.5 112 ALA B C 1
ATOM 2884 O O . ALA B 1 112 ? -5.469 -24.484 -6.82 1 98.5 112 ALA B O 1
ATOM 2885 N N . SER B 1 113 ? -3.312 -24.25 -7.332 1 98.06 113 SER B N 1
ATOM 2886 C CA . SER B 1 113 ? -3.088 -25.688 -7.387 1 98.06 113 SER B CA 1
ATOM 2887 C C . SER B 1 113 ? -2.076 -26.141 -6.336 1 98.06 113 SER B C 1
ATOM 2889 O O . SER B 1 113 ? -1.581 -27.266 -6.379 1 98.06 113 SER B O 1
ATOM 2891 N N . TYR B 1 114 ? -1.795 -25.328 -5.418 1 98.44 114 TYR B N 1
ATOM 2892 C CA . TYR B 1 114 ? -0.637 -25.547 -4.562 1 98.44 114 TYR B CA 1
ATOM 2893 C C . TYR B 1 114 ? -1.048 -26.234 -3.262 1 98.44 114 TYR B C 1
ATOM 2895 O O . TYR B 1 114 ? -0.405 -27.188 -2.824 1 98.44 114 TYR B O 1
ATOM 2903 N N . HIS B 1 115 ? -2.119 -25.859 -2.627 1 98.12 115 HIS B N 1
ATOM 2904 C CA . HIS B 1 115 ? -2.414 -26.25 -1.255 1 98.12 115 HIS B CA 1
ATOM 2905 C C . HIS B 1 115 ? -3.24 -27.531 -1.221 1 98.12 115 HIS B C 1
ATOM 2907 O O . HIS B 1 115 ? -3.223 -28.266 -0.225 1 98.12 115 HIS B O 1
ATOM 2913 N N . SER B 1 116 ? -3.955 -27.828 -2.252 1 97.81 116 SER B N 1
ATOM 2914 C CA . SER B 1 116 ? -4.75 -29.047 -2.383 1 97.81 116 SER B CA 1
ATOM 2915 C C . SER B 1 116 ? -5.152 -29.281 -3.832 1 97.81 116 SER B C 1
ATOM 2917 O O . SER B 1 116 ? -4.941 -28.438 -4.695 1 97.81 116 SER B O 1
ATOM 2919 N N . GLY B 1 117 ? -5.695 -30.453 -4.082 1 97.25 117 GLY B N 1
ATOM 2920 C CA . GLY B 1 117 ? -6.156 -30.781 -5.418 1 97.25 117 GLY B CA 1
ATOM 2921 C C . GLY B 1 117 ? -7.613 -30.438 -5.652 1 97.25 117 GLY B C 1
ATOM 2922 O O . GLY B 1 117 ? -8.227 -30.922 -6.605 1 97.25 117 GLY B O 1
ATOM 2923 N N . ASP B 1 118 ? -8.227 -29.578 -4.809 1 97.31 118 ASP B N 1
ATOM 2924 C CA . ASP B 1 118 ? -9.656 -29.281 -4.828 1 97.31 118 ASP B CA 1
ATOM 2925 C C . ASP B 1 118 ? -10.07 -28.625 -6.141 1 97.31 118 ASP B C 1
ATOM 2927 O O . ASP B 1 118 ? -11.195 -28.812 -6.609 1 97.31 118 ASP B O 1
ATOM 2931 N N . LEU B 1 119 ? -9.125 -27.906 -6.738 1 98 119 LEU B N 1
ATOM 2932 C CA . LEU B 1 119 ? -9.484 -27.141 -7.938 1 98 119 LEU B CA 1
ATOM 2933 C C . LEU B 1 119 ? -8.961 -27.844 -9.188 1 98 119 LEU B C 1
ATOM 2935 O O . LEU B 1 119 ? -9.148 -27.344 -10.305 1 98 119 LEU B O 1
ATOM 2939 N N . TYR B 1 120 ? -8.359 -29.062 -9.07 1 98.06 120 TYR B N 1
ATOM 2940 C CA . TYR B 1 120 ? -7.691 -29.75 -10.172 1 98.06 120 TYR B CA 1
ATOM 2941 C C . TYR B 1 120 ? -8.648 -29.969 -11.344 1 98.06 120 TYR B C 1
ATOM 2943 O O . TYR B 1 120 ? -8.336 -29.594 -12.477 1 98.06 120 TYR B O 1
ATOM 2951 N N . PRO B 1 121 ? -9.859 -30.453 -11.086 1 97.62 121 PRO B N 1
ATOM 2952 C CA . PRO B 1 121 ? -10.734 -30.703 -12.234 1 97.62 121 PRO B CA 1
ATOM 2953 C C . PRO B 1 121 ? -11.031 -29.422 -13.031 1 97.62 121 PRO B C 1
ATOM 2955 O O . PRO B 1 121 ? -11.117 -29.469 -14.258 1 97.62 121 PRO B O 1
ATOM 2958 N N . LYS B 1 122 ? -11.078 -28.359 -12.344 1 97.75 122 LYS B N 1
ATOM 2959 C CA . LYS B 1 122 ? -11.414 -27.094 -12.992 1 97.75 122 LYS B CA 1
ATOM 2960 C C . LYS B 1 122 ? -10.195 -26.484 -13.672 1 97.75 122 LYS B C 1
ATOM 2962 O O . LYS B 1 122 ? -10.32 -25.547 -14.469 1 97.75 122 LYS B O 1
ATOM 2967 N N . LEU B 1 123 ? -9.039 -26.984 -13.438 1 98.31 123 LEU B N 1
ATOM 2968 C CA . LEU B 1 123 ? -7.809 -26.422 -13.977 1 98.31 123 LEU B CA 1
ATOM 2969 C C . LEU B 1 123 ? -7.352 -27.203 -15.211 1 98.31 123 LEU B C 1
ATOM 2971 O O . LEU B 1 123 ? -6.328 -26.875 -15.812 1 98.31 123 LEU B O 1
ATOM 2975 N N . ARG B 1 124 ? -8.109 -28.203 -15.664 1 98.31 124 ARG B N 1
ATOM 2976 C CA . ARG B 1 124 ? -7.762 -29.031 -16.812 1 98.31 124 ARG B CA 1
ATOM 2977 C C . ARG B 1 124 ? -7.488 -28.172 -18.047 1 98.31 124 ARG B C 1
ATOM 2979 O O . ARG B 1 124 ? -6.477 -28.344 -18.719 1 98.31 124 ARG B O 1
ATOM 2986 N N . PRO B 1 125 ? -8.336 -27.172 -18.219 1 98.38 125 PRO B N 1
ATOM 2987 C CA . PRO B 1 125 ? -8.125 -26.359 -19.422 1 98.38 125 PRO B CA 1
ATOM 2988 C C . PRO B 1 125 ? -6.836 -25.547 -19.359 1 98.38 125 PRO B C 1
ATOM 2990 O O . PRO B 1 125 ? -6.371 -25.047 -20.391 1 98.38 125 PRO B O 1
ATOM 2993 N N . ALA B 1 126 ? -6.254 -25.359 -18.188 1 98.81 126 ALA B N 1
ATOM 2994 C CA . ALA B 1 126 ? -5.055 -24.547 -18.047 1 98.81 126 ALA B CA 1
ATOM 2995 C C . ALA B 1 126 ? -3.814 -25.297 -18.531 1 98.81 126 ALA B C 1
ATOM 2997 O O . ALA B 1 126 ? -2.795 -24.688 -18.844 1 98.81 126 ALA B O 1
ATOM 2998 N N . ILE B 1 127 ? -3.826 -26.609 -18.594 1 98.88 127 ILE B N 1
ATOM 2999 C CA . ILE B 1 127 ? -2.645 -27.453 -18.75 1 98.88 127 ILE B CA 1
ATOM 3000 C C . ILE B 1 127 ? -2.006 -27.188 -20.109 1 98.88 127 ILE B C 1
ATOM 3002 O O . ILE B 1 127 ? -0.816 -26.859 -20.188 1 98.88 127 ILE B O 1
ATOM 3006 N N . PRO B 1 128 ? -2.775 -27.203 -21.219 1 98.81 128 PRO B N 1
ATOM 3007 C CA . PRO B 1 128 ? -2.113 -26.906 -22.484 1 98.81 128 PRO B CA 1
ATOM 3008 C C . PRO B 1 128 ? -1.599 -25.484 -22.562 1 98.81 128 PRO B C 1
ATOM 3010 O O . PRO B 1 128 ? -0.593 -25.219 -23.234 1 98.81 128 PRO B O 1
ATOM 3013 N N . LEU B 1 129 ? -2.291 -24.578 -21.906 1 98.94 129 LEU B N 1
ATOM 3014 C CA . LEU B 1 129 ? -1.865 -23.188 -21.922 1 98.94 129 LEU B CA 1
ATOM 3015 C C . LEU B 1 129 ? -0.565 -23 -21.141 1 98.94 129 LEU B C 1
ATOM 3017 O O . LEU B 1 129 ? 0.299 -22.219 -21.531 1 98.94 129 LEU B O 1
ATOM 3021 N N . LEU B 1 130 ? -0.449 -23.703 -20.062 1 98.94 130 LEU B N 1
ATOM 3022 C CA . LEU B 1 130 ? 0.791 -23.672 -19.297 1 98.94 130 LEU B CA 1
ATOM 3023 C C . LEU B 1 130 ? 1.952 -24.234 -20.109 1 98.94 130 LEU B C 1
ATOM 3025 O O . LEU B 1 130 ? 3.062 -23.703 -20.062 1 98.94 130 LEU B O 1
ATOM 3029 N N . VAL B 1 131 ? 1.718 -25.25 -20.859 1 98.88 131 VAL B N 1
ATOM 3030 C CA . VAL B 1 131 ? 2.756 -25.828 -21.719 1 98.88 131 VAL B CA 1
ATOM 3031 C C . VAL B 1 131 ? 3.264 -24.781 -22.688 1 98.88 131 VAL B C 1
ATOM 3033 O O . VAL B 1 131 ? 4.473 -24.641 -22.891 1 98.88 131 VAL B O 1
ATOM 3036 N N . GLU B 1 132 ? 2.334 -24.047 -23.219 1 98.75 132 GLU B N 1
ATOM 3037 C CA . GLU B 1 132 ? 2.715 -22.984 -24.125 1 98.75 132 GLU B CA 1
ATOM 3038 C C . GLU B 1 132 ? 3.561 -21.922 -23.422 1 98.75 132 GLU B C 1
ATOM 3040 O O . GLU B 1 132 ? 4.535 -21.422 -23.984 1 98.75 132 GLU B O 1
ATOM 3045 N N . LEU B 1 133 ? 3.279 -21.594 -22.219 1 98.88 133 LEU B N 1
ATOM 3046 C CA . LEU B 1 133 ? 3.938 -20.531 -21.469 1 98.88 133 LEU B CA 1
ATOM 3047 C C . LEU B 1 133 ? 5.34 -20.953 -21.047 1 98.88 133 LEU B C 1
ATOM 3049 O O . LEU B 1 133 ? 6.152 -20.109 -20.656 1 98.88 133 LEU B O 1
ATOM 3053 N N . LEU B 1 134 ? 5.727 -22.25 -21.141 1 98.81 134 LEU B N 1
ATOM 3054 C CA . LEU B 1 134 ? 7.082 -22.688 -20.828 1 98.81 134 LEU B CA 1
ATOM 3055 C C . LEU B 1 134 ? 8.086 -22.125 -21.828 1 98.81 134 LEU B C 1
ATOM 3057 O O . LEU B 1 134 ? 9.289 -22.156 -21.594 1 98.81 134 LEU B O 1
ATOM 3061 N N . ARG B 1 135 ? 7.523 -21.562 -22.875 1 98.31 135 ARG B N 1
ATOM 3062 C CA . ARG B 1 135 ? 8.375 -20.953 -23.891 1 98.31 135 ARG B CA 1
ATOM 3063 C C . ARG B 1 135 ? 8.141 -19.453 -24 1 98.31 135 ARG B C 1
ATOM 3065 O O . ARG B 1 135 ? 8.453 -18.828 -25.016 1 98.31 135 ARG B O 1
ATOM 3072 N N . ASP B 1 136 ? 7.547 -18.797 -23 1 98.81 136 ASP B N 1
ATOM 3073 C CA . ASP B 1 136 ? 7.273 -17.359 -22.969 1 98.81 136 ASP B CA 1
ATOM 3074 C C . ASP B 1 136 ? 8.562 -16.562 -23.016 1 98.81 136 ASP B C 1
ATOM 3076 O O . ASP B 1 136 ? 9.578 -16.969 -22.438 1 98.81 136 ASP B O 1
ATOM 3080 N N . PRO B 1 137 ? 8.562 -15.445 -23.688 1 98.44 137 PRO B N 1
ATOM 3081 C CA . PRO B 1 137 ? 9.773 -14.633 -23.75 1 98.44 137 PRO B CA 1
ATOM 3082 C C . PRO B 1 137 ? 10.211 -14.094 -22.391 1 98.44 137 PRO B C 1
ATOM 3084 O O . PRO B 1 137 ? 11.383 -13.75 -22.203 1 98.44 137 PRO B O 1
ATOM 3087 N N . VAL B 1 138 ? 9.305 -13.977 -21.5 1 98.62 138 VAL B N 1
ATOM 3088 C CA . VAL B 1 138 ? 9.602 -13.422 -20.172 1 98.62 138 VAL B CA 1
ATOM 3089 C C . VAL B 1 138 ? 10.07 -14.539 -19.234 1 98.62 138 VAL B C 1
ATOM 3091 O O . VAL B 1 138 ? 9.344 -15.516 -19.016 1 98.62 138 VAL B O 1
ATOM 3094 N N . THR B 1 139 ? 11.266 -14.359 -18.672 1 98.75 139 THR B N 1
ATOM 3095 C CA . THR B 1 139 ? 11.891 -15.352 -17.812 1 98.75 139 THR B CA 1
ATOM 3096 C C . THR B 1 139 ? 11 -15.688 -16.625 1 98.75 139 THR B C 1
ATOM 3098 O O . THR B 1 139 ? 10.75 -16.859 -16.328 1 98.75 139 THR B O 1
ATOM 3101 N N . LYS B 1 140 ? 10.469 -14.633 -15.969 1 98.88 140 LYS B N 1
ATOM 3102 C CA . LYS B 1 140 ? 9.656 -14.852 -14.773 1 98.88 140 LYS B CA 1
ATOM 3103 C C . LYS B 1 140 ? 8.375 -15.609 -15.109 1 98.88 140 LYS B C 1
ATOM 3105 O O . LYS B 1 140 ? 7.902 -16.422 -14.305 1 98.88 140 LYS B O 1
ATOM 3110 N N . THR B 1 141 ? 7.867 -15.414 -16.297 1 98.94 141 THR B N 1
ATOM 3111 C CA . THR B 1 141 ? 6.699 -16.156 -16.734 1 98.94 141 THR B CA 1
ATOM 3112 C C . THR B 1 141 ? 7.027 -17.641 -16.875 1 98.94 141 THR B C 1
ATOM 3114 O O . THR B 1 141 ? 6.285 -18.5 -16.375 1 98.94 141 THR B O 1
ATOM 3117 N N . ARG B 1 142 ? 8.148 -17.906 -17.469 1 98.88 142 ARG B N 1
ATOM 3118 C CA . ARG B 1 142 ? 8.562 -19.297 -17.625 1 98.88 142 ARG B CA 1
ATOM 3119 C C . ARG B 1 142 ? 8.789 -19.953 -16.266 1 98.88 142 ARG B C 1
ATOM 3121 O O . ARG B 1 142 ? 8.383 -21.094 -16.047 1 98.88 142 ARG B O 1
ATOM 3128 N N . ALA B 1 143 ? 9.375 -19.172 -15.336 1 98.88 143 ALA B N 1
ATOM 3129 C CA . ALA B 1 143 ? 9.656 -19.703 -14.008 1 98.88 143 ALA B CA 1
ATOM 3130 C C . ALA B 1 143 ? 8.359 -19.984 -13.242 1 98.88 143 ALA B C 1
ATOM 3132 O O . ALA B 1 143 ? 8.195 -21.062 -12.672 1 98.88 143 ALA B O 1
ATOM 3133 N N . ASN B 1 144 ? 7.477 -18.984 -13.266 1 98.88 144 ASN B N 1
ATOM 3134 C CA . ASN B 1 144 ? 6.184 -19.188 -12.617 1 98.88 144 ASN B CA 1
ATOM 3135 C C . ASN B 1 144 ? 5.43 -20.375 -13.219 1 98.88 144 ASN B C 1
ATOM 3137 O O . ASN B 1 144 ? 4.805 -21.141 -12.5 1 98.88 144 ASN B O 1
ATOM 3141 N N . THR B 1 145 ? 5.523 -20.484 -14.5 1 98.94 145 THR B N 1
ATOM 3142 C CA . THR B 1 145 ? 4.824 -21.547 -15.227 1 98.94 145 THR B CA 1
ATOM 3143 C C . THR B 1 145 ? 5.367 -22.922 -14.852 1 98.94 145 THR B C 1
ATOM 3145 O O . THR B 1 145 ? 4.598 -23.844 -14.586 1 98.94 145 THR B O 1
ATOM 3148 N N . ALA B 1 146 ? 6.672 -23.016 -14.773 1 98.94 146 ALA B N 1
ATOM 3149 C CA . ALA B 1 146 ? 7.273 -24.297 -14.383 1 98.94 146 ALA B CA 1
ATOM 3150 C C . ALA B 1 146 ? 6.797 -24.719 -13 1 98.94 146 ALA B C 1
ATOM 3152 O O . ALA B 1 146 ? 6.391 -25.875 -12.805 1 98.94 146 ALA B O 1
ATOM 3153 N N . SER B 1 147 ? 6.77 -23.781 -12.125 1 98.81 147 SER B N 1
ATOM 3154 C CA . SER B 1 147 ? 6.293 -24.078 -10.773 1 98.81 147 SER B CA 1
ATOM 3155 C C . SER B 1 147 ? 4.828 -24.5 -10.781 1 98.81 147 SER B C 1
ATOM 3157 O O . SER B 1 147 ? 4.453 -25.453 -10.109 1 98.81 147 SER B O 1
ATOM 3159 N N . ALA B 1 148 ? 4.051 -23.781 -11.547 1 98.88 148 ALA B N 1
ATOM 3160 C CA . ALA B 1 148 ? 2.631 -24.109 -11.648 1 98.88 148 ALA B CA 1
ATOM 3161 C C . ALA B 1 148 ? 2.438 -25.531 -12.164 1 98.88 148 ALA B C 1
ATOM 3163 O O . ALA B 1 148 ? 1.603 -26.281 -11.648 1 98.88 148 ALA B O 1
ATOM 3164 N N . CYS B 1 149 ? 3.234 -25.906 -13.125 1 98.88 149 CYS B N 1
ATOM 3165 C CA . CYS B 1 149 ? 3.152 -27.25 -13.703 1 98.88 149 CYS B CA 1
ATOM 3166 C C . CYS B 1 149 ? 3.438 -28.312 -12.656 1 98.88 149 CYS B C 1
ATOM 3168 O O . CYS B 1 149 ? 2.744 -29.328 -12.594 1 98.88 149 CYS B O 1
ATOM 3170 N N . GLY B 1 150 ? 4.402 -28.062 -11.836 1 98.75 150 GLY B N 1
ATOM 3171 C CA . GLY B 1 150 ? 4.727 -29.016 -10.789 1 98.75 150 GLY B CA 1
ATOM 3172 C C . GLY B 1 150 ? 3.613 -29.203 -9.773 1 98.75 150 GLY B C 1
ATOM 3173 O O . GLY B 1 150 ? 3.414 -30.297 -9.25 1 98.75 150 GLY B O 1
ATOM 3174 N N . ASN B 1 151 ? 2.869 -28.156 -9.547 1 98.62 151 ASN B N 1
ATOM 3175 C CA . ASN B 1 151 ? 1.81 -28.172 -8.547 1 98.62 151 ASN B CA 1
ATOM 3176 C C . ASN B 1 151 ? 0.627 -29.031 -8.984 1 98.62 151 ASN B C 1
ATOM 3178 O O . ASN B 1 151 ? -0.161 -29.484 -8.156 1 98.62 151 ASN B O 1
ATOM 3182 N N . LEU B 1 152 ? 0.505 -29.344 -10.258 1 98.25 152 LEU B N 1
ATOM 3183 C CA . LEU B 1 152 ? -0.648 -30.031 -10.836 1 98.25 152 LEU B CA 1
ATOM 3184 C C . LEU B 1 152 ? -0.611 -31.516 -10.508 1 98.25 152 LEU B C 1
ATOM 3186 O O . LEU B 1 152 ? -1.612 -32.219 -10.68 1 98.25 152 LEU B O 1
ATOM 3190 N N . GLY B 1 153 ? 0.469 -32 -9.922 1 96.44 153 GLY B N 1
ATOM 3191 C CA . GLY B 1 153 ? 0.593 -33.406 -9.617 1 96.44 153 GLY B CA 1
ATOM 3192 C C . GLY B 1 153 ? 0.94 -33.688 -8.164 1 96.44 153 GLY B C 1
ATOM 3193 O O . GLY B 1 153 ? 1.197 -34.844 -7.785 1 96.44 153 GLY B O 1
ATOM 3194 N N . MET B 1 154 ? 0.849 -32.719 -7.348 1 96.56 154 MET B N 1
ATOM 3195 C CA . MET B 1 154 ? 1.343 -32.781 -5.977 1 96.56 154 MET B CA 1
ATOM 3196 C C . MET B 1 154 ? 0.359 -33.531 -5.078 1 96.56 154 MET B C 1
ATOM 3198 O O . MET B 1 154 ? 0.763 -34.188 -4.117 1 96.56 154 MET B O 1
ATOM 3202 N N . HIS B 1 155 ? -0.929 -33.5 -5.406 1 96.94 155 HIS B N 1
ATOM 3203 C CA . HIS B 1 155 ? -1.899 -33.875 -4.387 1 96.94 155 HIS B CA 1
ATOM 3204 C C . HIS B 1 155 ? -2.744 -35.062 -4.855 1 96.94 155 HIS B C 1
ATOM 3206 O O . HIS B 1 155 ? -3.352 -35.75 -4.039 1 96.94 155 HIS B O 1
ATOM 3212 N N . SER B 1 156 ? -2.855 -35.281 -6.164 1 96.19 156 SER B N 1
ATOM 3213 C CA . SER B 1 156 ? -3.686 -36.375 -6.699 1 96.19 156 SER B CA 1
ATOM 3214 C C . SER B 1 156 ? -3.295 -36.688 -8.133 1 96.19 156 SER B C 1
ATOM 3216 O O . SER B 1 156 ? -2.631 -35.906 -8.805 1 96.19 156 SER B O 1
ATOM 3218 N N . ALA B 1 157 ? -3.742 -37.781 -8.617 1 97.5 157 ALA B N 1
ATOM 3219 C CA . ALA B 1 157 ? -3.424 -38.25 -9.961 1 97.5 157 ALA B CA 1
ATOM 3220 C C . ALA B 1 157 ? -4.512 -37.875 -10.953 1 97.5 157 ALA B C 1
ATOM 3222 O O . ALA B 1 157 ? -4.469 -38.281 -12.125 1 97.5 157 ALA B O 1
ATOM 3223 N N . VAL B 1 158 ? -5.438 -37.031 -10.539 1 97.94 158 VAL B N 1
ATOM 3224 C CA . VAL B 1 158 ? -6.648 -36.812 -11.32 1 97.94 158 VAL B CA 1
ATOM 3225 C C . VAL B 1 158 ? -6.293 -36.094 -12.625 1 97.94 158 VAL B C 1
ATOM 3227 O O . VAL B 1 158 ? -6.984 -36.281 -13.633 1 97.94 158 VAL B O 1
ATOM 3230 N N . LEU B 1 159 ? -5.172 -35.406 -12.656 1 98.5 159 LEU B N 1
ATOM 3231 C CA . LEU B 1 159 ? -4.824 -34.625 -13.836 1 98.5 159 LEU B CA 1
ATOM 3232 C C . LEU B 1 159 ? -3.809 -35.375 -14.703 1 98.5 159 LEU B C 1
ATOM 3234 O O . LEU B 1 159 ? -3.4 -34.875 -15.75 1 98.5 159 LEU B O 1
ATOM 3238 N N . VAL B 1 160 ? -3.35 -36.562 -14.328 1 98.5 160 VAL B N 1
ATOM 3239 C CA . VAL B 1 160 ? -2.283 -37.281 -15 1 98.5 160 VAL B CA 1
ATOM 3240 C C . VAL B 1 160 ? -2.645 -37.5 -16.469 1 98.5 160 VAL B C 1
ATOM 3242 O O . VAL B 1 160 ? -1.834 -37.25 -17.359 1 98.5 160 VAL B O 1
ATOM 3245 N N . PRO B 1 161 ? -3.918 -37.938 -16.797 1 98.44 161 PRO B N 1
ATOM 3246 C CA . PRO B 1 161 ? -4.242 -38.125 -18.219 1 98.44 161 PRO B CA 1
ATOM 3247 C C . PRO B 1 161 ? -4.09 -36.812 -19.016 1 98.44 161 PRO B C 1
ATOM 3249 O O . PRO B 1 161 ? -3.584 -36.844 -20.141 1 98.44 161 PRO B O 1
ATOM 3252 N N . ASP B 1 162 ? -4.512 -35.656 -18.438 1 98.62 162 ASP B N 1
ATOM 3253 C CA . ASP B 1 162 ? -4.414 -34.375 -19.094 1 98.62 162 ASP B CA 1
ATOM 3254 C C . ASP B 1 162 ? -2.957 -33.938 -19.266 1 98.62 162 ASP B C 1
ATOM 3256 O O . ASP B 1 162 ? -2.578 -33.406 -20.297 1 98.62 162 ASP B O 1
ATOM 3260 N N . ILE B 1 163 ? -2.158 -34.188 -18.266 1 98.69 163 ILE B N 1
ATOM 3261 C CA . ILE B 1 163 ? -0.735 -33.875 -18.266 1 98.69 163 ILE B CA 1
ATOM 3262 C C . ILE B 1 163 ? -0.041 -34.625 -19.391 1 98.69 163 ILE B C 1
ATOM 3264 O O . ILE B 1 163 ? 0.749 -34.062 -20.156 1 98.69 163 ILE B O 1
ATOM 3268 N N . LYS B 1 164 ? -0.375 -35.906 -19.484 1 98.31 164 LYS B N 1
ATOM 3269 C CA . LYS B 1 164 ? 0.195 -36.75 -20.531 1 98.31 164 LYS B CA 1
ATOM 3270 C C . LYS B 1 164 ? -0.251 -36.281 -21.922 1 98.31 164 LYS B C 1
ATOM 3272 O O . LYS B 1 164 ? 0.565 -36.188 -22.844 1 98.31 164 LYS B O 1
ATOM 3277 N N . GLN B 1 165 ? -1.522 -36.031 -22.031 1 98.25 165 GLN B N 1
ATOM 3278 C CA . GLN B 1 165 ? -2.084 -35.594 -23.312 1 98.25 165 GLN B CA 1
ATOM 3279 C C . GLN B 1 165 ? -1.418 -34.312 -23.797 1 98.25 165 GLN B C 1
ATOM 3281 O O . GLN B 1 165 ? -1.151 -34.156 -25 1 98.25 165 GLN B O 1
ATOM 3286 N N . ALA B 1 166 ? -1.074 -33.406 -22.922 1 98.38 166 ALA B N 1
ATOM 3287 C CA . ALA B 1 166 ? -0.496 -32.125 -23.266 1 98.38 166 ALA B CA 1
ATOM 3288 C C . ALA B 1 166 ? 1.018 -32.219 -23.438 1 98.38 166 ALA B C 1
ATOM 3290 O O . ALA B 1 166 ? 1.68 -31.234 -23.766 1 98.38 166 ALA B O 1
ATOM 3291 N N . LYS B 1 167 ? 1.622 -33.344 -23.172 1 97.94 167 LYS B N 1
ATOM 3292 C CA . LYS B 1 167 ? 3.062 -33.562 -23.219 1 97.94 167 LYS B CA 1
ATOM 3293 C C . LYS B 1 167 ? 3.811 -32.594 -22.312 1 97.94 167 LYS B C 1
ATOM 3295 O O . LYS B 1 167 ? 4.859 -32.062 -22.688 1 97.94 167 LYS B O 1
ATOM 3300 N N . LEU B 1 168 ? 3.205 -32.375 -21.156 1 98.38 168 LEU B N 1
ATOM 3301 C CA . LEU B 1 168 ? 3.752 -31.406 -20.219 1 98.38 168 LEU B CA 1
ATOM 3302 C C . LEU B 1 168 ? 5.133 -31.844 -19.734 1 98.38 168 LEU B C 1
ATOM 3304 O O . LEU B 1 168 ? 6.055 -31.016 -19.672 1 98.38 168 LEU B O 1
ATOM 3308 N N . VAL B 1 169 ? 5.352 -33.125 -19.484 1 98.12 169 VAL B N 1
ATOM 3309 C CA . VAL B 1 169 ? 6.582 -33.656 -18.891 1 98.12 169 VAL B CA 1
ATOM 3310 C C . VAL B 1 169 ? 7.742 -33.469 -19.859 1 98.12 169 VAL B C 1
ATOM 3312 O O . VAL B 1 169 ? 8.781 -32.906 -19.5 1 98.12 169 VAL B O 1
ATOM 3315 N N . PRO B 1 170 ? 7.574 -33.781 -21.172 1 97.94 170 PRO B N 1
ATOM 3316 C CA . PRO B 1 170 ? 8.664 -33.531 -22.109 1 97.94 170 PRO B CA 1
ATOM 3317 C C . PRO B 1 170 ? 9.016 -32.062 -22.219 1 97.94 170 PRO B C 1
ATOM 3319 O O . PRO B 1 170 ? 10.188 -31.703 -22.359 1 97.94 170 PRO B O 1
ATOM 3322 N N . HIS B 1 171 ? 8.078 -31.219 -22.172 1 98.38 171 HIS B N 1
ATOM 3323 C CA . HIS B 1 171 ? 8.336 -29.781 -22.281 1 98.38 171 HIS B CA 1
ATOM 3324 C C . HIS B 1 171 ? 9.078 -29.281 -21.047 1 98.38 171 HIS B C 1
ATOM 3326 O O . HIS B 1 171 ? 9.977 -28.438 -21.172 1 98.38 171 HIS B O 1
ATOM 3332 N N . LEU B 1 172 ? 8.703 -29.75 -19.875 1 98.75 172 LEU B N 1
ATOM 3333 C CA . LEU B 1 172 ? 9.414 -29.391 -18.656 1 98.75 172 LEU B CA 1
ATOM 3334 C C . LEU B 1 172 ? 10.859 -29.875 -18.703 1 98.75 172 LEU B C 1
ATOM 3336 O O . LEU B 1 172 ? 11.773 -29.172 -18.266 1 98.75 172 LEU B O 1
ATOM 3340 N N . LEU B 1 173 ? 11.008 -31.062 -19.234 1 98.69 173 LEU B N 1
ATOM 3341 C CA . LEU B 1 173 ? 12.352 -31.625 -19.344 1 98.69 173 LEU B CA 1
ATOM 3342 C C . LEU B 1 173 ? 13.219 -30.75 -20.25 1 98.69 173 LEU B C 1
ATOM 3344 O O . LEU B 1 173 ? 14.383 -30.5 -19.953 1 98.69 173 LEU B O 1
ATOM 3348 N N . GLU B 1 174 ? 12.633 -30.328 -21.312 1 98.44 174 GLU B N 1
ATOM 3349 C CA . GLU B 1 174 ? 13.352 -29.438 -22.219 1 98.44 174 GLU B CA 1
ATOM 3350 C C . GLU B 1 174 ? 13.789 -28.156 -21.5 1 98.44 174 GLU B C 1
ATOM 3352 O O . GLU B 1 174 ? 14.938 -27.734 -21.641 1 98.44 174 GLU B O 1
ATOM 3357 N N . ALA B 1 175 ? 12.898 -27.547 -20.75 1 98.62 175 ALA B N 1
ATOM 3358 C CA . ALA B 1 175 ? 13.227 -26.344 -20 1 98.62 175 ALA B CA 1
ATOM 3359 C C . ALA B 1 175 ? 14.305 -26.625 -18.969 1 98.62 175 ALA B C 1
ATOM 3361 O O . ALA B 1 175 ? 15.234 -25.828 -18.797 1 98.62 175 ALA B O 1
ATOM 3362 N N . ALA B 1 176 ? 14.203 -27.719 -18.266 1 98.5 176 ALA B N 1
ATOM 3363 C CA . ALA B 1 176 ? 15.172 -28.109 -17.25 1 98.5 176 ALA B CA 1
ATOM 3364 C C . ALA B 1 176 ? 16.578 -28.234 -17.844 1 98.5 176 ALA B C 1
ATOM 3366 O O . ALA B 1 176 ? 17.547 -27.812 -17.219 1 98.5 176 ALA B O 1
ATOM 3367 N N . CYS B 1 177 ? 16.641 -28.688 -19.047 1 97.5 177 CYS B N 1
ATOM 3368 C CA . CYS B 1 177 ? 17.922 -29.016 -19.656 1 97.5 177 CYS B CA 1
ATOM 3369 C C . CYS B 1 177 ? 18.5 -27.828 -20.406 1 97.5 177 CYS B C 1
ATOM 3371 O O . CYS B 1 177 ? 19.703 -27.625 -20.453 1 97.5 177 CYS B O 1
ATOM 3373 N N . HIS B 1 178 ? 17.594 -26.984 -20.906 1 96.94 178 HIS B N 1
ATOM 3374 C CA . HIS B 1 178 ? 18.141 -26.141 -21.969 1 96.94 178 HIS B CA 1
ATOM 3375 C C . HIS B 1 178 ? 17.766 -24.672 -21.75 1 96.94 178 HIS B C 1
ATOM 3377 O O . HIS B 1 178 ? 18.203 -23.797 -22.484 1 96.94 178 HIS B O 1
ATOM 3383 N N . ASP B 1 179 ? 16.891 -24.359 -20.781 1 97.69 179 ASP B N 1
ATOM 3384 C CA . ASP B 1 179 ? 16.562 -22.938 -20.594 1 97.69 179 ASP B CA 1
ATOM 3385 C C . ASP B 1 179 ? 17.812 -22.125 -20.25 1 97.69 179 ASP B C 1
ATOM 3387 O O . ASP B 1 179 ? 18.656 -22.594 -19.469 1 97.69 179 ASP B O 1
ATOM 3391 N N . GLY B 1 180 ? 17.906 -20.969 -20.719 1 96.31 180 GLY B N 1
ATOM 3392 C CA . GLY B 1 180 ? 19.078 -20.125 -20.531 1 96.31 180 GLY B CA 1
ATOM 3393 C C . GLY B 1 180 ? 19.141 -19.484 -19.156 1 96.31 180 GLY B C 1
ATOM 3394 O O . GLY B 1 180 ? 20.141 -18.844 -18.812 1 96.31 180 GLY B O 1
ATOM 3395 N N . GLN B 1 181 ? 18.094 -19.594 -18.422 1 97.06 181 GLN B N 1
ATOM 3396 C CA . GLN B 1 181 ? 18.031 -18.969 -17.094 1 97.06 181 GLN B CA 1
ATOM 3397 C C . GLN B 1 181 ? 17.984 -20.031 -15.992 1 97.06 181 GLN B C 1
ATOM 3399 O O . GLN B 1 181 ? 17.047 -20.828 -15.93 1 97.06 181 GLN B O 1
ATOM 3404 N N . PRO B 1 182 ? 18.922 -19.984 -15.062 1 96.69 182 PRO B N 1
ATOM 3405 C CA . PRO B 1 182 ? 19 -21 -14.008 1 96.69 182 PRO B CA 1
ATOM 3406 C C . PRO B 1 182 ? 17.703 -21.094 -13.188 1 96.69 182 PRO B C 1
ATOM 3408 O O . PRO B 1 182 ? 17.297 -22.188 -12.797 1 96.69 182 PRO B O 1
ATOM 3411 N N . MET B 1 183 ? 17.031 -20 -12.945 1 97.94 183 MET B N 1
ATOM 3412 C CA . MET B 1 183 ? 15.805 -20.016 -12.148 1 97.94 183 MET B CA 1
ATOM 3413 C C . MET B 1 183 ? 14.734 -20.859 -12.836 1 97.94 183 MET B C 1
ATOM 3415 O O . MET B 1 183 ? 13.984 -21.578 -12.164 1 97.94 183 MET B O 1
ATOM 3419 N N . VAL B 1 184 ? 14.68 -20.766 -14.102 1 98.62 184 VAL B N 1
ATOM 3420 C CA . VAL B 1 184 ? 13.703 -21.547 -14.852 1 98.62 184 VAL B CA 1
ATOM 3421 C C . VAL B 1 184 ? 14.086 -23.031 -14.812 1 98.62 184 VAL B C 1
ATOM 3423 O O . VAL B 1 184 ? 13.234 -23.891 -14.609 1 98.62 184 VAL B O 1
ATOM 3426 N N . GLN B 1 185 ? 15.367 -23.297 -14.984 1 98.44 185 GLN B N 1
ATOM 3427 C CA . GLN B 1 185 ? 15.844 -24.672 -14.898 1 98.44 185 GLN B CA 1
ATOM 3428 C C . GLN B 1 185 ? 15.531 -25.281 -13.539 1 98.44 185 GLN B C 1
ATOM 3430 O O . GLN B 1 185 ? 15.023 -26.391 -13.453 1 98.44 185 GLN B O 1
ATOM 3435 N N . ILE B 1 186 ? 15.773 -24.516 -12.531 1 98.5 186 ILE B N 1
ATOM 3436 C CA . ILE B 1 186 ? 15.555 -24.984 -11.172 1 98.5 186 ILE B CA 1
ATOM 3437 C C . ILE B 1 186 ? 14.07 -25.281 -10.953 1 98.5 186 ILE B C 1
ATOM 3439 O O . ILE B 1 186 ? 13.711 -26.359 -10.484 1 98.5 186 ILE B O 1
ATOM 3443 N N . ASN B 1 187 ? 13.234 -24.359 -11.328 1 98.81 187 ASN B N 1
ATOM 3444 C CA . ASN B 1 187 ? 11.797 -24.562 -11.141 1 98.81 187 ASN B CA 1
ATOM 3445 C C . ASN B 1 187 ? 11.289 -25.734 -11.953 1 98.81 187 ASN B C 1
ATOM 3447 O O . ASN B 1 187 ? 10.414 -26.484 -11.5 1 98.81 187 ASN B O 1
ATOM 3451 N N . ALA B 1 188 ? 11.844 -25.906 -13.125 1 98.81 188 ALA B N 1
ATOM 3452 C CA . ALA B 1 188 ? 11.453 -27.031 -13.961 1 98.81 188 ALA B CA 1
ATOM 3453 C C . ALA B 1 188 ? 11.883 -28.359 -13.328 1 98.81 188 ALA B C 1
ATOM 3455 O O . ALA B 1 188 ? 11.125 -29.328 -13.328 1 98.81 188 ALA B O 1
ATOM 3456 N N . LEU B 1 189 ? 13.07 -28.359 -12.789 1 98.62 189 LEU B N 1
ATOM 3457 C CA . LEU B 1 189 ? 13.57 -29.562 -12.141 1 98.62 189 LEU B CA 1
ATOM 3458 C C . LEU B 1 189 ? 12.727 -29.906 -10.914 1 98.62 189 LEU B C 1
ATOM 3460 O O . LEU B 1 189 ? 12.375 -31.062 -10.711 1 98.62 189 LEU B O 1
ATOM 3464 N N . LEU B 1 190 ? 12.406 -28.938 -10.188 1 98.69 190 LEU B N 1
ATOM 3465 C CA . LEU B 1 190 ? 11.555 -29.141 -9.023 1 98.69 190 LEU B CA 1
ATOM 3466 C C . LEU B 1 190 ? 10.172 -29.625 -9.438 1 98.69 190 LEU B C 1
ATOM 3468 O O . LEU B 1 190 ? 9.586 -30.484 -8.781 1 98.69 190 LEU B O 1
ATOM 3472 N N . ALA B 1 191 ? 9.695 -29.062 -10.492 1 98.88 191 ALA B N 1
ATOM 3473 C CA . ALA B 1 191 ? 8.398 -29.469 -11.016 1 98.88 191 ALA B CA 1
ATOM 3474 C C . ALA B 1 191 ? 8.414 -30.938 -11.438 1 98.88 191 ALA B C 1
ATOM 3476 O O . ALA B 1 191 ? 7.508 -31.703 -11.086 1 98.88 191 ALA B O 1
ATOM 3477 N N . LEU B 1 192 ? 9.445 -31.328 -12.133 1 98.69 192 LEU B N 1
ATOM 3478 C CA . LEU B 1 192 ? 9.578 -32.719 -12.57 1 98.69 192 LEU B CA 1
ATOM 3479 C C . LEU B 1 192 ? 9.664 -33.656 -11.367 1 98.69 192 LEU B C 1
ATOM 3481 O O . LEU B 1 192 ? 9.078 -34.75 -11.383 1 98.69 192 LEU B O 1
ATOM 3485 N N . ARG B 1 193 ? 10.367 -33.188 -10.367 1 98.06 193 ARG B N 1
ATOM 3486 C CA . ARG B 1 193 ? 10.453 -34 -9.156 1 98.06 193 ARG B CA 1
ATOM 3487 C C . ARG B 1 193 ? 9.078 -34.188 -8.523 1 98.06 193 ARG B C 1
ATOM 3489 O O . ARG B 1 193 ? 8.711 -35.281 -8.125 1 98.06 193 ARG B O 1
ATOM 3496 N N . SER B 1 194 ? 8.32 -33.188 -8.461 1 97.94 194 SER B N 1
ATOM 3497 C CA . SER B 1 194 ? 6.98 -33.219 -7.891 1 97.94 194 SER B CA 1
ATOM 3498 C C . SER B 1 194 ? 6.066 -34.125 -8.703 1 97.94 194 SER B C 1
ATOM 3500 O O . SER B 1 194 ? 5.359 -34.969 -8.141 1 97.94 194 SER B O 1
ATOM 3502 N N . LEU B 1 195 ? 6.137 -34.031 -10.008 1 98.25 195 LEU B N 1
ATOM 3503 C CA . LEU B 1 195 ? 5.285 -34.812 -10.891 1 98.25 195 LEU B CA 1
ATOM 3504 C C . LEU B 1 195 ? 5.684 -36.281 -10.867 1 98.25 195 LEU B C 1
ATOM 3506 O O . LEU B 1 195 ? 4.844 -37.156 -11.086 1 98.25 195 LEU B O 1
ATOM 3510 N N . SER B 1 196 ? 6.949 -36.562 -10.547 1 97 196 SER B N 1
ATOM 3511 C CA . SER B 1 196 ? 7.473 -37.906 -10.547 1 97 196 SER B CA 1
ATOM 3512 C C . SER B 1 196 ? 6.957 -38.719 -9.352 1 97 196 SER B C 1
ATOM 3514 O O . SER B 1 196 ? 7.18 -39.906 -9.258 1 97 196 SER B O 1
ATOM 3516 N N . LYS B 1 197 ? 6.262 -38.031 -8.492 1 94.5 197 LYS B N 1
ATOM 3517 C CA . LYS B 1 197 ? 5.582 -38.75 -7.414 1 94.5 197 LYS B CA 1
ATOM 3518 C C . LYS B 1 197 ? 4.426 -39.594 -7.953 1 94.5 197 LYS B C 1
ATOM 3520 O O . LYS B 1 197 ? 3.965 -40.531 -7.289 1 94.5 197 LYS B O 1
ATOM 3525 N N . GLN B 1 198 ? 3.91 -39.188 -9.047 1 96.44 198 GLN B N 1
ATOM 3526 C CA . GLN B 1 198 ? 2.924 -40 -9.766 1 96.44 198 GLN B CA 1
ATOM 3527 C C . GLN B 1 198 ? 3.602 -41.062 -10.617 1 96.44 198 GLN B C 1
ATOM 3529 O O . GLN B 1 198 ? 4.309 -40.719 -11.578 1 96.44 198 GLN B O 1
ATOM 3534 N N . PRO B 1 199 ? 3.33 -42.312 -10.289 1 95.94 199 PRO B N 1
ATOM 3535 C CA . PRO B 1 199 ? 4.066 -43.406 -10.93 1 95.94 199 PRO B CA 1
ATOM 3536 C C . PRO B 1 199 ? 4 -43.344 -12.461 1 95.94 199 PRO B C 1
ATOM 3538 O O . PRO B 1 199 ? 5 -43.594 -13.133 1 95.94 199 PRO B O 1
ATOM 3541 N N . GLU B 1 200 ? 2.914 -43 -13.023 1 96.88 200 GLU B N 1
ATOM 3542 C CA . GLU B 1 200 ? 2.76 -42.969 -14.477 1 96.88 200 GLU B CA 1
ATOM 3543 C C . GLU B 1 200 ? 3.641 -41.906 -15.102 1 96.88 200 GLU B C 1
ATOM 3545 O O . GLU B 1 200 ? 4.227 -42.094 -16.172 1 96.88 200 GLU B O 1
ATOM 3550 N N . LEU B 1 201 ? 3.74 -40.75 -14.422 1 97.88 201 LEU B N 1
ATOM 3551 C CA . LEU B 1 201 ? 4.539 -39.656 -14.945 1 97.88 201 LEU B CA 1
ATOM 3552 C C . LEU B 1 201 ? 6.027 -39.938 -14.773 1 97.88 201 LEU B C 1
ATOM 3554 O O . LEU B 1 201 ? 6.84 -39.562 -15.617 1 97.88 201 LEU B O 1
ATOM 3558 N N . LYS B 1 202 ? 6.371 -40.562 -13.688 1 97.19 202 LYS B N 1
ATOM 3559 C CA . LYS B 1 202 ? 7.75 -41.031 -13.508 1 97.19 202 LYS B CA 1
ATOM 3560 C C . LYS B 1 202 ? 8.172 -41.969 -14.633 1 97.19 202 LYS B C 1
ATOM 3562 O O . LYS B 1 202 ? 9.25 -41.812 -15.211 1 97.19 202 LYS B O 1
ATOM 3567 N N . ARG B 1 203 ? 7.301 -42.875 -14.914 1 95.56 203 ARG B N 1
ATOM 3568 C CA . ARG B 1 203 ? 7.586 -43.844 -15.984 1 95.56 203 ARG B CA 1
ATOM 3569 C C . ARG B 1 203 ? 7.77 -43.125 -17.328 1 95.56 203 ARG B C 1
ATOM 3571 O O . ARG B 1 203 ? 8.641 -43.5 -18.109 1 95.56 203 ARG B O 1
ATOM 3578 N N . ASP B 1 204 ? 6.977 -42.125 -17.531 1 95.25 204 ASP B N 1
ATOM 3579 C CA . ASP B 1 204 ? 7.094 -41.344 -18.75 1 95.25 204 ASP B CA 1
ATOM 3580 C C . ASP B 1 204 ? 8.445 -40.625 -18.828 1 95.25 204 ASP B C 1
ATOM 3582 O O . ASP B 1 204 ? 9.062 -40.562 -19.906 1 95.25 204 ASP B O 1
ATOM 3586 N N . LEU B 1 205 ? 8.891 -40.094 -17.766 1 96.56 205 LEU B N 1
ATOM 3587 C CA . LEU B 1 205 ? 10.172 -39.406 -17.703 1 96.56 205 LEU B CA 1
ATOM 3588 C C . LEU B 1 205 ? 11.32 -40.375 -17.984 1 96.56 205 LEU B C 1
ATOM 3590 O O . LEU B 1 205 ? 12.258 -40.031 -18.703 1 96.56 205 LEU B O 1
ATOM 3594 N N . VAL B 1 206 ? 11.195 -41.531 -17.438 1 95.31 206 VAL B N 1
ATOM 3595 C CA . VAL B 1 206 ? 12.219 -42.562 -17.641 1 95.31 206 VAL B CA 1
ATOM 3596 C C . VAL B 1 206 ? 12.211 -43 -19.109 1 95.31 206 VAL B C 1
ATOM 3598 O O . VAL B 1 206 ? 13.266 -43.188 -19.719 1 95.31 206 VAL B O 1
ATOM 3601 N N . ALA B 1 207 ? 11.055 -43.094 -19.641 1 94.88 207 ALA B N 1
ATOM 3602 C CA . ALA B 1 207 ? 10.875 -43.594 -21.016 1 94.88 207 ALA B CA 1
ATOM 3603 C C . ALA B 1 207 ? 11.5 -42.625 -22.016 1 94.88 207 ALA B C 1
ATOM 3605 O O . ALA B 1 207 ? 11.922 -43.031 -23.094 1 94.88 207 ALA B O 1
ATOM 3606 N N . VAL B 1 208 ? 11.633 -41.344 -21.625 1 95.44 208 VAL B N 1
ATOM 3607 C CA . VAL B 1 208 ? 12.211 -40.375 -22.547 1 95.44 208 VAL B CA 1
ATOM 3608 C C . VAL B 1 208 ? 13.68 -40.156 -22.219 1 95.44 208 VAL B C 1
ATOM 3610 O O . VAL B 1 208 ? 14.266 -39.125 -22.609 1 95.44 208 VAL B O 1
ATOM 3613 N N . HIS B 1 209 ? 14.328 -41 -21.531 1 95.44 209 HIS B N 1
ATOM 3614 C CA . HIS B 1 209 ? 15.742 -41 -21.188 1 95.44 209 HIS B CA 1
ATOM 3615 C C . HIS B 1 209 ? 16.141 -39.75 -20.406 1 95.44 209 HIS B C 1
ATOM 3617 O O . HIS B 1 209 ? 17.156 -39.125 -20.719 1 95.44 209 HIS B O 1
ATOM 3623 N N . ALA B 1 210 ? 15.25 -39.406 -19.469 1 97.19 210 ALA B N 1
ATOM 3624 C CA . ALA B 1 210 ? 15.484 -38.219 -18.672 1 97.19 210 ALA B CA 1
ATOM 3625 C C . ALA B 1 210 ? 16.797 -38.312 -17.906 1 97.19 210 ALA B C 1
ATOM 3627 O O . ALA B 1 210 ? 17.5 -37.281 -17.766 1 97.19 210 ALA B O 1
ATOM 3628 N N . VAL B 1 211 ? 17.188 -39.469 -17.469 1 96.19 211 VAL B N 1
ATOM 3629 C CA . VAL B 1 211 ? 18.422 -39.656 -16.703 1 96.19 211 VAL B CA 1
ATOM 3630 C C . VAL B 1 211 ? 19.625 -39.219 -17.547 1 96.19 211 VAL B C 1
ATOM 3632 O O . VAL B 1 211 ? 20.469 -38.438 -17.094 1 96.19 211 VAL B O 1
ATOM 3635 N N . GLN B 1 212 ? 19.672 -39.688 -18.719 1 96.25 212 GLN B N 1
ATOM 3636 C CA . GLN B 1 212 ? 20.766 -39.344 -19.625 1 96.25 212 GLN B CA 1
ATOM 3637 C C . GLN B 1 212 ? 20.766 -37.875 -19.953 1 96.25 212 GLN B C 1
ATOM 3639 O O . GLN B 1 212 ? 21.828 -37.25 -20.016 1 96.25 212 GLN B O 1
ATOM 3644 N N . LYS B 1 213 ? 19.625 -37.344 -20.125 1 96.81 213 LYS B N 1
ATOM 3645 C CA . LYS B 1 213 ? 19.484 -35.938 -20.531 1 96.81 213 LYS B CA 1
ATOM 3646 C C . LYS B 1 213 ? 19.844 -35 -19.375 1 96.81 213 LYS B C 1
ATOM 3648 O O . LYS B 1 213 ? 20.344 -33.906 -19.594 1 96.81 213 LYS B O 1
ATOM 3653 N N . LEU B 1 214 ? 19.625 -35.438 -18.172 1 97.06 214 LEU B N 1
ATOM 3654 C CA . LEU B 1 214 ? 19.797 -34.594 -17.016 1 97.06 214 LEU B CA 1
ATOM 3655 C C . LEU B 1 214 ? 21.203 -34.719 -16.453 1 97.06 214 LEU B C 1
ATOM 3657 O O . LEU B 1 214 ? 21.672 -33.812 -15.727 1 97.06 214 LEU B O 1
ATOM 3661 N N . THR B 1 215 ? 21.922 -35.75 -16.703 1 94.94 215 THR B N 1
ATOM 3662 C CA . THR B 1 215 ? 23.219 -36.062 -16.109 1 94.94 215 THR B CA 1
ATOM 3663 C C . THR B 1 215 ? 24.234 -34.969 -16.422 1 94.94 215 THR B C 1
ATOM 3665 O O . THR B 1 215 ? 25.062 -34.625 -15.578 1 94.94 215 THR B O 1
ATOM 3668 N N . PRO B 1 216 ? 24.203 -34.406 -17.672 1 93.88 216 PRO B N 1
ATOM 3669 C CA . PRO B 1 216 ? 25.156 -33.344 -17.969 1 93.88 216 PRO B CA 1
ATOM 3670 C C . PRO B 1 216 ? 25.016 -32.125 -17.031 1 93.88 216 PRO B C 1
ATOM 3672 O O . PRO B 1 216 ? 25.938 -31.344 -16.891 1 93.88 216 PRO B O 1
ATOM 3675 N N . LEU B 1 217 ? 23.891 -31.953 -16.438 1 94.38 217 LEU B N 1
ATOM 3676 C CA . LEU B 1 217 ? 23.641 -30.797 -15.57 1 94.38 217 LEU B CA 1
ATOM 3677 C C . LEU B 1 217 ? 24.438 -30.922 -14.273 1 94.38 217 LEU B C 1
ATOM 3679 O O . LEU B 1 217 ? 24.578 -29.938 -13.547 1 94.38 217 LEU B O 1
ATOM 3683 N N . LEU B 1 218 ? 24.922 -32.125 -13.93 1 91.19 218 LEU B N 1
ATOM 3684 C CA . LEU B 1 218 ? 25.672 -32.344 -12.703 1 91.19 218 LEU B CA 1
ATOM 3685 C C . LEU B 1 218 ? 27.078 -31.766 -12.82 1 91.19 218 LEU B C 1
ATOM 3687 O O . LEU B 1 218 ? 27.719 -31.453 -11.805 1 91.19 218 LEU B O 1
ATOM 3691 N N . SER B 1 219 ? 27.719 -31.844 -13.984 1 75.56 219 SER B N 1
ATOM 3692 C CA . SER B 1 219 ? 29.125 -31.484 -14.219 1 75.56 219 SER B CA 1
ATOM 3693 C C . SER B 1 219 ? 29.328 -29.984 -14.203 1 75.56 219 SER B C 1
ATOM 3695 O O . SER B 1 219 ? 30.453 -29.5 -14.102 1 75.56 219 SER B O 1
ATOM 3697 N N . PHE B 1 220 ? 28.359 -29.219 -14.492 1 59.22 220 PHE B N 1
ATOM 3698 C CA . PHE B 1 220 ? 28.719 -27.812 -14.664 1 59.22 220 PHE B CA 1
ATOM 3699 C C . PHE B 1 220 ? 29.125 -27.188 -13.336 1 59.22 220 PHE B C 1
ATOM 3701 O O . PHE B 1 220 ? 29.422 -26 -13.273 1 59.22 220 PHE B O 1
ATOM 3708 N N . GLN B 1 221 ? 29.078 -27.953 -12.312 1 51.88 221 GLN B N 1
ATOM 3709 C CA . GLN B 1 221 ? 29.438 -27.297 -11.055 1 51.88 221 GLN B CA 1
ATOM 3710 C C . GLN B 1 221 ? 30.922 -26.969 -11 1 51.88 221 GLN B C 1
ATOM 3712 O O . GLN B 1 221 ? 31.406 -26.391 -10.023 1 51.88 221 GLN B O 1
ATOM 3717 N N . THR B 1 222 ? 31.734 -27.75 -11.758 1 45.75 222 THR B N 1
ATOM 3718 C CA . THR B 1 222 ? 33.125 -27.516 -11.344 1 45.75 222 THR B CA 1
ATOM 3719 C C . THR B 1 222 ? 33.531 -26.078 -11.641 1 45.75 222 THR B C 1
ATOM 3721 O O . THR B 1 222 ? 33.406 -25.609 -12.773 1 45.75 222 THR B O 1
ATOM 3724 N N . PRO B 1 223 ? 33.594 -25.25 -10.656 1 41.56 223 PRO B N 1
ATOM 3725 C CA . PRO B 1 223 ? 34.188 -23.953 -10.922 1 41.56 223 PRO B CA 1
ATOM 3726 C C . PRO B 1 223 ? 35.344 -24.047 -11.914 1 41.56 223 PRO B C 1
ATOM 3728 O O . PRO B 1 223 ? 36.062 -25.047 -11.938 1 41.56 223 PRO B O 1
ATOM 3731 N N . ARG B 1 224 ? 35.25 -23.516 -13.031 1 38.09 224 ARG B N 1
ATOM 3732 C CA . ARG B 1 224 ? 36.5 -23.344 -13.805 1 38.09 224 ARG B CA 1
ATOM 3733 C C . ARG B 1 224 ? 37.688 -23.062 -12.898 1 38.09 224 ARG B C 1
ATOM 3735 O O . ARG B 1 224 ? 37.594 -22.25 -11.977 1 38.09 224 ARG B O 1
ATOM 3742 N N . ASP B 1 225 ? 38.531 -24.109 -12.602 1 36.88 225 ASP B N 1
ATOM 3743 C CA . ASP B 1 225 ? 39.812 -23.797 -12 1 36.88 225 ASP B CA 1
ATOM 3744 C C . ASP B 1 225 ? 40.344 -22.438 -12.492 1 36.88 225 ASP B C 1
ATOM 3746 O O . ASP B 1 225 ? 40.469 -22.219 -13.703 1 36.88 225 ASP B O 1
ATOM 3750 N N . ARG B 1 226 ? 40 -21.422 -11.797 1 36.31 226 ARG B N 1
ATOM 3751 C CA . ARG B 1 226 ? 40.719 -20.172 -12.078 1 36.31 226 ARG B CA 1
ATOM 3752 C C . ARG B 1 226 ? 42.156 -20.438 -12.508 1 36.31 226 ARG B C 1
ATOM 3754 O O . ARG B 1 226 ? 42.938 -20.984 -11.742 1 36.31 226 ARG B O 1
ATOM 3761 N N . ALA B 1 227 ? 42.406 -20.719 -13.867 1 34.31 227 ALA B N 1
ATOM 3762 C CA . ALA B 1 227 ? 43.781 -20.688 -14.367 1 34.31 227 ALA B CA 1
ATOM 3763 C C . ALA B 1 227 ? 44.625 -19.719 -13.562 1 34.31 227 ALA B C 1
ATOM 3765 O O . ALA B 1 227 ? 44.188 -18.641 -13.18 1 34.31 227 ALA B O 1
ATOM 3766 N N . THR B 1 228 ? 45.562 -20.266 -12.805 1 38.47 228 THR B N 1
ATOM 3767 C CA . THR B 1 228 ? 46.594 -19.484 -12.125 1 38.47 228 THR B CA 1
ATOM 3768 C C . THR B 1 228 ? 47 -18.281 -12.977 1 38.47 228 THR B C 1
ATOM 3770 O O . THR B 1 228 ? 47.344 -18.438 -14.148 1 38.47 228 THR B O 1
ATOM 3773 N N . PRO B 1 229 ? 46.469 -17.094 -12.656 1 39.38 229 PRO B N 1
ATOM 3774 C CA . PRO B 1 229 ? 46.938 -15.961 -13.453 1 39.38 229 PRO B CA 1
ATOM 3775 C C . PRO B 1 229 ? 48.438 -16.04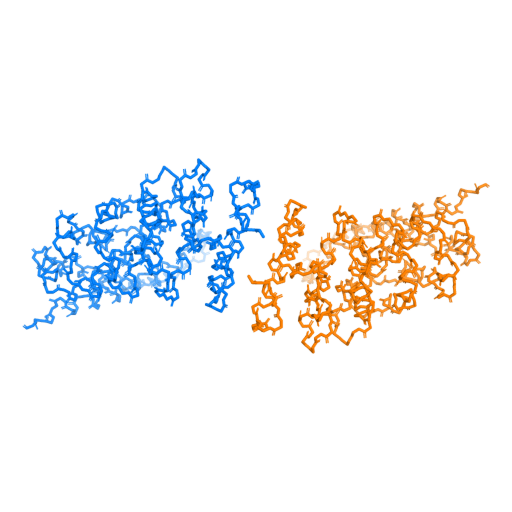7 -13.766 1 39.38 229 PRO B C 1
ATOM 3777 O O . PRO B 1 229 ? 49.219 -16.453 -12.906 1 39.38 229 PRO B O 1
ATOM 3780 N N . ARG B 1 230 ? 48.781 -16.453 -14.898 1 38.16 230 ARG B N 1
ATOM 3781 C CA . ARG B 1 230 ? 50.188 -16.312 -15.281 1 38.16 230 ARG B CA 1
ATOM 3782 C C . ARG B 1 230 ? 50.781 -15 -14.758 1 38.16 230 ARG B C 1
ATOM 3784 O O . ARG B 1 230 ? 50.062 -14.016 -14.602 1 38.16 230 ARG B O 1
ATOM 3791 N N . PRO B 1 231 ? 51.938 -15.07 -14.125 1 37.59 231 PRO B N 1
ATOM 3792 C CA . PRO B 1 231 ? 52.562 -13.844 -13.594 1 37.59 231 PRO B CA 1
ATOM 3793 C C . PRO B 1 231 ? 52.531 -12.695 -14.594 1 37.59 231 PRO B C 1
ATOM 3795 O O . PRO B 1 231 ? 52.844 -12.891 -15.773 1 37.59 231 PRO B O 1
ATOM 3798 N N . PHE B 1 232 ? 51.562 -11.789 -14.414 1 37.38 232 PHE B N 1
ATOM 3799 C CA . PHE B 1 232 ? 51.5 -10.562 -15.195 1 37.38 232 PHE B CA 1
ATOM 3800 C C . PHE B 1 232 ? 52.875 -9.93 -15.336 1 37.38 232 PHE B C 1
ATOM 3802 O O . PHE B 1 232 ? 53.562 -9.719 -14.336 1 37.38 232 PHE B O 1
ATOM 3809 N N . THR B 1 233 ? 53.656 -10.297 -16.328 1 36.12 233 THR B N 1
ATOM 3810 C CA . THR B 1 233 ? 54.719 -9.359 -16.656 1 36.12 233 THR B CA 1
ATOM 3811 C C . THR B 1 233 ? 54.156 -7.945 -16.812 1 36.12 233 THR B C 1
ATOM 3813 O O . THR B 1 233 ? 53.094 -7.754 -17.422 1 36.12 233 THR B O 1
ATOM 3816 N N . PRO B 1 234 ? 54.625 -6.902 -16.016 1 34.59 234 PRO B N 1
ATOM 3817 C CA . PRO B 1 234 ? 54.156 -5.535 -15.812 1 34.59 234 PRO B CA 1
ATOM 3818 C C . PRO B 1 234 ? 53.844 -4.816 -17.125 1 34.59 234 PRO B C 1
ATOM 3820 O O . PRO B 1 234 ? 53.531 -3.623 -17.109 1 34.59 234 PRO B O 1
ATOM 3823 N N . GLY B 1 235 ? 54.281 -5.355 -18.234 1 32.91 235 GLY B N 1
ATOM 3824 C CA . GLY B 1 235 ? 54.281 -4.301 -19.234 1 32.91 235 GLY B CA 1
ATOM 3825 C C . GLY B 1 235 ? 52.906 -3.822 -19.609 1 32.91 235 GLY B C 1
ATOM 3826 O O . GLY B 1 235 ? 52.719 -2.695 -20.078 1 32.91 235 GLY B O 1
ATOM 3827 N N . SER B 1 236 ? 52.094 -4.77 -20.219 1 31.31 236 SER B N 1
ATOM 3828 C CA . SER B 1 236 ? 51.094 -4.25 -21.141 1 31.31 236 SER B CA 1
ATOM 3829 C C . SER B 1 236 ? 49.875 -3.744 -20.375 1 31.31 236 SER B C 1
ATOM 3831 O O . SER B 1 236 ? 49.625 -4.137 -19.234 1 31.31 236 SER B O 1
ATOM 3833 N N . ARG B 1 237 ? 49.156 -2.73 -21.047 1 32.03 237 ARG B N 1
ATOM 3834 C CA . ARG B 1 237 ? 48.031 -1.923 -20.609 1 32.03 237 ARG B CA 1
ATOM 3835 C C . ARG B 1 237 ? 46.875 -2.805 -20.141 1 32.03 237 ARG B C 1
ATOM 3837 O O . ARG B 1 237 ? 46.469 -3.744 -20.828 1 32.03 237 ARG B O 1
ATOM 3844 N N . PRO B 1 238 ? 46.5 -2.879 -18.781 1 34.88 238 PRO B N 1
ATOM 3845 C CA . PRO B 1 238 ? 45.5 -3.775 -18.172 1 34.88 238 PRO B CA 1
ATOM 3846 C C . PRO B 1 238 ? 44.156 -3.73 -18.875 1 34.88 238 PRO B C 1
ATOM 3848 O O . PRO B 1 238 ? 43.594 -2.646 -19.094 1 34.88 238 PRO B O 1
ATOM 3851 N N . GLY B 1 239 ? 43.938 -4.551 -19.969 1 30.91 239 GLY B N 1
ATOM 3852 C CA . GLY B 1 239 ? 42.625 -4.586 -20.594 1 30.91 239 GLY B CA 1
ATOM 3853 C C . GLY B 1 239 ? 41.5 -4.801 -19.594 1 30.91 239 GLY B C 1
ATOM 3854 O O . GLY B 1 239 ? 41.75 -5.223 -18.453 1 30.91 239 GLY B O 1
ATOM 3855 N N . SER B 1 240 ? 40.25 -4.227 -19.875 1 33.69 240 SER B N 1
ATOM 3856 C CA . SER B 1 240 ? 39 -4.129 -19.141 1 33.69 240 SER B CA 1
ATOM 3857 C C . SER B 1 240 ? 38.531 -5.496 -18.656 1 33.69 240 SER B C 1
ATOM 3859 O O . SER B 1 240 ? 38.406 -6.43 -19.453 1 33.69 240 SER B O 1
ATOM 3861 N N . VAL B 1 241 ? 38.938 -5.867 -17.484 1 34.62 241 VAL B N 1
ATOM 3862 C CA . VAL B 1 241 ? 38.469 -7.082 -16.812 1 34.62 241 VAL B CA 1
ATOM 3863 C C . VAL B 1 241 ? 36.969 -7.168 -16.859 1 34.62 241 VAL B C 1
ATOM 3865 O O . VAL B 1 241 ? 36.25 -6.27 -16.391 1 34.62 241 VAL B O 1
ATOM 3868 N N . ALA B 1 242 ? 36.406 -7.773 -17.984 1 33.06 242 ALA B N 1
ATOM 3869 C CA . ALA B 1 242 ? 35.031 -8.203 -18 1 33.06 242 ALA B CA 1
ATOM 3870 C C . ALA B 1 242 ? 34.656 -8.914 -16.703 1 33.06 242 ALA B C 1
ATOM 3872 O O . ALA B 1 242 ? 35.312 -9.875 -16.297 1 33.06 242 ALA B O 1
ATOM 3873 N N . SER B 1 243 ? 34.188 -8.188 -15.688 1 33.75 243 SER B N 1
ATOM 3874 C CA . SER B 1 243 ? 33.625 -8.672 -14.43 1 33.75 243 SER B CA 1
ATOM 3875 C C . SER B 1 243 ? 32.625 -9.812 -14.664 1 33.75 243 SER B C 1
ATOM 3877 O O . SER B 1 243 ? 31.609 -9.617 -15.305 1 33.75 243 SER B O 1
ATOM 3879 N N . THR B 1 244 ? 33.062 -10.969 -15.016 1 33.69 244 THR B N 1
ATOM 3880 C CA . THR B 1 244 ? 32.125 -12.078 -14.906 1 33.69 244 THR B CA 1
ATOM 3881 C C . THR B 1 244 ? 31.438 -12.086 -13.539 1 33.69 244 THR B C 1
ATOM 3883 O O . THR B 1 244 ? 32.125 -12.164 -12.508 1 33.69 244 THR B O 1
ATOM 3886 N N . ARG B 1 245 ? 30.312 -11.453 -13.414 1 37.16 245 ARG B N 1
ATOM 3887 C CA . ARG B 1 245 ? 29.5 -11.406 -12.211 1 37.16 245 ARG B CA 1
ATOM 3888 C C . ARG B 1 245 ? 29.359 -12.789 -11.586 1 37.16 245 ARG B C 1
ATOM 3890 O O . ARG B 1 245 ? 28.984 -13.75 -12.266 1 37.16 245 ARG B O 1
ATOM 3897 N N . PRO B 1 246 ? 29.812 -13.125 -10.43 1 44.06 246 PRO B N 1
ATOM 3898 C CA . PRO B 1 246 ? 29.688 -14.328 -9.609 1 44.06 246 PRO B CA 1
ATOM 3899 C C . PRO B 1 246 ? 28.266 -14.891 -9.586 1 44.06 246 PRO B C 1
ATOM 3901 O O . PRO B 1 246 ? 28.047 -15.977 -9.047 1 44.06 246 PRO B O 1
ATOM 3904 N N . GLY B 1 247 ? 27.281 -14.266 -9.953 1 45.44 247 GLY B N 1
ATOM 3905 C CA . GLY B 1 247 ? 25.891 -14.727 -9.883 1 45.44 247 GLY B CA 1
ATOM 3906 C C . GLY B 1 247 ? 25.656 -15.984 -10.688 1 45.44 247 GLY B C 1
ATOM 3907 O O . GLY B 1 247 ? 24.672 -16.688 -10.453 1 45.44 247 GLY B O 1
ATOM 3908 N N . THR B 1 248 ? 26.438 -16.281 -11.68 1 50.72 248 THR B N 1
ATOM 3909 C CA . THR B 1 248 ? 26.25 -17.422 -12.555 1 50.72 248 THR B CA 1
ATOM 3910 C C . THR B 1 248 ? 26.656 -18.719 -11.852 1 50.72 248 THR B C 1
ATOM 3912 O O . THR B 1 248 ? 26 -19.75 -12 1 50.72 248 THR B O 1
ATOM 3915 N N . ALA B 1 249 ? 27.547 -18.656 -10.938 1 53.75 249 ALA B N 1
ATOM 3916 C CA . ALA B 1 249 ? 28.047 -19.859 -10.273 1 53.75 249 ALA B CA 1
ATOM 3917 C C . ALA B 1 249 ? 27.047 -20.359 -9.242 1 53.75 249 ALA B C 1
ATOM 3919 O O . ALA B 1 249 ? 26.797 -21.578 -9.156 1 53.75 249 ALA B O 1
ATOM 3920 N N . VAL B 1 250 ? 26.578 -19.438 -8.43 1 55.62 250 VAL B N 1
ATOM 3921 C CA . VAL B 1 250 ? 25.625 -19.828 -7.41 1 55.62 250 VAL B CA 1
ATOM 3922 C C . VAL B 1 250 ? 24.359 -20.375 -8.07 1 55.62 250 VAL B C 1
ATOM 3924 O O . VAL B 1 250 ? 23.797 -21.375 -7.609 1 55.62 250 VAL B O 1
ATOM 3927 N N . ALA B 1 251 ? 24.062 -19.844 -9.219 1 65.88 251 ALA B N 1
ATOM 3928 C CA . ALA B 1 251 ? 22.891 -20.297 -9.961 1 65.88 251 ALA B CA 1
ATOM 3929 C C . ALA B 1 251 ? 23.141 -21.672 -10.578 1 65.88 251 ALA B C 1
ATOM 3931 O O . ALA B 1 251 ? 22.25 -22.531 -10.562 1 65.88 251 ALA B O 1
ATOM 3932 N N . ALA B 1 252 ? 24.344 -21.969 -10.977 1 67.69 252 ALA B N 1
ATOM 3933 C CA . ALA B 1 252 ? 24.688 -23.25 -11.555 1 67.69 252 ALA B CA 1
ATOM 3934 C C . ALA B 1 252 ? 24.703 -24.344 -10.492 1 67.69 252 ALA B C 1
ATOM 3936 O O . ALA B 1 252 ? 24.281 -25.469 -10.742 1 67.69 252 ALA B O 1
ATOM 3937 N N . SER B 1 253 ? 25.109 -23.891 -9.391 1 79.69 253 SER B N 1
ATOM 3938 C CA . SER B 1 253 ? 25.141 -24.844 -8.289 1 79.69 253 SER B CA 1
ATOM 3939 C C . SER B 1 253 ? 23.734 -25.266 -7.891 1 79.69 253 SER B C 1
ATOM 3941 O O . SER B 1 253 ? 23.484 -26.438 -7.609 1 79.69 253 SER B O 1
ATOM 3943 N N . GLY B 1 254 ? 22.766 -24.391 -8.086 1 91.69 254 GLY B N 1
ATOM 3944 C CA . GLY B 1 254 ? 21.391 -24.719 -7.77 1 91.69 254 GLY B CA 1
ATOM 3945 C C . GLY B 1 254 ? 20.766 -25.688 -8.758 1 91.69 254 GLY B C 1
ATOM 3946 O O . GLY B 1 254 ? 20.047 -26.609 -8.359 1 91.69 254 GLY B O 1
ATOM 3947 N N . VAL B 1 255 ? 21.172 -25.516 -9.961 1 95.44 255 VAL B N 1
ATOM 3948 C CA . VAL B 1 255 ? 20.672 -26.391 -11.016 1 95.44 255 VAL B CA 1
ATOM 3949 C C . VAL B 1 255 ? 21.188 -27.812 -10.797 1 95.44 255 VAL B C 1
ATOM 3951 O O . VAL B 1 255 ? 20.422 -28.781 -10.836 1 95.44 255 VAL B O 1
ATOM 3954 N N . ALA B 1 256 ? 22.422 -27.875 -10.508 1 95.12 256 ALA B N 1
ATOM 3955 C CA . ALA B 1 256 ? 23.031 -29.188 -10.297 1 95.12 256 ALA B CA 1
ATOM 3956 C C . ALA B 1 256 ? 22.422 -29.891 -9.086 1 95.12 256 ALA B C 1
ATOM 3958 O O . ALA B 1 256 ? 22.156 -31.094 -9.133 1 95.12 256 ALA B O 1
ATOM 3959 N N . THR B 1 257 ? 22.25 -29.203 -8.07 1 95.5 257 THR B N 1
ATOM 3960 C CA . THR B 1 257 ? 21.672 -29.766 -6.859 1 95.5 257 THR B CA 1
ATOM 3961 C C . THR B 1 257 ? 20.281 -30.312 -7.129 1 95.5 257 THR B C 1
ATOM 3963 O O . THR B 1 257 ? 19.953 -31.438 -6.727 1 95.5 257 THR B O 1
ATOM 3966 N N . CYS B 1 258 ? 19.422 -29.562 -7.809 1 96.88 258 CYS B N 1
ATOM 3967 C CA . CYS B 1 258 ? 18.062 -30 -8.109 1 96.88 258 CYS B CA 1
ATOM 3968 C C . CYS B 1 258 ? 18.062 -31.156 -9.086 1 96.88 258 CYS B C 1
ATOM 3970 O O . CYS B 1 258 ? 17.266 -32.094 -8.961 1 96.88 258 CYS B O 1
ATOM 3972 N N . ALA B 1 259 ? 18.969 -31.078 -10 1 96.88 259 ALA B N 1
ATOM 3973 C CA . ALA B 1 259 ? 19.094 -32.188 -10.961 1 96.88 259 ALA B CA 1
ATOM 3974 C C . ALA B 1 259 ? 19.469 -33.469 -10.258 1 96.88 259 ALA B C 1
ATOM 3976 O O . ALA B 1 259 ? 18.906 -34.531 -10.547 1 96.88 259 ALA B O 1
ATOM 3977 N N . ASN B 1 260 ? 20.391 -33.344 -9.328 1 95.44 260 ASN B N 1
ATOM 3978 C CA . ASN B 1 260 ? 20.828 -34.531 -8.586 1 95.44 260 ASN B CA 1
ATOM 3979 C C . ASN B 1 260 ? 19.688 -35.156 -7.797 1 95.44 260 ASN B C 1
ATOM 3981 O O . ASN B 1 260 ? 19.531 -36.375 -7.785 1 95.44 260 ASN B O 1
ATOM 3985 N N . LYS B 1 261 ? 18.906 -34.375 -7.191 1 96.06 261 LYS B N 1
ATOM 3986 C CA . LYS B 1 261 ? 17.766 -34.875 -6.422 1 96.06 261 LYS B CA 1
ATOM 3987 C C . LYS B 1 261 ? 16.766 -35.562 -7.328 1 96.06 261 LYS B C 1
ATOM 3989 O O . LYS B 1 261 ? 16.219 -36.625 -6.965 1 96.06 261 LYS B O 1
ATOM 3994 N N . LEU B 1 262 ? 16.516 -35 -8.469 1 97.31 262 LEU B N 1
ATOM 3995 C CA . LEU B 1 262 ? 15.602 -35.594 -9.422 1 97.31 262 LEU B CA 1
ATOM 3996 C C . LEU B 1 262 ? 16.156 -36.938 -9.922 1 97.31 262 LEU B C 1
ATOM 3998 O O . LEU B 1 262 ? 15.43 -37.938 -9.984 1 97.31 262 LEU B O 1
ATOM 4002 N N . LEU B 1 263 ? 17.438 -36.938 -10.188 1 95.88 263 LEU B N 1
ATOM 4003 C CA . LEU B 1 263 ? 18.078 -38.156 -10.703 1 95.88 263 LEU B CA 1
ATOM 4004 C C . LEU B 1 263 ? 18.016 -39.281 -9.695 1 95.88 263 LEU B C 1
ATOM 4006 O O . LEU B 1 263 ? 17.766 -40.438 -10.062 1 95.88 263 LEU B O 1
ATOM 4010 N N . ARG B 1 264 ? 18.172 -38.969 -8.453 1 95.19 264 ARG B N 1
ATOM 4011 C CA . ARG B 1 264 ? 18.078 -40 -7.406 1 95.19 264 ARG B CA 1
ATOM 4012 C C . ARG B 1 264 ? 16.672 -40.594 -7.359 1 95.19 264 ARG B C 1
ATOM 4014 O O . ARG B 1 264 ? 16.516 -41.812 -7.18 1 95.19 264 ARG B O 1
ATOM 4021 N N . LEU B 1 265 ? 15.727 -39.75 -7.57 1 94.69 265 LEU B N 1
ATOM 4022 C CA . LEU B 1 265 ? 14.336 -40.219 -7.555 1 94.69 265 LEU B CA 1
ATOM 4023 C C . LEU B 1 265 ? 14.047 -41.125 -8.742 1 94.69 265 LEU B C 1
ATOM 4025 O O . LEU B 1 265 ? 13.305 -42.094 -8.609 1 94.69 265 LEU B O 1
ATOM 4029 N N . LEU B 1 266 ? 14.641 -40.812 -9.875 1 94.5 266 LEU B N 1
ATOM 4030 C CA . LEU B 1 266 ? 14.359 -41.562 -11.094 1 94.5 266 LEU B CA 1
ATOM 4031 C C . LEU B 1 266 ? 15.07 -42.906 -11.086 1 94.5 266 LEU B C 1
ATOM 4033 O O . LEU B 1 266 ? 14.648 -43.844 -11.773 1 94.5 266 LEU B O 1
ATOM 4037 N N . GLN B 1 267 ? 16.219 -42.938 -10.281 1 88.44 267 GLN B N 1
ATOM 4038 C CA . GLN B 1 267 ? 17.016 -44.156 -10.258 1 88.44 267 GLN B CA 1
ATOM 4039 C C . GLN B 1 267 ? 16.562 -45.094 -9.148 1 88.44 267 GLN B C 1
ATOM 4041 O O . GLN B 1 267 ? 16.922 -46.281 -9.141 1 88.44 267 GLN B O 1
ATOM 4046 N N . THR B 1 268 ? 15.93 -44.594 -8.07 1 75.56 268 THR B N 1
ATOM 4047 C CA . THR B 1 268 ? 15.422 -45.438 -7.008 1 75.56 268 THR B CA 1
ATOM 4048 C C . THR B 1 268 ? 14.227 -46.25 -7.492 1 75.56 268 THR B C 1
ATOM 4050 O O . THR B 1 268 ? 13.281 -45.719 -8.055 1 75.56 268 THR B O 1
ATOM 4053 N N . ASP B 1 269 ? 14.43 -47.438 -8.188 1 59.75 269 ASP B N 1
ATOM 4054 C CA . ASP B 1 269 ? 13.461 -48.438 -8.625 1 59.75 269 ASP B CA 1
ATOM 4055 C C . ASP B 1 269 ? 12.359 -48.625 -7.578 1 59.75 269 ASP B C 1
ATOM 4057 O O . ASP B 1 269 ? 12.625 -48.594 -6.375 1 59.75 269 ASP B O 1
ATOM 4061 N N . GLY B 1 270 ? 11.086 -48.281 -7.668 1 42.72 270 GLY B N 1
ATOM 4062 C CA . GLY B 1 270 ? 10.172 -49.094 -6.891 1 42.72 270 GLY B CA 1
ATOM 4063 C C . GLY B 1 270 ? 10.531 -50.562 -6.902 1 42.72 270 GLY B C 1
ATOM 4064 O O . GLY B 1 270 ? 11.297 -51 -7.758 1 42.72 270 GLY B O 1
#

pLDDT: mean 88.66, std 19.3, range [30.91, 98.94]